Protein AF-0000000087527990 (afdb_homodimer)

Organism: NCBI:txid1859131

Solvent-accessible surface area (backbone atoms only — not comparable to full-atom values): 21730 Å² total; per-residue (Å²): 116,52,51,74,67,37,41,50,36,47,54,52,35,50,58,65,51,62,79,35,55,52,37,50,52,71,60,53,67,70,57,51,48,55,23,54,48,36,32,66,51,31,67,66,62,60,63,35,64,50,54,65,85,80,27,42,40,36,38,39,25,44,59,93,39,68,53,33,51,52,48,50,52,52,52,51,50,50,37,42,53,48,26,51,53,44,45,51,48,33,72,74,31,65,72,44,28,76,61,32,39,61,30,38,53,51,40,39,49,34,46,72,75,44,62,69,32,65,87,45,20,32,32,44,38,38,42,36,23,45,58,44,30,71,76,48,28,59,32,28,45,24,23,20,48,43,40,24,46,45,45,26,39,28,70,50,32,25,33,26,80,34,70,71,37,40,65,40,26,67,33,54,64,54,21,44,73,66,64,68,39,73,57,70,50,37,37,35,39,31,31,37,33,13,20,42,63,61,77,83,82,74,77,76,81,67,72,51,69,78,33,51,43,77,42,116,114,52,51,72,66,38,40,50,35,47,54,52,36,49,57,64,55,63,80,36,56,52,38,48,54,72,60,52,67,71,58,51,49,54,24,53,48,37,30,65,52,30,67,64,60,60,62,36,63,51,52,64,86,79,26,43,40,35,36,39,23,43,60,92,38,69,53,33,52,50,47,50,53,52,51,50,50,50,35,42,51,49,24,50,54,43,43,50,47,32,72,75,32,66,72,43,29,75,62,33,38,60,30,37,53,50,41,37,50,33,45,72,74,43,63,70,31,65,87,43,21,32,32,43,40,38,41,36,23,46,58,43,30,71,78,47,29,58,31,26,46,24,24,19,49,42,38,24,46,46,46,27,39,29,69,49,32,25,32,25,80,34,70,70,37,40,64,39,26,65,32,55,64,55,23,44,72,68,64,68,38,73,55,70,50,36,36,34,38,30,32,37,31,13,20,43,63,62,78,82,81,75,79,76,81,66,72,53,69,78,31,51,42,78,43,117

pLDDT: mean 93.59, std 6.6, range [61.56, 98.88]

Radius of gyration: 21.21 Å; Cα contacts (8 Å, |Δi|>4): 858; chains: 2; bounding box: 54×55×47 Å

InterPro domains:
  IPR000415 Nitroreductase-like [G3DSA:3.40.109.10] (1-212)
  IPR000415 Nitroreductase-like [SSF55469] (9-214)
  IPR029479 Nitroreductase [PF00881] (14-192)
  IPR050627 Nitroreductase/BluB [PTHR23026] (7-207)

Structure (mmCIF, N/CA/C/O backbone):
data_AF-0000000087527990-model_v1
#
loop_
_entity.id
_entity.type
_entity.pdbx_description
1 polymer Nitroreductase
#
loop_
_atom_site.group_PDB
_atom_site.id
_atom_site.type_symbol
_atom_site.label_atom_id
_atom_site.label_alt_id
_atom_site.label_comp_id
_atom_site.label_asym_id
_atom_site.label_entity_id
_atom_site.label_seq_id
_atom_site.pdbx_PDB_ins_code
_atom_site.Cartn_x
_atom_site.Cartn_y
_atom_site.Cartn_z
_atom_site.occupancy
_atom_site.B_iso_or_equiv
_atom_site.auth_seq_id
_atom_site.auth_comp_id
_atom_site.auth_asym_id
_atom_site.auth_atom_id
_atom_site.pdbx_PDB_model_num
ATOM 1 N N . MET A 1 1 ? -22.078 -10.18 -5.871 1 70.31 1 MET A N 1
ATOM 2 C CA . MET A 1 1 ? -21.422 -9.484 -6.98 1 70.31 1 MET A CA 1
ATOM 3 C C . MET A 1 1 ? -22.016 -8.086 -7.16 1 70.31 1 MET A C 1
ATOM 5 O O . MET A 1 1 ? -23.219 -7.883 -6.941 1 70.31 1 MET A O 1
ATOM 9 N N . ALA A 1 2 ? -21.016 -7.113 -7.32 1 80.12 2 ALA A N 1
ATOM 10 C CA . ALA A 1 2 ? -21.5 -5.758 -7.578 1 80.12 2 ALA A CA 1
ATOM 11 C C . ALA A 1 2 ? -22.203 -5.68 -8.93 1 80.12 2 ALA A C 1
ATOM 13 O O . ALA A 1 2 ? -21.859 -6.414 -9.859 1 80.12 2 ALA A O 1
ATOM 14 N N . ASP A 1 3 ? -23.156 -4.867 -9.031 1 86.62 3 ASP A N 1
ATOM 15 C CA . ASP A 1 3 ? -23.797 -4.664 -10.32 1 86.62 3 ASP A CA 1
ATOM 16 C C . ASP A 1 3 ? -23.016 -3.682 -11.18 1 86.62 3 ASP A C 1
ATOM 18 O O . ASP A 1 3 ? -21.984 -3.158 -10.75 1 86.62 3 ASP A O 1
ATOM 22 N N . SER A 1 4 ? -23.422 -3.504 -12.391 1 89.12 4 SER A N 1
ATOM 23 C CA . SER A 1 4 ? -22.688 -2.719 -13.375 1 89.12 4 SER A CA 1
ATOM 24 C C . SER A 1 4 ? -22.5 -1.277 -12.914 1 89.12 4 SER A C 1
ATOM 26 O O . SER A 1 4 ? -21.469 -0.666 -13.156 1 89.12 4 SER A O 1
ATOM 28 N N . GLN A 1 5 ? -23.469 -0.791 -12.203 1 87.69 5 GLN A N 1
ATOM 29 C CA . GLN A 1 5 ? -23.391 0.583 -11.719 1 87.69 5 GLN A CA 1
ATOM 30 C C . GLN A 1 5 ? -22.359 0.708 -10.602 1 87.69 5 GLN A C 1
ATOM 32 O O . GLN A 1 5 ? -21.625 1.693 -10.531 1 87.69 5 GLN A O 1
ATOM 37 N N . GLN A 1 6 ? -22.344 -0.29 -9.75 1 89.38 6 GLN A N 1
ATOM 38 C CA . GLN A 1 6 ? -21.391 -0.312 -8.641 1 89.38 6 GLN A CA 1
ATOM 39 C C . GLN A 1 6 ? -19.953 -0.425 -9.156 1 89.38 6 GLN A C 1
ATOM 41 O O . GLN A 1 6 ? -19.062 0.237 -8.641 1 89.38 6 GLN A O 1
ATOM 46 N N . ILE A 1 7 ? -19.859 -1.206 -10.188 1 93.88 7 ILE A N 1
ATOM 47 C CA . ILE A 1 7 ? -18.547 -1.408 -10.781 1 93.88 7 ILE A CA 1
ATOM 48 C C . ILE A 1 7 ? -18.062 -0.115 -11.438 1 93.88 7 ILE A C 1
ATOM 50 O O . ILE A 1 7 ? -16.922 0.298 -11.25 1 93.88 7 ILE A O 1
ATOM 54 N N . THR A 1 8 ? -18.906 0.495 -12.148 1 93.12 8 THR A N 1
ATOM 55 C CA . THR A 1 8 ? -18.594 1.757 -12.805 1 93.12 8 THR A CA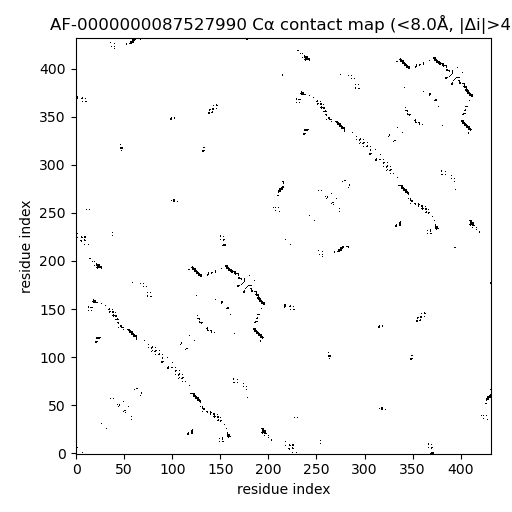 1
ATOM 56 C C . THR A 1 8 ? -18.234 2.826 -11.773 1 93.12 8 THR A C 1
ATOM 58 O O . THR A 1 8 ? -17.312 3.621 -11.992 1 93.12 8 THR A O 1
ATOM 61 N N . ALA A 1 9 ? -18.938 2.824 -10.664 1 94.44 9 ALA A N 1
ATOM 62 C CA . ALA A 1 9 ? -18.672 3.783 -9.594 1 94.44 9 ALA A CA 1
ATOM 63 C C . ALA A 1 9 ? -17.25 3.613 -9.047 1 94.44 9 ALA A C 1
ATOM 65 O O . ALA A 1 9 ? -16.531 4.594 -8.867 1 94.44 9 ALA A O 1
ATOM 66 N N . LEU A 1 10 ? -16.844 2.408 -8.789 1 97.31 10 LEU A N 1
ATOM 67 C CA . LEU A 1 10 ? -15.492 2.141 -8.297 1 97.31 10 LEU A CA 1
ATOM 68 C C . LEU A 1 10 ? -14.445 2.605 -9.297 1 97.31 10 LEU A C 1
ATOM 70 O O . LEU A 1 10 ? -13.461 3.258 -8.93 1 97.31 10 LEU A O 1
ATOM 74 N N . GLU A 1 11 ? -14.664 2.268 -10.562 1 95.44 11 GLU A N 1
ATOM 75 C CA . GLU A 1 11 ? -13.727 2.648 -11.617 1 95.44 11 GLU A CA 1
ATOM 76 C C . GLU A 1 11 ? -13.547 4.164 -11.68 1 95.44 11 GLU A C 1
ATOM 78 O O . GLU A 1 11 ? -12.43 4.656 -11.805 1 95.44 11 GLU A O 1
ATOM 83 N N . GLU A 1 12 ? -14.625 4.855 -11.578 1 94 12 GLU A N 1
ATOM 84 C CA . GLU A 1 12 ? -14.586 6.312 -11.633 1 94 12 GLU A CA 1
ATOM 85 C C . GLU A 1 12 ? -13.867 6.895 -10.422 1 94 12 GLU A C 1
ATOM 87 O O . GLU A 1 12 ? -13.102 7.855 -10.547 1 94 12 GLU A O 1
ATOM 92 N N . ILE A 1 13 ? -14.117 6.34 -9.273 1 96 13 ILE A N 1
ATOM 93 C CA . ILE A 1 13 ? -13.477 6.805 -8.055 1 96 13 ILE A CA 1
ATOM 94 C C . ILE A 1 13 ? -11.969 6.594 -8.148 1 96 13 ILE A C 1
ATOM 96 O O . ILE A 1 13 ? -11.188 7.496 -7.84 1 96 13 ILE A O 1
ATOM 100 N N . ILE A 1 14 ? -11.5 5.434 -8.594 1 96.75 14 ILE A N 1
ATOM 101 C CA . ILE A 1 14 ? -10.086 5.129 -8.742 1 96.75 14 ILE A CA 1
ATOM 102 C C . ILE A 1 14 ? -9.453 6.105 -9.734 1 96.75 14 ILE A C 1
ATOM 104 O O . ILE A 1 14 ? -8.383 6.656 -9.477 1 96.75 14 ILE A O 1
ATOM 108 N N . ARG A 1 15 ? -10.094 6.387 -10.789 1 93.81 15 ARG A N 1
ATOM 109 C CA . ARG A 1 15 ? -9.555 7.238 -11.844 1 93.81 15 ARG A CA 1
ATOM 110 C C . ARG A 1 15 ? -9.5 8.695 -11.398 1 93.81 15 ARG A C 1
ATOM 112 O O . ARG A 1 15 ? -8.625 9.445 -11.828 1 93.81 15 ARG A O 1
ATOM 119 N N . SER A 1 16 ? -10.367 9.07 -10.547 1 92.56 16 SER A N 1
ATOM 120 C CA . SER A 1 16 ? -10.469 10.477 -10.172 1 92.56 16 SER A CA 1
ATOM 121 C C . SER A 1 16 ? -9.625 10.781 -8.938 1 92.56 16 SER A C 1
ATOM 123 O O . SER A 1 16 ? -9.445 11.945 -8.57 1 92.56 16 SER A O 1
ATOM 125 N N . ARG A 1 17 ? -9.109 9.734 -8.297 1 94.38 17 ARG A N 1
ATOM 126 C CA . ARG A 1 17 ? -8.32 9.93 -7.078 1 94.38 17 ARG A CA 1
ATOM 127 C C . ARG A 1 17 ? -7.07 10.75 -7.355 1 94.38 17 ARG A C 1
ATOM 129 O O . ARG A 1 17 ? -6.266 10.391 -8.219 1 94.38 17 ARG A O 1
ATOM 136 N N . ARG A 1 18 ? -6.934 11.828 -6.609 1 92.75 18 ARG A N 1
ATOM 137 C CA . ARG A 1 18 ? -5.77 12.703 -6.691 1 92.75 18 ARG A CA 1
ATOM 138 C C . ARG A 1 18 ? -5.383 13.234 -5.316 1 92.75 18 ARG A C 1
ATOM 140 O O . ARG A 1 18 ? -6.219 13.289 -4.41 1 92.75 18 ARG A O 1
ATOM 147 N N . SER A 1 19 ? -4.125 13.617 -5.242 1 93.62 19 SER A N 1
ATOM 148 C CA . SER A 1 19 ? -3.723 14.344 -4.043 1 93.62 19 SER A CA 1
ATOM 149 C C . SER A 1 19 ? -4.289 15.758 -4.035 1 93.62 19 SER A C 1
ATOM 151 O O . SER A 1 19 ? -4.297 16.438 -5.062 1 93.62 19 SER A O 1
ATOM 153 N N . CYS A 1 20 ? -4.816 16.109 -2.926 1 93.69 20 CYS A N 1
ATOM 154 C CA . CYS A 1 20 ? -5.289 17.469 -2.691 1 93.69 20 CYS A CA 1
ATOM 155 C C . CYS A 1 20 ? -4.418 18.172 -1.659 1 93.69 20 CYS A C 1
ATOM 157 O O . CYS A 1 20 ? -4.23 17.672 -0.55 1 93.69 20 CYS A O 1
ATOM 159 N N . ARG A 1 21 ? -3.971 19.391 -1.954 1 92.06 21 ARG A N 1
ATOM 160 C CA . ARG A 1 21 ? -3.02 20.062 -1.067 1 92.06 21 ARG A CA 1
ATOM 161 C C . ARG A 1 21 ? -3.541 21.422 -0.622 1 92.06 21 ARG A C 1
ATOM 163 O O . ARG A 1 21 ? -2.787 22.234 -0.086 1 92.06 21 ARG A O 1
ATOM 170 N N . ASN A 1 22 ? -4.777 21.656 -0.956 1 92 22 ASN A N 1
ATOM 171 C CA . ASN A 1 22 ? -5.469 22.875 -0.51 1 92 22 ASN A CA 1
ATOM 172 C C . ASN A 1 22 ? -6.875 22.562 -0.012 1 92 22 ASN A C 1
ATOM 174 O O . ASN A 1 22 ? -7.633 21.859 -0.679 1 92 22 ASN A O 1
ATOM 178 N N . PHE A 1 23 ? -7.172 23.047 1.104 1 95.06 23 PHE A N 1
ATOM 179 C CA . PHE A 1 23 ? -8.445 22.703 1.734 1 95.06 23 PHE A CA 1
ATOM 180 C C . PHE A 1 23 ? -9.219 23.969 2.105 1 95.06 23 PHE A C 1
ATOM 182 O O . PHE A 1 23 ? -8.625 25.031 2.312 1 95.06 23 PHE A O 1
ATOM 189 N N . CYS A 1 24 ? -10.562 23.859 1.957 1 90 24 CYS A N 1
ATOM 190 C CA . CYS A 1 24 ? -11.445 24.953 2.369 1 90 24 CYS A CA 1
ATOM 191 C C . CYS A 1 24 ? -12.648 24.406 3.141 1 90 24 CYS A C 1
ATOM 193 O O . CYS A 1 24 ? -13.531 23.781 2.559 1 90 24 CYS A O 1
ATOM 195 N N . GLY A 1 25 ? -12.68 24.328 4.484 1 85.69 25 GLY A N 1
ATOM 196 C CA . GLY A 1 25 ? -13.812 23.875 5.277 1 85.69 25 GLY A CA 1
ATOM 197 C C . GLY A 1 25 ? -13.531 22.609 6.062 1 85.69 25 GLY A C 1
ATOM 198 O O . GLY A 1 25 ? -12.477 22 5.906 1 85.69 25 GLY A O 1
ATOM 199 N N . GLN A 1 26 ? -14.617 22.297 6.785 1 93.94 26 GLN A N 1
ATOM 200 C CA . GLN A 1 26 ? -14.461 21.172 7.711 1 93.94 26 GLN A CA 1
ATOM 201 C C . GLN A 1 26 ? -15.148 19.922 7.176 1 93.94 26 GLN A C 1
ATOM 203 O O . GLN A 1 26 ? -16.266 19.984 6.66 1 93.94 26 GLN A O 1
ATOM 208 N N . VAL A 1 27 ? -14.438 18.828 7.195 1 97.81 27 VAL A N 1
ATOM 209 C CA . VAL A 1 27 ? -15.031 17.531 6.871 1 97.81 27 VAL A CA 1
ATOM 210 C C . VAL A 1 27 ? -16.031 17.125 7.953 1 97.81 27 VAL A C 1
ATOM 212 O O . VAL A 1 27 ? -15.695 17.078 9.141 1 97.81 27 VAL A O 1
ATOM 215 N N . PRO A 1 28 ? -17.266 16.875 7.609 1 97.06 28 PRO A N 1
ATOM 216 C CA . PRO A 1 28 ? -18.219 16.422 8.617 1 97.06 28 PRO A CA 1
ATOM 217 C C . PRO A 1 28 ? -17.766 15.156 9.336 1 97.06 28 PRO A C 1
ATOM 219 O O . PRO A 1 28 ? -17.172 14.273 8.719 1 97.06 28 PRO A O 1
ATOM 222 N N . ASP A 1 29 ? -18.141 15.016 10.594 1 96.38 29 ASP A N 1
ATOM 223 C CA . ASP A 1 29 ? -17.734 13.883 11.414 1 96.38 29 ASP A CA 1
ATOM 224 C C . ASP A 1 29 ? -18.219 12.562 10.82 1 96.38 29 ASP A C 1
ATOM 226 O O . ASP A 1 29 ? -17.531 11.547 10.891 1 96.38 29 ASP A O 1
ATOM 230 N N . GLU A 1 30 ? -19.406 12.586 10.289 1 96.62 30 GLU A N 1
ATOM 231 C CA . GLU A 1 30 ? -19.969 11.367 9.719 1 96.62 30 GLU A CA 1
ATOM 232 C C . GLU A 1 30 ? -19.141 10.875 8.531 1 96.62 30 GLU A C 1
ATOM 234 O O . GLU A 1 30 ? -18.969 9.672 8.344 1 96.62 30 GLU A O 1
ATOM 239 N N . VAL A 1 31 ? -18.656 11.82 7.715 1 97.25 31 VAL A N 1
ATOM 240 C CA . VAL A 1 31 ? -17.828 11.484 6.566 1 97.25 31 VAL A CA 1
ATOM 241 C C . VAL A 1 31 ? -16.469 10.984 7.051 1 97.25 31 VAL A C 1
ATOM 243 O O . VAL A 1 31 ? -15.953 9.977 6.551 1 97.25 31 VAL A O 1
ATOM 246 N N . LEU A 1 32 ? -15.906 11.656 8.055 1 98.19 32 LEU A N 1
ATOM 247 C CA . LEU A 1 32 ? -14.656 11.203 8.656 1 98.19 32 LEU A CA 1
ATOM 248 C C . LEU A 1 32 ? -14.773 9.773 9.156 1 98.19 32 LEU A C 1
ATOM 250 O O . LEU A 1 32 ? -13.867 8.961 8.961 1 98.19 32 LEU A O 1
ATOM 254 N N . GLN A 1 33 ? -15.875 9.492 9.789 1 96.94 33 GLN A N 1
ATOM 255 C CA . GLN A 1 33 ? -16.094 8.156 10.328 1 96.94 33 GLN A CA 1
ATOM 256 C C . GLN A 1 33 ? -16.047 7.105 9.219 1 96.94 33 GLN A C 1
ATOM 258 O O . GLN A 1 33 ? -15.438 6.043 9.391 1 96.94 33 GLN A O 1
ATOM 263 N N . LYS A 1 34 ? -16.688 7.387 8.102 1 97.31 34 LYS A N 1
ATOM 264 C CA . LYS A 1 34 ? -16.672 6.461 6.969 1 97.31 34 LYS A CA 1
ATOM 265 C C . LYS A 1 34 ? -15.258 6.273 6.426 1 97.31 34 LYS A C 1
ATOM 267 O O . LYS A 1 34 ? -14.867 5.16 6.078 1 97.31 34 LYS A O 1
ATOM 272 N N . ILE A 1 35 ? -14.516 7.332 6.371 1 98.38 35 ILE A N 1
ATOM 273 C CA . ILE A 1 35 ? -13.148 7.281 5.875 1 98.38 35 ILE A CA 1
ATOM 274 C C . ILE A 1 35 ? -12.297 6.41 6.797 1 98.38 35 ILE A C 1
ATOM 276 O O . ILE A 1 35 ? -11.602 5.504 6.332 1 98.38 35 ILE A O 1
ATOM 280 N N . VAL A 1 36 ? -12.414 6.562 8.07 1 98.19 36 VAL A N 1
ATOM 281 C CA . VAL A 1 36 ? -11.586 5.844 9.031 1 98.19 36 VAL A CA 1
ATOM 282 C C . VAL A 1 36 ? -12.047 4.391 9.125 1 98.19 36 VAL A C 1
ATOM 284 O O . VAL A 1 36 ? -11.234 3.486 9.328 1 98.19 36 VAL A O 1
ATOM 287 N N . GLU A 1 37 ? -13.328 4.191 9.023 1 96.56 37 GLU A N 1
ATOM 288 C CA . GLU A 1 37 ? -13.828 2.82 8.992 1 96.56 37 GLU A CA 1
ATOM 289 C C . GLU A 1 37 ? -13.203 2.033 7.844 1 96.56 37 GLU A C 1
ATOM 291 O O . GLU A 1 37 ? -12.875 0.856 8 1 96.56 37 GLU A O 1
ATOM 296 N N . SER A 1 38 ? -13.078 2.668 6.676 1 98 38 SER A N 1
ATOM 297 C CA . SER A 1 38 ? -12.469 1.991 5.531 1 98 38 SER A CA 1
ATOM 298 C C . SER A 1 38 ? -11.039 1.566 5.836 1 98 38 SER A C 1
ATOM 300 O O . SER A 1 38 ? -10.555 0.564 5.301 1 98 38 SER A O 1
ATOM 302 N N . ALA A 1 39 ? -10.312 2.314 6.66 1 97.69 39 ALA A N 1
ATOM 303 C CA . ALA A 1 39 ? -8.953 1.998 7.094 1 97.69 39 ALA A CA 1
ATOM 304 C C . ALA A 1 39 ? -8.906 0.66 7.828 1 97.69 39 ALA A C 1
ATOM 306 O O . ALA A 1 39 ? -8.008 -0.149 7.602 1 97.69 39 ALA A O 1
ATOM 307 N N . VAL A 1 40 ? -9.867 0.418 8.617 1 95.81 40 VAL A N 1
ATOM 308 C CA . VAL A 1 40 ? -9.906 -0.764 9.477 1 95.81 40 VAL A CA 1
ATOM 309 C C . VAL A 1 40 ? -10.086 -2.016 8.617 1 95.81 40 VAL A C 1
ATOM 311 O O . VAL A 1 40 ? -9.562 -3.08 8.945 1 95.81 40 VAL A O 1
ATOM 314 N N . TYR A 1 41 ? -10.719 -1.893 7.5 1 95.88 41 TYR A N 1
ATOM 315 C CA . TYR A 1 41 ? -11.039 -3.045 6.664 1 95.88 41 TYR A CA 1
ATOM 316 C C . TYR A 1 41 ? -9.93 -3.311 5.656 1 95.88 41 TYR A C 1
ATOM 318 O O . TYR A 1 41 ? -10.031 -4.23 4.84 1 95.88 41 TYR A O 1
ATOM 326 N N . ALA A 1 42 ? -8.891 -2.521 5.727 1 97.12 42 ALA A N 1
ATOM 327 C CA . ALA A 1 42 ? -7.758 -2.793 4.848 1 97.12 42 ALA A CA 1
ATOM 328 C C . ALA A 1 42 ? -7.121 -4.141 5.172 1 97.12 42 ALA A C 1
ATOM 330 O O . ALA A 1 42 ? -7.223 -4.625 6.305 1 97.12 42 ALA A O 1
ATOM 331 N N . PRO A 1 43 ? -6.508 -4.785 4.133 1 94.94 43 PRO A N 1
ATOM 332 C CA . PRO A 1 43 ? -5.734 -5.992 4.434 1 94.94 43 PRO A CA 1
ATOM 333 C C . PRO A 1 43 ? -4.602 -5.738 5.422 1 94.94 43 PRO A C 1
ATOM 335 O O . PRO A 1 43 ? -4.117 -4.609 5.535 1 94.94 43 PRO A O 1
ATOM 338 N N . PHE A 1 44 ? -4.266 -6.789 6.172 1 89.69 44 PHE A N 1
ATOM 339 C CA . PHE A 1 44 ? -3.156 -6.676 7.113 1 89.69 44 PHE A CA 1
ATOM 340 C C . PHE A 1 44 ? -2.24 -7.891 7.016 1 89.69 44 PHE A C 1
ATOM 342 O O . PHE A 1 44 ? -2.533 -8.836 6.289 1 89.69 44 PHE A O 1
ATOM 349 N N . ALA A 1 45 ? -1.104 -7.766 7.609 1 80.75 45 ALA A N 1
ATOM 350 C CA . ALA A 1 45 ? -0.074 -8.797 7.535 1 80.75 45 ALA A CA 1
ATOM 351 C C . ALA A 1 45 ? -0.416 -9.977 8.438 1 80.75 45 ALA A C 1
ATOM 353 O O . ALA A 1 45 ? 0.303 -10.266 9.398 1 80.75 45 ALA A O 1
ATOM 354 N N . ALA A 1 46 ? -1.371 -10.734 8.062 1 76.94 46 ALA A N 1
ATOM 355 C CA . ALA A 1 46 ? -1.799 -11.867 8.883 1 76.94 46 ALA A CA 1
ATOM 356 C C . ALA A 1 46 ? -0.678 -12.891 9.031 1 76.94 46 ALA A C 1
ATOM 358 O O . ALA A 1 46 ? -0.598 -13.594 10.039 1 76.94 46 ALA A O 1
ATOM 359 N N . GLY A 1 47 ? 0.155 -12.891 8.109 1 75.75 47 GLY A N 1
ATOM 360 C CA . GLY A 1 47 ? 1.255 -13.844 8.109 1 75.75 47 GLY A CA 1
ATOM 361 C C . GLY A 1 47 ? 2.254 -13.594 9.227 1 75.75 47 GLY A C 1
ATOM 362 O O . GLY A 1 47 ? 3.016 -14.492 9.594 1 75.75 47 GLY A O 1
ATOM 363 N N . ALA A 1 48 ? 2.18 -12.445 9.672 1 79.62 48 ALA A N 1
ATOM 364 C CA . ALA A 1 48 ? 3.096 -12.117 10.758 1 79.62 48 ALA A CA 1
ATOM 365 C C . ALA A 1 48 ? 2.588 -12.664 12.094 1 79.62 48 ALA A C 1
ATOM 367 O O . ALA A 1 48 ? 3.316 -12.672 13.086 1 79.62 48 ALA A O 1
ATOM 368 N N . GLY A 1 49 ? 1.358 -13.078 12.117 1 85.31 49 GLY A N 1
ATOM 369 C CA . GLY A 1 49 ? 0.808 -13.711 13.305 1 85.31 49 GLY A CA 1
ATOM 370 C C . GLY A 1 49 ? 0.328 -12.711 14.344 1 85.31 49 GLY A C 1
ATOM 371 O O . GLY A 1 49 ? -0.024 -13.094 15.461 1 85.31 49 GLY A O 1
ATOM 372 N N . ILE A 1 50 ? 0.377 -11.523 14.094 1 88.5 50 ILE A N 1
ATOM 373 C CA . ILE A 1 50 ? -0.135 -10.492 14.992 1 88.5 50 ILE A CA 1
ATOM 374 C C . ILE A 1 50 ? -1.615 -10.25 14.703 1 88.5 50 ILE A C 1
ATOM 376 O O . ILE A 1 50 ? -1.981 -9.836 13.602 1 88.5 50 ILE A O 1
ATOM 380 N N . PRO A 1 51 ? -2.42 -10.484 15.695 1 89.38 51 PRO A N 1
ATOM 381 C CA . PRO A 1 51 ? -3.842 -10.219 15.461 1 89.38 51 PRO A CA 1
ATOM 382 C C . PRO A 1 51 ? -4.121 -8.758 15.109 1 89.38 51 PRO A C 1
ATOM 384 O O . PRO A 1 51 ? -3.488 -7.855 15.656 1 89.38 51 PRO A O 1
ATOM 387 N N . LEU A 1 52 ? -5.043 -8.625 14.242 1 88.81 52 LEU A N 1
ATOM 388 C CA . LEU A 1 52 ? -5.375 -7.289 13.758 1 88.81 52 LEU A CA 1
ATOM 389 C C . LEU A 1 52 ? -5.672 -6.348 14.922 1 88.81 52 LEU A C 1
ATOM 391 O O . LEU A 1 52 ? -5.172 -5.223 14.953 1 88.81 52 LEU A O 1
ATOM 395 N N . LYS A 1 53 ? -6.348 -6.809 15.961 1 89.38 53 LYS A N 1
ATOM 396 C CA . LYS A 1 53 ? -6.777 -5.984 17.094 1 89.38 53 LYS A CA 1
ATOM 397 C C . LYS A 1 53 ? -5.582 -5.488 17.891 1 89.38 53 LYS A C 1
ATOM 399 O O . LYS A 1 53 ? -5.688 -4.5 18.625 1 89.38 53 LYS A O 1
ATOM 404 N N . GLU A 1 54 ? -4.516 -6.199 17.719 1 91.5 54 GLU A N 1
ATOM 405 C CA . GLU A 1 54 ? -3.309 -5.84 18.453 1 91.5 54 GLU A CA 1
ATOM 406 C C . GLU A 1 54 ? -2.297 -5.141 17.547 1 91.5 54 GLU A C 1
ATOM 408 O O . GLU A 1 54 ? -1.349 -4.52 18.031 1 91.5 54 GLU A O 1
ATOM 413 N N . GLY A 1 55 ? -2.58 -5.227 16.266 1 93.12 55 GLY A N 1
ATOM 414 C CA . GLY A 1 55 ? -1.517 -4.875 15.336 1 93.12 55 GLY A CA 1
ATOM 415 C C . GLY A 1 55 ? -1.775 -3.578 14.594 1 93.12 55 GLY A C 1
ATOM 416 O O . GLY A 1 55 ? -0.877 -3.035 13.945 1 93.12 55 GLY A O 1
ATOM 417 N N . ARG A 1 56 ? -2.988 -3.021 14.703 1 96.81 56 ARG A N 1
ATOM 418 C CA . ARG A 1 56 ? -3.299 -1.81 13.953 1 96.81 56 ARG A CA 1
ATOM 419 C C . ARG A 1 56 ? -4.008 -0.786 14.828 1 96.81 56 ARG A C 1
ATOM 421 O O . ARG A 1 56 ? -4.879 -1.144 15.625 1 96.81 56 ARG A O 1
ATOM 428 N N . ARG A 1 57 ? -3.627 0.49 14.648 1 97.62 57 ARG A N 1
ATOM 429 C CA . ARG A 1 57 ? -4.266 1.625 15.312 1 97.62 57 ARG A CA 1
ATOM 430 C C . ARG A 1 57 ? -4.422 2.801 14.352 1 97.62 57 ARG A C 1
ATOM 432 O O . ARG A 1 57 ? -3.545 3.053 13.523 1 97.62 57 ARG A O 1
ATOM 439 N N . ILE A 1 58 ? -5.523 3.469 14.523 1 98.56 58 ILE A N 1
ATOM 440 C CA . ILE A 1 58 ? -5.777 4.691 13.766 1 98.56 58 ILE A CA 1
ATOM 441 C C . ILE A 1 58 ? -5.949 5.863 14.727 1 98.56 58 ILE A C 1
ATOM 443 O O . ILE A 1 58 ? -6.848 5.859 15.578 1 98.56 58 ILE A O 1
ATOM 447 N N . PHE A 1 59 ? -5.145 6.871 14.578 1 98.88 59 PHE A N 1
ATOM 448 C CA . PHE A 1 59 ? -5.176 8.055 15.43 1 98.88 59 PHE A CA 1
ATOM 449 C C . PHE A 1 59 ? -5.695 9.266 14.664 1 98.88 59 PHE A C 1
ATOM 451 O O . PHE A 1 59 ? -5.254 9.531 13.547 1 98.88 59 PHE A O 1
ATOM 458 N N . ILE A 1 60 ? -6.574 9.992 15.266 1 98.75 60 ILE A N 1
ATOM 459 C CA . ILE A 1 60 ? -7.188 11.141 14.609 1 98.75 60 ILE A CA 1
ATOM 460 C C . ILE A 1 60 ? -6.859 12.414 15.391 1 98.75 60 ILE A C 1
ATOM 462 O O . ILE A 1 60 ? -7.168 12.516 16.578 1 98.75 60 ILE A O 1
ATOM 466 N N . PHE A 1 61 ? -6.211 13.32 14.75 1 98.69 61 PHE A N 1
ATOM 467 C CA . PHE A 1 61 ? -5.98 14.664 15.273 1 98.69 61 PHE A CA 1
ATOM 468 C C . PHE A 1 61 ? -6.93 15.672 14.625 1 98.69 61 PHE A C 1
ATOM 470 O O . PHE A 1 61 ? -7.047 15.719 13.398 1 98.69 61 PHE A O 1
ATOM 477 N N . ARG A 1 62 ? -7.555 16.484 15.422 1 97.94 62 ARG A N 1
ATOM 478 C CA . ARG A 1 62 ? -8.469 17.5 14.914 1 97.94 62 ARG A CA 1
ATOM 479 C C . ARG A 1 62 ? -7.793 18.859 14.867 1 97.94 62 ARG A C 1
ATOM 481 O O . ARG A 1 62 ? -7.137 19.266 15.828 1 97.94 62 ARG A O 1
ATOM 488 N N . GLN A 1 63 ? -7.961 19.516 13.781 1 97.19 63 GLN A N 1
ATOM 489 C CA . GLN A 1 63 ? -7.43 20.859 13.672 1 97.19 63 GLN A CA 1
ATOM 490 C C . GLN A 1 63 ? -7.984 21.766 14.773 1 97.19 63 GLN A C 1
ATOM 492 O O . GLN A 1 63 ? -9.164 21.688 15.109 1 97.19 63 GLN A O 1
ATOM 497 N N . GLY A 1 64 ? -7.102 22.641 15.305 1 96.19 64 GLY A N 1
ATOM 498 C CA . GLY A 1 64 ? -7.516 23.594 16.328 1 96.19 64 GLY A CA 1
ATOM 499 C C . GLY A 1 64 ? -7.328 23.062 17.734 1 96.19 64 GLY A C 1
ATOM 500 O O . GLY A 1 64 ? -7.586 23.781 18.703 1 96.19 64 GLY A O 1
ATOM 501 N N . THR A 1 65 ? -6.922 21.844 17.906 1 97.69 65 THR A N 1
ATOM 502 C CA . THR A 1 65 ? -6.691 21.266 19.234 1 97.69 65 THR A CA 1
ATOM 503 C C . THR A 1 65 ? -5.211 21.344 19.609 1 97.69 65 THR A C 1
ATOM 505 O O . THR A 1 65 ? -4.352 21.5 18.734 1 97.69 65 THR A O 1
ATOM 508 N N . LYS A 1 66 ? -4.91 21.219 20.859 1 97.94 66 LYS A N 1
ATOM 509 C CA . LYS A 1 66 ? -3.541 21.281 21.375 1 97.94 66 LYS A CA 1
ATOM 510 C C . LYS A 1 66 ? -2.707 20.125 20.828 1 97.94 66 LYS A C 1
ATOM 512 O O . LYS A 1 66 ? -1.589 20.328 20.344 1 97.94 66 LYS A O 1
ATOM 517 N N . PRO A 1 67 ? -3.207 18.844 20.812 1 98.12 67 PRO A N 1
ATOM 518 C CA . PRO A 1 67 ? -2.404 17.75 20.266 1 98.12 67 PRO A CA 1
ATOM 519 C C . PRO A 1 67 ? -2.051 17.969 18.797 1 98.12 67 PRO A C 1
ATOM 521 O O . PRO A 1 67 ? -0.946 17.625 18.359 1 98.12 67 PRO A O 1
ATOM 524 N N . MET A 1 68 ? -3.006 18.5 18.047 1 98.19 68 MET A N 1
ATOM 525 C CA . MET A 1 68 ? -2.697 18.781 16.641 1 98.19 68 MET A CA 1
ATOM 526 C C . MET A 1 68 ? -1.586 19.828 16.531 1 98.19 68 MET A C 1
ATOM 528 O O . MET A 1 68 ? -0.699 19.703 15.68 1 98.19 68 MET A O 1
ATOM 532 N N . ASP A 1 69 ? -1.628 20.828 17.375 1 97.88 69 ASP A N 1
ATOM 533 C CA . ASP A 1 69 ? -0.57 21.828 17.375 1 97.88 69 ASP A CA 1
ATOM 534 C C . ASP A 1 69 ? 0.783 21.203 17.703 1 97.88 69 ASP A C 1
ATOM 536 O O . ASP A 1 69 ? 1.787 21.516 17.062 1 97.88 69 ASP A O 1
ATOM 540 N N . GLN A 1 70 ? 0.797 20.344 18.672 1 98.12 70 GLN A N 1
ATOM 541 C CA . GLN A 1 70 ? 2.021 19.641 19.031 1 98.12 70 GLN A CA 1
ATOM 542 C C . GLN A 1 70 ? 2.52 18.766 17.891 1 98.12 70 GLN A C 1
ATOM 544 O O . GLN A 1 70 ? 3.715 18.75 17.578 1 98.12 70 GLN A O 1
ATOM 549 N N . ALA A 1 71 ? 1.616 18.031 17.281 1 98.5 71 ALA A N 1
ATOM 550 C CA . ALA A 1 71 ? 1.989 17.203 16.141 1 98.5 71 ALA A CA 1
ATOM 551 C C . ALA A 1 71 ? 2.615 18.047 15.023 1 98.5 71 ALA A C 1
ATOM 553 O O . ALA A 1 71 ? 3.648 17.672 14.469 1 98.5 71 ALA A O 1
ATOM 554 N N . ARG A 1 72 ? 1.966 19.156 14.75 1 97.56 72 ARG A N 1
ATOM 555 C CA . ARG A 1 72 ? 2.465 20.047 13.703 1 97.56 72 ARG A CA 1
ATOM 556 C C . ARG A 1 72 ? 3.887 20.5 14.008 1 97.56 72 ARG A C 1
ATOM 558 O O . ARG A 1 72 ? 4.746 20.5 13.125 1 97.56 72 ARG A O 1
ATOM 565 N N . GLN A 1 73 ? 4.121 20.844 15.211 1 97.44 73 GLN A N 1
ATOM 566 C CA . GLN 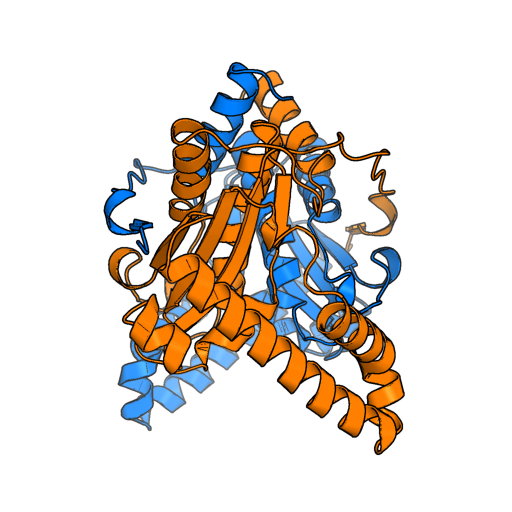A 1 73 ? 5.453 21.281 15.609 1 97.44 73 GLN A CA 1
ATOM 567 C C . GLN A 1 73 ? 6.484 20.172 15.414 1 97.44 73 GLN A C 1
ATOM 569 O O . GLN A 1 73 ? 7.578 20.422 14.906 1 97.44 73 GLN A O 1
ATOM 574 N N . ILE A 1 74 ? 6.133 19 15.812 1 98 74 ILE A N 1
ATOM 575 C CA . ILE A 1 74 ? 7.039 17.859 15.695 1 98 74 ILE A CA 1
ATOM 576 C C . ILE A 1 74 ? 7.293 17.547 14.219 1 98 74 ILE A C 1
ATOM 578 O O . ILE A 1 74 ? 8.438 17.297 13.82 1 98 74 ILE A O 1
ATOM 582 N N . ILE A 1 75 ? 6.254 17.562 13.414 1 97.62 75 ILE A N 1
ATOM 583 C CA . ILE A 1 75 ? 6.344 17.312 11.977 1 97.62 75 ILE A CA 1
ATOM 584 C C . ILE A 1 75 ? 7.285 18.328 11.336 1 97.62 75 ILE A C 1
ATOM 586 O O . ILE A 1 75 ? 8.188 17.969 10.586 1 97.62 75 ILE A O 1
ATOM 590 N N . GLU A 1 76 ? 7.059 19.562 11.664 1 96.44 76 GLU A N 1
ATOM 591 C CA . GLU A 1 76 ? 7.863 20.641 11.086 1 96.44 76 GLU A CA 1
ATOM 592 C C . GLU A 1 76 ? 9.328 20.516 11.508 1 96.44 76 GLU A C 1
ATOM 594 O O . GLU A 1 76 ? 10.227 20.734 10.695 1 96.44 76 GLU A O 1
ATOM 599 N N . ALA A 1 77 ? 9.531 20.203 12.734 1 96.62 77 ALA A N 1
ATOM 600 C CA . ALA A 1 77 ? 10.891 20 13.211 1 96.62 77 ALA A CA 1
ATOM 601 C C . ALA A 1 77 ? 11.562 18.828 12.484 1 96.62 77 ALA A C 1
ATOM 603 O O . ALA A 1 77 ? 12.742 18.922 12.117 1 96.62 77 ALA A O 1
ATOM 604 N N . GLN A 1 78 ? 10.836 17.781 12.328 1 95.5 78 GLN A N 1
ATOM 605 C CA . GLN A 1 78 ? 11.344 16.609 11.617 1 95.5 78 GLN A CA 1
ATOM 606 C C . GLN A 1 78 ? 11.695 16.953 10.172 1 95.5 78 GLN A C 1
ATOM 608 O O . GLN A 1 78 ? 12.727 16.5 9.656 1 95.5 78 GLN A O 1
ATOM 613 N N . LEU A 1 79 ? 10.852 17.688 9.57 1 95.75 79 LEU A N 1
ATOM 614 C CA . LEU A 1 79 ? 11.086 18.094 8.188 1 95.75 79 LEU A CA 1
ATOM 615 C C . LEU A 1 79 ? 12.344 18.953 8.078 1 95.75 79 LEU A C 1
ATOM 617 O O . LEU A 1 79 ? 13.164 18.75 7.188 1 95.75 79 LEU A O 1
ATOM 621 N N . ARG A 1 80 ? 12.469 19.891 8.961 1 96.69 80 ARG A N 1
ATOM 622 C CA . ARG A 1 80 ? 13.625 20.797 8.945 1 96.69 80 ARG A CA 1
ATOM 623 C C . ARG A 1 80 ? 14.922 20.031 9.172 1 96.69 80 ARG A C 1
ATOM 625 O O . ARG A 1 80 ? 15.906 20.234 8.461 1 96.69 80 ARG A O 1
ATOM 632 N N . SER A 1 81 ? 14.875 19.156 10.117 1 95.62 81 SER A N 1
ATOM 633 C CA . SER A 1 81 ? 16.047 18.344 10.398 1 95.62 81 SER A CA 1
ATOM 634 C C . SER A 1 81 ? 16.406 17.438 9.219 1 95.62 81 SER A C 1
ATOM 636 O O . SER A 1 81 ? 17.562 17.328 8.852 1 95.62 81 SER A O 1
ATOM 638 N N . GLY A 1 82 ? 15.391 16.812 8.695 1 94.5 82 GLY A N 1
ATOM 639 C CA . GLY A 1 82 ? 15.609 15.961 7.531 1 94.5 82 GLY A CA 1
ATOM 640 C C . GLY A 1 82 ? 16.156 16.719 6.336 1 94.5 82 GLY A C 1
ATOM 641 O O . GLY A 1 82 ? 17.109 16.266 5.688 1 94.5 82 GLY A O 1
ATOM 642 N N . ALA A 1 83 ? 15.562 17.828 6.082 1 96 83 ALA A N 1
ATOM 643 C CA . ALA A 1 83 ? 16 18.656 4.965 1 96 83 ALA A CA 1
ATOM 644 C C . ALA A 1 83 ? 17.469 19.062 5.125 1 96 83 ALA A C 1
ATOM 646 O O . ALA A 1 83 ? 18.234 19.031 4.164 1 96 83 ALA A O 1
ATOM 647 N N . SER A 1 84 ? 17.797 19.438 6.309 1 96.44 84 SER A N 1
ATOM 648 C CA . SER A 1 84 ? 19.172 19.844 6.582 1 96.44 84 SER A CA 1
ATOM 649 C C . SER A 1 84 ? 20.156 18.688 6.352 1 96.44 84 SER A C 1
ATOM 651 O O . SER A 1 84 ? 21.172 18.859 5.688 1 96.44 84 SER A O 1
ATOM 653 N N . LYS A 1 85 ? 19.859 17.547 6.91 1 95.06 85 LYS A N 1
ATOM 654 C CA . LYS A 1 85 ? 20.719 16.375 6.785 1 95.06 85 LYS A CA 1
ATOM 655 C C . LYS A 1 85 ? 20.875 15.953 5.328 1 95.06 85 LYS A C 1
ATOM 657 O O . LYS A 1 85 ? 21.984 15.695 4.863 1 95.06 85 LYS A O 1
ATOM 662 N N . ILE A 1 86 ? 19.781 15.938 4.617 1 94.75 86 ILE A N 1
ATOM 663 C CA . ILE A 1 86 ? 19.797 15.523 3.219 1 94.75 86 ILE A CA 1
ATOM 664 C C . ILE A 1 86 ? 20.531 16.562 2.377 1 94.75 86 ILE A C 1
ATOM 666 O O . ILE A 1 86 ? 21.297 16.234 1.481 1 94.75 86 ILE A O 1
ATOM 670 N N . GLY A 1 87 ? 20.188 17.781 2.684 1 94.88 87 GLY A N 1
ATOM 671 C CA . GLY A 1 87 ? 20.875 18.844 1.983 1 94.88 87 GLY A CA 1
ATOM 672 C C . GLY A 1 87 ? 22.391 18.781 2.115 1 94.88 87 GLY A C 1
ATOM 673 O O . GLY A 1 87 ? 23.109 18.938 1.129 1 94.88 87 GLY A O 1
ATOM 674 N N . MET A 1 88 ? 22.828 18.562 3.268 1 95.75 88 MET A N 1
ATOM 675 C CA . MET A 1 88 ? 24.266 18.438 3.523 1 95.75 88 MET A CA 1
ATOM 676 C C . MET A 1 88 ? 24.844 17.219 2.799 1 95.75 88 MET A C 1
ATOM 678 O O . MET A 1 88 ? 25.906 17.312 2.191 1 95.75 88 MET A O 1
ATOM 682 N N . ALA A 1 89 ? 24.141 16.125 2.883 1 95.06 89 ALA A N 1
ATOM 683 C CA . ALA A 1 89 ? 24.609 14.891 2.25 1 95.06 89 ALA A CA 1
ATOM 684 C C . ALA A 1 89 ? 24.781 15.078 0.745 1 95.06 89 ALA A C 1
ATOM 686 O O . ALA A 1 89 ? 25.812 14.703 0.177 1 95.06 89 ALA A O 1
ATOM 687 N N . VAL A 1 90 ? 23.797 15.695 0.165 1 95.12 90 VAL A N 1
ATOM 688 C CA . VAL A 1 90 ? 23.828 15.852 -1.285 1 95.12 90 VAL A CA 1
ATOM 689 C C . VAL A 1 90 ? 24.891 16.875 -1.676 1 95.12 90 VAL A C 1
ATOM 691 O O . VAL A 1 90 ? 25.5 16.766 -2.738 1 95.12 90 VAL A O 1
ATOM 694 N N . ARG A 1 91 ? 25.109 17.812 -0.886 1 93.69 91 ARG A N 1
ATOM 695 C CA . ARG A 1 91 ? 26.125 18.828 -1.153 1 93.69 91 ARG A CA 1
ATOM 696 C C . ARG A 1 91 ? 27.531 18.234 -1.11 1 93.69 91 ARG A C 1
ATOM 698 O O . ARG A 1 91 ? 28.375 18.578 -1.934 1 93.69 91 ARG A O 1
ATOM 705 N N . PHE A 1 92 ? 27.781 17.281 -0.274 1 95.06 92 PHE A N 1
ATOM 706 C CA . PHE A 1 92 ? 29.125 16.797 -0.022 1 95.06 92 PHE A CA 1
ATOM 707 C C . PHE A 1 92 ? 29.391 15.5 -0.78 1 95.06 92 PHE A C 1
ATOM 709 O O . PHE A 1 92 ? 30.547 15.109 -0.971 1 95.06 92 PHE A O 1
ATOM 716 N N . LEU A 1 93 ? 28.359 14.812 -1.193 1 94.44 93 LEU A N 1
ATOM 717 C CA . LEU A 1 93 ? 28.516 13.531 -1.865 1 94.44 93 LEU A CA 1
ATOM 718 C C . LEU A 1 93 ? 27.828 13.547 -3.227 1 94.44 93 LEU A C 1
ATOM 720 O O . LEU A 1 93 ? 26.609 13.328 -3.318 1 94.44 93 LEU A O 1
ATOM 724 N N . PRO A 1 94 ? 28.578 13.648 -4.254 1 90.88 94 PRO A N 1
ATOM 725 C CA . PRO A 1 94 ? 28.016 13.781 -5.598 1 90.88 94 PRO A CA 1
ATOM 726 C C . PRO A 1 94 ? 27.141 12.594 -5.992 1 90.88 94 PRO A C 1
ATOM 728 O O . PRO A 1 94 ? 26.141 12.766 -6.684 1 90.88 94 PRO A O 1
ATOM 731 N N . PHE A 1 95 ? 27.578 11.453 -5.578 1 91.69 95 PHE A N 1
ATOM 732 C CA . PHE A 1 95 ? 26.797 10.273 -5.922 1 91.69 95 PHE A CA 1
ATOM 733 C C . PHE A 1 95 ? 25.406 10.352 -5.301 1 91.69 95 PHE A C 1
ATOM 735 O O . PHE A 1 95 ? 24.438 9.883 -5.895 1 91.69 95 PHE A O 1
ATOM 742 N N . LEU A 1 96 ? 25.25 11.016 -4.191 1 91.69 96 LEU A N 1
ATOM 743 C CA . LEU A 1 96 ? 23.953 11.172 -3.541 1 91.69 96 LEU A CA 1
ATOM 744 C C . LEU A 1 96 ? 23.094 12.211 -4.27 1 91.69 96 LEU A C 1
ATOM 746 O O . LEU A 1 96 ? 21.875 12.102 -4.293 1 91.69 96 LEU A O 1
ATOM 750 N N . ARG A 1 97 ? 23.75 13.18 -4.766 1 89.94 97 ARG A N 1
ATOM 751 C CA . ARG A 1 97 ? 23.016 14.18 -5.539 1 89.94 97 ARG A CA 1
ATOM 752 C C . ARG A 1 97 ? 22.328 13.547 -6.746 1 89.94 97 ARG A C 1
ATOM 754 O O . ARG A 1 97 ? 21.188 13.867 -7.059 1 89.94 97 ARG A O 1
ATOM 761 N N . LYS A 1 98 ? 23.062 12.688 -7.414 1 87.19 98 LYS A N 1
ATOM 762 C CA . LYS A 1 98 ? 22.5 11.992 -8.57 1 87.19 98 LYS A CA 1
ATOM 763 C C . LYS A 1 98 ? 21.312 11.125 -8.156 1 87.19 98 LYS A C 1
ATOM 765 O O . LYS A 1 98 ? 20.312 11.055 -8.883 1 87.19 98 LYS A O 1
ATOM 770 N N . LYS A 1 99 ? 21.328 10.586 -6.961 1 86.19 99 LYS A N 1
ATOM 771 C CA . LYS A 1 99 ? 20.344 9.602 -6.512 1 86.19 99 LYS A CA 1
ATOM 772 C C . LYS A 1 99 ? 19.156 10.281 -5.844 1 86.19 99 LYS A C 1
ATOM 774 O O . LYS A 1 99 ? 18.016 9.82 -5.98 1 86.19 99 LYS A O 1
ATOM 779 N N . MET A 1 100 ? 19.453 11.43 -5.176 1 91.25 100 MET A N 1
ATOM 780 C CA . MET A 1 100 ? 18.375 11.938 -4.332 1 91.25 100 MET A CA 1
ATOM 781 C C . MET A 1 100 ? 18.25 13.453 -4.477 1 91.25 100 MET A C 1
ATOM 783 O O . MET A 1 100 ? 17.625 14.109 -3.637 1 91.25 100 MET A O 1
ATOM 787 N N . GLY A 1 101 ? 18.781 14 -5.48 1 90.75 101 GLY A N 1
ATOM 788 C CA . GLY A 1 101 ? 18.766 15.445 -5.66 1 90.75 101 GLY A CA 1
ATOM 789 C C . GLY A 1 101 ? 17.375 16.016 -5.73 1 90.75 101 GLY A C 1
ATOM 790 O O . GLY A 1 101 ? 17.078 17.031 -5.09 1 90.75 101 GLY A O 1
ATOM 791 N N . PHE A 1 102 ? 16.547 15.336 -6.461 1 89.56 102 PHE A N 1
ATOM 792 C CA . PHE A 1 102 ? 15.18 15.805 -6.613 1 89.56 102 PHE A CA 1
ATOM 793 C C . PHE A 1 102 ? 14.469 15.828 -5.266 1 89.56 102 PHE A C 1
ATOM 795 O O . PHE A 1 102 ? 13.805 16.812 -4.926 1 89.56 102 PHE A O 1
ATOM 802 N N . PHE A 1 103 ? 14.641 14.828 -4.551 1 92.06 103 PHE A N 1
ATOM 803 C CA . PHE A 1 103 ? 14.031 14.742 -3.23 1 92.06 103 PHE A CA 1
ATOM 804 C C . PHE A 1 103 ? 14.594 15.805 -2.299 1 92.06 103 PHE A C 1
ATOM 806 O O . PHE A 1 103 ? 13.852 16.422 -1.524 1 92.06 103 PHE A O 1
ATOM 813 N N . ALA A 1 104 ? 15.844 15.969 -2.352 1 93.81 104 ALA A N 1
ATOM 814 C CA . ALA A 1 104 ? 16.5 16.969 -1.523 1 93.81 104 ALA A CA 1
ATOM 815 C C . ALA A 1 104 ? 15.914 18.359 -1.771 1 93.81 104 ALA A C 1
ATOM 817 O O . ALA A 1 104 ? 15.648 19.109 -0.826 1 93.81 104 ALA A O 1
ATOM 818 N N . ASP A 1 105 ? 15.703 18.656 -3 1 93.62 105 ASP A N 1
ATOM 819 C CA . ASP A 1 105 ? 15.133 19.953 -3.348 1 93.62 105 ASP A CA 1
ATOM 820 C C . ASP A 1 105 ? 13.703 20.078 -2.842 1 93.62 105 ASP A C 1
ATOM 822 O O . ASP A 1 105 ? 13.312 21.109 -2.305 1 93.62 105 ASP A O 1
ATOM 826 N N . ARG A 1 106 ? 12.992 19.047 -2.979 1 92 106 ARG A N 1
ATOM 827 C CA . ARG A 1 106 ? 11.586 19.062 -2.58 1 92 106 ARG A CA 1
ATOM 828 C C . ARG A 1 106 ? 11.445 19.203 -1.069 1 92 106 ARG A C 1
ATOM 830 O O . ARG A 1 106 ? 10.633 19.984 -0.588 1 92 106 ARG A O 1
ATOM 837 N N . ILE A 1 107 ? 12.203 18.406 -0.371 1 93.25 107 ILE A N 1
ATOM 838 C CA . ILE A 1 107 ? 12.078 18.438 1.082 1 93.25 107 ILE A CA 1
ATOM 839 C C . ILE A 1 107 ? 12.562 19.781 1.62 1 93.25 107 ILE A C 1
ATOM 841 O O . ILE A 1 107 ? 12.031 20.297 2.607 1 93.25 107 ILE A O 1
ATOM 845 N N . SER A 1 108 ? 13.57 20.375 1.02 1 95.19 108 SER A N 1
ATOM 846 C CA . SER A 1 108 ? 14.047 21.688 1.416 1 95.19 108 SER A CA 1
ATOM 847 C C . SER A 1 108 ? 12.969 22.75 1.228 1 95.19 108 SER A C 1
ATOM 849 O O . SER A 1 108 ? 12.734 23.562 2.119 1 95.19 108 SER A O 1
ATOM 851 N N . THR A 1 109 ? 12.352 22.688 0.111 1 95.25 109 THR A N 1
ATOM 852 C CA . THR A 1 109 ? 11.281 23.641 -0.176 1 95.25 109 THR A CA 1
ATOM 853 C C . THR A 1 109 ? 10.141 23.484 0.821 1 95.25 109 THR A C 1
ATOM 855 O O . THR A 1 109 ? 9.609 24.469 1.334 1 95.25 109 THR A O 1
ATOM 858 N N . THR A 1 110 ? 9.773 22.25 1.101 1 95 110 THR A N 1
ATOM 859 C CA . THR A 1 110 ? 8.68 21.984 2.035 1 95 110 THR A CA 1
ATOM 860 C C . THR A 1 110 ? 9.055 22.438 3.443 1 95 110 THR A C 1
ATOM 862 O O . THR A 1 110 ? 8.211 22.969 4.176 1 95 110 THR A O 1
ATOM 865 N N . ALA A 1 111 ? 10.25 22.203 3.789 1 95.75 111 ALA A N 1
ATOM 866 C CA . ALA A 1 111 ? 10.719 22.641 5.102 1 95.75 111 ALA A CA 1
ATOM 867 C C . ALA A 1 111 ? 10.664 24.156 5.238 1 95.75 111 ALA A C 1
ATOM 869 O O . ALA A 1 111 ? 10.383 24.672 6.32 1 95.75 111 ALA A O 1
ATOM 870 N N . GLU A 1 112 ? 10.953 24.844 4.215 1 95.38 112 GLU A N 1
ATOM 871 C CA . GLU A 1 112 ? 10.984 26.312 4.219 1 95.38 112 GLU A CA 1
ATOM 872 C C . GLU A 1 112 ? 9.57 26.891 4.172 1 95.38 112 GLU A C 1
ATOM 874 O O . GLU A 1 112 ? 9.25 27.828 4.914 1 95.38 112 GLU A O 1
ATOM 879 N N . LYS A 1 113 ? 8.742 26.328 3.336 1 95.5 113 LYS A N 1
ATOM 880 C CA . LYS A 1 113 ? 7.438 26.938 3.066 1 95.5 113 LYS A CA 1
ATOM 881 C C . LYS A 1 113 ? 6.348 26.297 3.92 1 95.5 113 LYS A C 1
ATOM 883 O O . LYS A 1 113 ? 5.238 26.828 4.023 1 95.5 113 LYS A O 1
ATOM 888 N N . GLY A 1 114 ? 6.703 25.141 4.516 1 95 114 GLY A N 1
ATOM 889 C CA . GLY A 1 114 ? 5.703 24.359 5.23 1 95 114 GLY A CA 1
ATOM 890 C C . GLY A 1 114 ? 5.016 23.328 4.363 1 95 114 GLY A C 1
ATOM 891 O O . GLY A 1 114 ? 5.16 23.344 3.137 1 95 114 GLY A O 1
ATOM 892 N N . ILE A 1 115 ? 4.332 22.453 4.926 1 95.25 115 ILE A N 1
ATOM 893 C CA . ILE A 1 115 ? 3.568 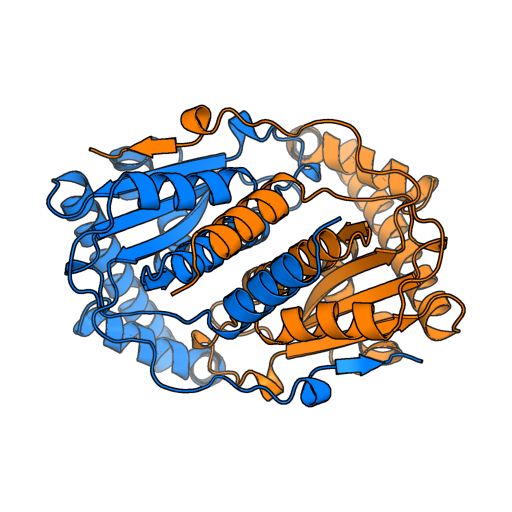21.438 4.211 1 95.25 115 ILE A CA 1
ATOM 894 C C . ILE A 1 115 ? 2.25 22.031 3.721 1 95.25 115 ILE A C 1
ATOM 896 O O . ILE A 1 115 ? 1.417 22.453 4.523 1 95.25 115 ILE A O 1
ATOM 900 N N . PRO A 1 116 ? 2.064 22 2.432 1 93.19 116 PRO A N 1
ATOM 901 C CA . PRO A 1 116 ? 0.798 22.531 1.929 1 93.19 116 PRO A CA 1
ATOM 902 C C . PRO A 1 116 ? -0.419 21.828 2.533 1 93.19 116 PRO A C 1
ATOM 904 O O . PRO A 1 116 ? -0.45 20.609 2.617 1 93.19 116 PRO A O 1
ATOM 907 N N . GLY A 1 117 ? -1.362 22.594 3.014 1 94 117 GLY A N 1
ATOM 908 C CA . GLY A 1 117 ? -2.643 22.078 3.465 1 94 117 GLY A CA 1
ATOM 909 C C . GLY A 1 117 ? -2.633 21.641 4.918 1 94 117 GLY A C 1
ATOM 910 O O . GLY A 1 117 ? -3.689 21.406 5.512 1 94 117 GLY A O 1
ATOM 911 N N . LEU A 1 118 ? -1.447 21.578 5.535 1 96 118 LEU A N 1
ATOM 912 C CA . LEU A 1 118 ? -1.347 21.031 6.883 1 96 118 LEU A CA 1
ATOM 913 C C . LEU A 1 118 ? -2.131 21.875 7.879 1 96 118 LEU A C 1
ATOM 915 O O . LEU A 1 118 ? -2.807 21.344 8.758 1 96 118 LEU A O 1
ATOM 919 N N . THR A 1 119 ? -2.104 23.188 7.723 1 94.88 119 THR A N 1
ATOM 920 C CA . THR A 1 119 ? -2.76 24.094 8.664 1 94.88 119 THR A CA 1
ATOM 921 C C . THR A 1 119 ? -4.242 24.234 8.328 1 94.88 119 THR A C 1
ATOM 923 O O . THR A 1 119 ? -5.039 24.656 9.172 1 94.88 119 THR A O 1
ATOM 926 N N . GLU A 1 120 ? -4.633 23.906 7.098 1 95.5 120 GLU A N 1
ATOM 927 C CA . GLU A 1 120 ? -6.004 24.094 6.637 1 95.5 120 GLU A CA 1
ATOM 928 C C . GLU A 1 120 ? -6.816 22.812 6.75 1 95.5 120 GLU A C 1
ATOM 930 O O . GLU A 1 120 ? -8.047 22.844 6.688 1 95.5 120 GLU A O 1
ATOM 935 N N . ALA A 1 121 ? -6.188 21.719 6.871 1 97.25 121 ALA A N 1
ATOM 936 C CA . ALA A 1 121 ? -6.863 20.422 6.895 1 97.25 121 ALA A CA 1
ATOM 937 C C . ALA A 1 121 ? -7.781 20.297 8.109 1 97.25 121 ALA A C 1
ATOM 939 O O . ALA A 1 121 ? -7.535 20.922 9.141 1 97.25 121 ALA A O 1
ATOM 940 N N . SER A 1 122 ? -8.867 19.578 7.984 1 98.25 122 SER A N 1
ATOM 941 C CA . SER A 1 122 ? -9.758 19.312 9.109 1 98.25 122 SER A CA 1
ATOM 942 C C . SER A 1 122 ? -9.117 18.344 10.102 1 98.25 122 SER A C 1
ATOM 944 O O . SER A 1 122 ? -9.273 18.5 11.312 1 98.25 122 SER A O 1
ATOM 946 N N . PHE A 1 123 ? -8.469 17.312 9.508 1 98.56 123 PHE A N 1
ATOM 947 C CA . PHE A 1 123 ? -7.918 16.25 10.344 1 98.56 123 PHE A CA 1
ATOM 948 C C . PHE A 1 123 ? -6.547 15.82 9.836 1 98.56 123 PHE A C 1
ATOM 950 O O . PHE A 1 123 ? -6.281 15.859 8.633 1 98.56 123 PHE A O 1
ATOM 957 N N . TYR A 1 124 ? -5.664 15.555 10.742 1 98.62 124 TYR A N 1
ATOM 958 C CA . TYR A 1 124 ? -4.48 14.727 10.531 1 98.62 124 TYR A CA 1
ATOM 959 C C . TYR A 1 124 ? -4.695 13.32 11.062 1 98.62 124 TYR A C 1
ATOM 961 O O . TYR A 1 124 ? -5.074 13.133 12.227 1 98.62 124 TYR A O 1
ATOM 969 N N . ILE A 1 125 ? -4.566 12.273 10.211 1 98.88 125 ILE A N 1
ATOM 970 C CA . ILE A 1 125 ? -4.82 10.883 10.586 1 98.88 125 ILE A CA 1
ATOM 971 C C . ILE A 1 125 ? -3.527 10.078 10.477 1 98.88 125 ILE A C 1
ATOM 973 O O . ILE A 1 125 ? -2.838 10.133 9.453 1 98.88 125 ILE A O 1
ATOM 977 N N . VA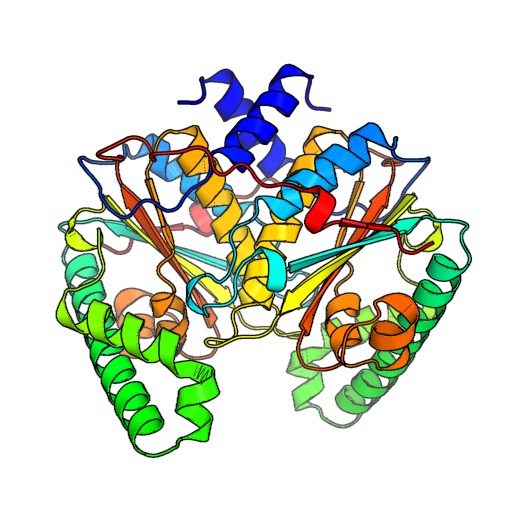L A 1 126 ? -3.201 9.391 11.508 1 98.88 126 VAL A N 1
ATOM 978 C CA . VAL A 1 126 ? -2.035 8.508 11.547 1 98.88 126 VAL A CA 1
ATOM 979 C C . VAL A 1 126 ? -2.484 7.059 11.68 1 98.88 126 VAL A C 1
ATOM 981 O O . VAL A 1 126 ? -3.225 6.711 12.602 1 98.88 126 VAL A O 1
ATOM 984 N N . ALA A 1 127 ? -2.082 6.27 10.773 1 98.69 127 ALA A N 1
ATOM 985 C CA . ALA A 1 127 ? -2.25 4.82 10.898 1 98.69 127 ALA A CA 1
ATOM 986 C C . ALA A 1 127 ? -0.959 4.156 11.367 1 98.69 127 ALA A C 1
ATOM 988 O O . ALA A 1 127 ? 0.123 4.457 10.852 1 98.69 127 ALA A O 1
ATOM 989 N N . ALA A 1 128 ? -1.078 3.312 12.32 1 98.25 128 ALA A N 1
ATOM 990 C CA . ALA A 1 128 ? 0.052 2.58 12.883 1 98.25 128 ALA A CA 1
ATOM 991 C C . ALA A 1 128 ? -0.154 1.072 12.758 1 98.25 128 ALA A C 1
ATOM 993 O O . ALA A 1 128 ? -1.269 0.575 12.93 1 98.25 128 ALA A O 1
ATOM 994 N N . GLU A 1 129 ? 0.85 0.386 12.391 1 97.31 129 GLU A N 1
ATOM 995 C CA . GLU A 1 129 ? 0.843 -1.073 12.328 1 97.31 129 GLU A CA 1
ATOM 996 C C . GLU A 1 129 ? 2.088 -1.658 12.992 1 97.31 129 GLU A C 1
ATOM 998 O O . GLU A 1 129 ? 3.203 -1.188 12.758 1 97.31 129 GLU A O 1
ATOM 1003 N N . LYS A 1 130 ? 1.901 -2.609 13.836 1 95.56 130 LYS A N 1
ATOM 1004 C CA . LYS A 1 130 ? 3.031 -3.266 14.484 1 95.56 130 LYS A CA 1
ATOM 1005 C C . LYS A 1 130 ? 3.908 -3.988 13.469 1 95.56 130 LYS A C 1
ATOM 1007 O O . LYS A 1 130 ? 3.4 -4.645 12.555 1 95.56 130 LYS A O 1
ATOM 1012 N N . LYS A 1 131 ? 5.207 -3.793 13.734 1 93.62 131 LYS A N 1
ATOM 1013 C CA . LYS A 1 131 ? 6.156 -4.484 12.875 1 93.62 131 LYS A CA 1
ATOM 1014 C C . LYS A 1 131 ? 6.223 -5.973 13.203 1 93.62 131 LYS A C 1
ATOM 1016 O O . LYS A 1 131 ? 6.215 -6.348 14.383 1 93.62 131 LYS A O 1
ATOM 1021 N N . GLY A 1 132 ? 6.168 -6.82 12.148 1 90.75 132 GLY A N 1
ATOM 1022 C CA . GLY A 1 132 ? 6.332 -8.258 12.289 1 90.75 132 GLY A CA 1
ATOM 1023 C C . GLY A 1 132 ? 7.332 -8.844 11.312 1 90.75 132 GLY A C 1
ATOM 1024 O O . GLY A 1 132 ? 8.172 -8.125 10.773 1 90.75 132 GLY A O 1
ATOM 1025 N N . PHE A 1 133 ? 7.27 -10.148 11.289 1 88.62 133 PHE A N 1
ATOM 1026 C CA . 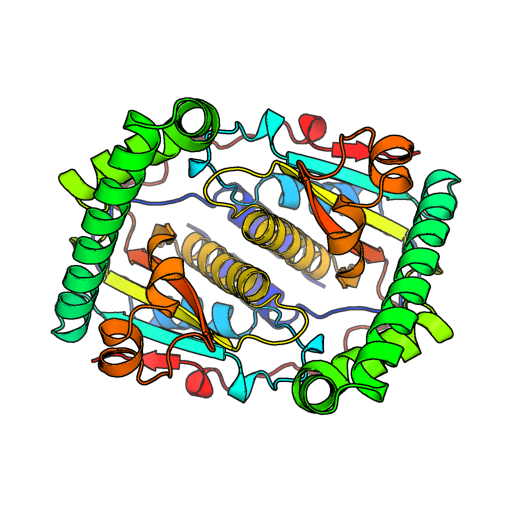PHE A 1 133 ? 8.047 -10.867 10.289 1 88.62 133 PHE A CA 1
ATOM 1027 C C . PHE A 1 133 ? 7.133 -11.672 9.367 1 88.62 133 PHE A C 1
ATOM 1029 O O . PHE A 1 133 ? 6.32 -12.477 9.836 1 88.62 133 PHE A O 1
ATOM 1036 N N . PRO A 1 134 ? 7.332 -11.445 8.07 1 88.44 134 PRO A N 1
ATOM 1037 C CA . PRO A 1 134 ? 8.188 -10.469 7.395 1 88.44 134 PRO A CA 1
ATOM 1038 C C . PRO A 1 134 ? 7.766 -9.023 7.664 1 88.44 134 PRO A C 1
ATOM 1040 O O . PRO A 1 134 ? 6.672 -8.789 8.188 1 88.44 134 PRO A O 1
ATOM 1043 N N . PRO A 1 135 ? 8.633 -8.125 7.426 1 89.25 135 PRO A N 1
ATOM 1044 C CA . PRO A 1 135 ? 8.359 -6.715 7.734 1 89.25 135 PRO A CA 1
ATOM 1045 C C . PRO A 1 135 ? 7.508 -6.035 6.664 1 89.25 135 PRO A C 1
ATOM 1047 O O . PRO A 1 135 ? 8.008 -5.18 5.926 1 89.25 135 PRO A O 1
ATOM 1050 N N . ILE A 1 136 ? 6.207 -6.273 6.617 1 92.62 136 ILE A N 1
ATOM 1051 C CA . ILE A 1 136 ? 5.348 -5.785 5.547 1 92.62 136 ILE A CA 1
ATOM 1052 C C . ILE A 1 136 ? 4.379 -4.742 6.098 1 92.62 136 ILE A C 1
ATOM 1054 O O . ILE A 1 136 ? 3.365 -4.43 5.469 1 92.62 136 ILE A O 1
ATOM 1058 N N . ALA A 1 137 ? 4.684 -4.199 7.312 1 95.56 137 ALA A N 1
ATOM 1059 C CA . ALA A 1 137 ? 3.797 -3.234 7.957 1 95.56 137 ALA A CA 1
ATOM 1060 C C . ALA A 1 137 ? 3.58 -2.014 7.066 1 95.56 137 ALA A C 1
ATOM 1062 O O . ALA A 1 137 ? 2.465 -1.495 6.973 1 95.56 137 ALA A O 1
ATOM 1063 N N . GLU A 1 138 ? 4.633 -1.614 6.395 1 95.69 138 GLU A N 1
ATOM 1064 C CA . GLU A 1 138 ? 4.52 -0.438 5.539 1 95.69 138 GLU A CA 1
ATOM 1065 C C . GLU A 1 138 ? 3.594 -0.706 4.355 1 95.69 138 GLU A C 1
ATOM 1067 O O . GLU A 1 138 ? 2.857 0.182 3.922 1 95.69 138 GLU A O 1
ATOM 1072 N N . GLN A 1 139 ? 3.641 -1.893 3.838 1 96.56 139 GLN A N 1
ATOM 1073 C CA . GLN A 1 139 ? 2.719 -2.256 2.768 1 96.56 139 GLN A CA 1
ATOM 1074 C C . GLN A 1 139 ? 1.279 -2.305 3.271 1 96.56 139 GLN A C 1
ATOM 1076 O O . GLN A 1 139 ? 0.365 -1.812 2.607 1 96.56 139 GLN A O 1
ATOM 1081 N N . ALA A 1 140 ? 1.118 -2.879 4.449 1 96.94 140 ALA A N 1
ATOM 1082 C CA . ALA A 1 140 ? -0.208 -2.926 5.062 1 96.94 140 ALA A CA 1
ATOM 1083 C C . ALA A 1 140 ? -0.783 -1.521 5.23 1 96.94 140 ALA A C 1
ATOM 1085 O O . ALA A 1 140 ? -1.957 -1.286 4.938 1 96.94 140 ALA A O 1
ATOM 1086 N N . LEU A 1 141 ? 0.04 -0.67 5.648 1 97.94 141 LEU A N 1
ATOM 1087 C CA . LEU A 1 141 ? -0.396 0.702 5.887 1 97.94 141 LEU A CA 1
ATOM 1088 C C . LEU A 1 141 ? -0.741 1.397 4.574 1 97.94 141 LEU A C 1
ATOM 1090 O O . LEU A 1 141 ? -1.613 2.268 4.539 1 97.94 141 LEU A O 1
ATOM 1094 N N . ALA A 1 142 ? -0.074 1.024 3.508 1 97.94 142 ALA A N 1
ATOM 1095 C CA . ALA A 1 142 ? -0.418 1.59 2.205 1 97.94 142 ALA A CA 1
ATOM 1096 C C . ALA A 1 142 ? -1.812 1.149 1.768 1 97.94 142 ALA A C 1
ATOM 1098 O O . ALA A 1 142 ? -2.549 1.923 1.15 1 97.94 142 ALA A O 1
ATOM 1099 N N . HIS A 1 143 ? -2.189 -0.065 2.062 1 98.5 143 HIS A N 1
ATOM 1100 C CA . HIS A 1 143 ? -3.562 -0.494 1.827 1 98.5 143 HIS A CA 1
ATOM 1101 C C . HIS A 1 143 ? -4.551 0.356 2.621 1 98.5 143 HIS A C 1
ATOM 1103 O O . HIS A 1 143 ? -5.602 0.739 2.104 1 98.5 143 HIS A O 1
ATOM 1109 N N . VAL A 1 144 ? -4.188 0.616 3.875 1 98.56 144 VAL A N 1
ATOM 1110 C CA . VAL A 1 144 ? -4.996 1.454 4.758 1 98.56 144 VAL A CA 1
ATOM 1111 C C . VAL A 1 144 ? -5.203 2.826 4.117 1 98.56 144 VAL A C 1
ATOM 1113 O O . VAL A 1 144 ? -6.336 3.299 4 1 98.56 144 VAL A O 1
ATOM 1116 N N . MET A 1 145 ? -4.145 3.381 3.674 1 98.75 145 MET A N 1
ATOM 1117 C CA . MET A 1 145 ? -4.188 4.711 3.072 1 98.75 145 MET A CA 1
ATOM 1118 C C . MET A 1 145 ? -5.027 4.703 1.799 1 98.75 145 MET A C 1
ATOM 1120 O O . MET A 1 145 ? -5.793 5.637 1.551 1 98.75 145 MET A O 1
ATOM 1124 N N . GLU A 1 146 ? -4.867 3.668 1.02 1 98.81 146 GLU A N 1
ATOM 1125 C CA . GLU A 1 146 ? -5.598 3.627 -0.244 1 98.81 146 GLU A CA 1
ATOM 1126 C C . GLU A 1 146 ? -7.102 3.514 -0.009 1 98.81 146 GLU A C 1
ATOM 1128 O O . GLU A 1 146 ? -7.891 4.18 -0.681 1 98.81 146 GLU A O 1
ATOM 1133 N N . ASN A 1 147 ? -7.52 2.684 0.921 1 98.81 147 ASN A N 1
ATOM 1134 C CA . ASN A 1 147 ? -8.93 2.611 1.277 1 98.81 147 ASN A CA 1
ATOM 1135 C C . ASN A 1 147 ? -9.477 3.975 1.702 1 98.81 147 ASN A C 1
ATOM 1137 O O . ASN A 1 147 ? -10.531 4.398 1.236 1 98.81 147 ASN A O 1
ATOM 1141 N N . MET A 1 148 ? -8.734 4.633 2.555 1 98.88 148 MET A N 1
ATOM 1142 C CA . MET A 1 148 ? -9.172 5.945 3.023 1 98.88 148 MET A CA 1
ATOM 1143 C C . MET A 1 148 ? -9.203 6.949 1.876 1 98.88 148 MET A C 1
ATOM 1145 O O . MET A 1 148 ? -10.117 7.773 1.792 1 98.88 148 MET A O 1
ATOM 1149 N N . TRP A 1 149 ? -8.188 6.879 1.046 1 98.69 149 TRP A N 1
ATOM 1150 C CA . TRP A 1 149 ? -8.07 7.805 -0.075 1 98.69 149 TRP A CA 1
ATOM 1151 C C . TRP A 1 149 ? -9.242 7.656 -1.034 1 98.69 149 TRP A C 1
ATOM 1153 O O . TRP A 1 149 ? -9.875 8.648 -1.411 1 98.69 149 TRP A O 1
ATOM 1163 N N . LEU A 1 150 ? -9.594 6.461 -1.369 1 98.56 150 LEU A N 1
ATOM 1164 C CA . LEU A 1 150 ? -10.719 6.203 -2.262 1 98.56 150 LEU A CA 1
ATOM 1165 C C . LEU A 1 150 ? -12.039 6.613 -1.611 1 98.56 150 LEU A C 1
ATOM 1167 O O . LEU A 1 150 ? -12.914 7.168 -2.273 1 98.56 150 LEU A O 1
ATOM 1171 N N . THR A 1 151 ? -12.18 6.32 -0.336 1 98.62 151 THR A N 1
ATOM 1172 C CA . THR A 1 151 ? -13.383 6.711 0.379 1 98.62 151 THR A CA 1
ATOM 1173 C C . THR A 1 151 ? -13.508 8.234 0.442 1 98.62 151 THR A C 1
ATOM 1175 O O . THR A 1 151 ? -14.586 8.781 0.224 1 98.62 151 THR A O 1
ATOM 1178 N N . ALA A 1 152 ? -12.414 8.922 0.732 1 97.81 152 ALA A N 1
ATOM 1179 C CA . ALA A 1 152 ? -12.414 10.375 0.713 1 97.81 152 ALA A CA 1
ATOM 1180 C C . ALA A 1 152 ? -12.812 10.914 -0.66 1 97.81 152 ALA A C 1
ATOM 1182 O O . ALA A 1 152 ? -13.648 11.805 -0.764 1 97.81 152 ALA A O 1
ATOM 1183 N N . THR A 1 153 ? -12.227 10.359 -1.692 1 96 153 THR A N 1
ATOM 1184 C CA . THR A 1 153 ? -12.523 10.758 -3.062 1 96 153 THR A CA 1
ATOM 1185 C C . THR A 1 153 ? -14.016 10.609 -3.359 1 96 153 THR A C 1
ATOM 1187 O O . THR A 1 153 ? -14.633 11.508 -3.932 1 96 153 THR A O 1
ATOM 1190 N N . ALA A 1 154 ? -14.578 9.5 -2.943 1 96.56 154 ALA A N 1
ATOM 1191 C CA . ALA A 1 154 ? -16 9.227 -3.17 1 96.56 154 ALA A CA 1
ATOM 1192 C C . ALA A 1 154 ? -16.875 10.289 -2.498 1 96.56 154 ALA A C 1
ATOM 1194 O O . ALA A 1 154 ? -17.938 10.633 -3.004 1 96.56 154 ALA A O 1
ATOM 1195 N N . HIS A 1 155 ? -16.422 10.828 -1.386 1 96.12 155 HIS A N 1
ATOM 1196 C CA . HIS A 1 155 ? -17.203 11.773 -0.606 1 96.12 155 HIS A CA 1
ATOM 1197 C C . HIS A 1 155 ? -16.859 13.211 -0.976 1 96.12 155 HIS A C 1
ATOM 1199 O O . HIS A 1 155 ? -17.328 14.156 -0.335 1 96.12 155 HIS A O 1
ATOM 1205 N N . GLY A 1 156 ? -15.945 13.398 -1.937 1 93.56 156 GLY A N 1
ATOM 1206 C CA . GLY A 1 156 ? -15.531 14.742 -2.336 1 93.56 156 GLY A CA 1
ATOM 1207 C C . GLY A 1 156 ? -14.609 15.406 -1.332 1 93.56 156 GLY A C 1
ATOM 1208 O O . GLY A 1 156 ? -14.555 16.641 -1.259 1 93.56 156 GLY A O 1
ATOM 1209 N N . VAL A 1 157 ? -14.031 14.656 -0.509 1 96.56 157 VAL A N 1
ATOM 1210 C CA . VAL A 1 157 ? -13.078 15.141 0.489 1 96.56 157 VAL A CA 1
ATOM 1211 C C . VAL A 1 157 ? -11.656 15.07 -0.07 1 96.56 157 VAL A C 1
ATOM 1213 O O . VAL A 1 157 ? -11.297 14.094 -0.734 1 96.56 157 VAL A O 1
ATOM 1216 N N . GLY A 1 158 ? -10.914 16.156 0.098 1 96.31 158 GLY A N 1
ATOM 1217 C CA . GLY A 1 158 ? -9.508 16.156 -0.282 1 96.31 158 GLY A CA 1
ATOM 1218 C C . GLY A 1 158 ? -8.656 15.273 0.61 1 96.31 158 GLY A C 1
ATOM 1219 O O . GLY A 1 158 ? -8.922 15.148 1.808 1 96.31 158 GLY A O 1
ATOM 1220 N N . PHE A 1 159 ? -7.625 14.742 0.04 1 97 159 PHE A N 1
ATOM 1221 C CA . PHE A 1 159 ? -6.719 13.812 0.708 1 97 159 PHE A CA 1
ATOM 1222 C C . PHE A 1 159 ? -5.277 14.055 0.273 1 97 159 PHE A C 1
ATOM 1224 O O . PHE A 1 159 ? -4.996 14.164 -0.922 1 97 159 PHE A O 1
ATOM 1231 N N . GLN A 1 160 ? -4.43 14.156 1.244 1 96.5 160 GLN A N 1
ATOM 1232 C CA . GLN A 1 160 ? -2.998 14.273 0.988 1 96.5 160 GLN A CA 1
ATOM 1233 C C . GLN A 1 160 ? -2.199 13.359 1.911 1 96.5 160 GLN A C 1
ATOM 1235 O O . GLN A 1 160 ? -2.295 13.461 3.135 1 96.5 160 GLN A O 1
ATOM 1240 N N . MET A 1 161 ? -1.407 12.492 1.262 1 96.56 161 MET A N 1
ATOM 1241 C CA . MET A 1 161 ? -0.483 11.68 2.045 1 96.56 161 MET A CA 1
ATOM 1242 C C . MET A 1 161 ? 0.603 12.547 2.676 1 96.56 161 MET A C 1
ATOM 1244 O O . MET A 1 161 ? 1.153 13.43 2.021 1 96.56 161 MET A O 1
ATOM 1248 N N . LEU A 1 162 ? 0.887 12.297 3.906 1 95.38 162 LEU A N 1
ATOM 1249 C CA . LEU A 1 162 ? 1.996 12.938 4.598 1 95.38 162 LEU A CA 1
ATOM 1250 C C . LEU A 1 162 ? 3.102 11.938 4.91 1 95.38 162 LEU A C 1
ATOM 1252 O O . LEU A 1 162 ? 3.188 11.43 6.031 1 95.38 162 LEU A O 1
ATOM 1256 N N . SER A 1 163 ? 3.996 11.773 4.02 1 91.31 163 SER A N 1
ATOM 1257 C CA . SER A 1 163 ? 5.023 10.742 4.098 1 91.31 163 SER A CA 1
ATOM 1258 C C . SER A 1 163 ? 5.992 11.008 5.238 1 91.31 163 SER A C 1
ATOM 1260 O O . SER A 1 163 ? 6.645 10.094 5.738 1 91.31 163 SER A O 1
ATOM 1262 N N . VAL A 1 164 ? 6.117 12.227 5.66 1 93.69 164 VAL A N 1
ATOM 1263 C CA . VAL A 1 164 ? 6.98 12.562 6.785 1 93.69 164 VAL A CA 1
ATOM 1264 C C . VAL A 1 164 ? 6.559 11.758 8.016 1 93.69 164 VAL A C 1
ATOM 1266 O O . VAL A 1 164 ? 7.379 11.469 8.891 1 93.69 164 VAL A O 1
ATOM 1269 N N . THR A 1 165 ? 5.285 11.328 8.023 1 97.25 165 THR A N 1
ATOM 1270 C CA . THR A 1 165 ? 4.754 10.555 9.141 1 97.25 165 THR A CA 1
ATOM 1271 C C . THR A 1 165 ? 5.48 9.219 9.273 1 97.25 165 THR A C 1
ATOM 1273 O O . THR A 1 165 ? 5.641 8.703 10.383 1 97.25 165 THR A O 1
ATOM 1276 N N . ASN A 1 166 ? 5.949 8.68 8.172 1 95.56 166 ASN A N 1
ATOM 1277 C CA . ASN A 1 166 ? 6.715 7.441 8.219 1 95.56 166 ASN A CA 1
ATOM 1278 C C . ASN A 1 166 ? 7.906 7.551 9.164 1 95.56 166 ASN A C 1
ATOM 1280 O O . ASN A 1 166 ? 8.172 6.637 9.945 1 95.56 166 ASN A O 1
ATOM 1284 N N . GLY A 1 167 ? 8.578 8.68 9.109 1 94.56 167 GLY A N 1
ATOM 1285 C CA . GLY A 1 167 ? 9.781 8.898 9.898 1 94.56 167 GLY A CA 1
ATOM 1286 C C . GLY A 1 167 ? 9.492 9.133 11.375 1 94.56 167 GLY A C 1
ATOM 1287 O O . GLY A 1 167 ? 10.391 9 12.211 1 94.56 167 GLY A O 1
ATOM 1288 N N . LEU A 1 168 ? 8.281 9.391 11.727 1 97.62 168 LEU A N 1
ATOM 1289 C CA . LEU A 1 168 ? 7.914 9.719 13.102 1 97.62 168 LEU A CA 1
ATOM 1290 C C . LEU A 1 168 ? 7.824 8.461 13.961 1 97.62 168 LEU A C 1
ATOM 1292 O O . LEU A 1 168 ? 7.781 8.547 15.188 1 97.62 168 LEU A O 1
ATOM 1296 N N . ALA A 1 169 ? 7.871 7.32 13.328 1 97.44 169 ALA A N 1
ATOM 1297 C CA . ALA A 1 169 ? 7.82 6.059 14.062 1 97.44 169 ALA A CA 1
ATOM 1298 C C . ALA A 1 169 ? 9.016 5.918 14.992 1 97.44 169 ALA A C 1
ATOM 1300 O O . ALA A 1 169 ? 8.969 5.16 15.961 1 97.44 169 ALA A O 1
ATOM 1301 N N . LYS A 1 170 ? 10.055 6.648 14.695 1 95.81 170 LYS A N 1
ATOM 1302 C CA . LYS A 1 170 ? 11.266 6.586 15.508 1 95.81 170 LYS A CA 1
ATOM 1303 C C . LYS A 1 170 ? 11.359 7.789 16.438 1 95.81 170 LYS A C 1
ATOM 1305 O O . LYS A 1 170 ? 12.297 7.891 17.234 1 95.81 170 LYS A O 1
ATOM 1310 N N . ASN A 1 171 ? 10.5 8.75 16.281 1 97.06 171 ASN A N 1
ATOM 1311 C CA . ASN A 1 171 ? 10.484 9.938 17.125 1 97.06 171 ASN A CA 1
ATOM 1312 C C . ASN A 1 171 ? 9.828 9.664 18.469 1 97.06 171 ASN A C 1
ATOM 1314 O O . ASN A 1 171 ? 8.609 9.516 18.562 1 97.06 171 ASN A O 1
ATOM 1318 N N . ALA A 1 172 ? 10.57 9.688 19.484 1 96 172 ALA A N 1
ATOM 1319 C CA . ALA A 1 172 ? 10.102 9.305 20.812 1 96 172 ALA A CA 1
ATOM 1320 C C . ALA A 1 172 ? 9.008 10.242 21.297 1 96 172 ALA A C 1
ATOM 1322 O O . ALA A 1 172 ? 8.031 9.805 21.906 1 96 172 ALA A O 1
ATOM 1323 N N . GLN A 1 173 ? 9.195 11.5 21.109 1 95.81 173 GLN A N 1
ATOM 1324 C CA . GLN A 1 173 ? 8.211 12.477 21.562 1 95.81 173 GLN A CA 1
ATOM 1325 C C . GLN A 1 173 ? 6.848 12.219 20.922 1 95.81 173 GLN A C 1
ATOM 1327 O O . GLN A 1 173 ? 5.832 12.148 21.609 1 95.81 173 GLN A O 1
ATOM 1332 N N . PHE A 1 174 ? 6.84 12.047 19.641 1 98.38 174 PHE A N 1
ATOM 1333 C CA . PHE A 1 174 ? 5.598 11.82 18.906 1 98.38 174 PHE A CA 1
ATOM 1334 C C . PHE A 1 174 ? 4.941 10.516 19.359 1 98.38 174 PHE A C 1
ATOM 1336 O O . PHE A 1 174 ? 3.756 10.492 19.688 1 98.38 174 PHE A O 1
ATOM 1343 N N . MET A 1 175 ? 5.727 9.453 19.391 1 98.38 175 MET A N 1
ATOM 1344 C CA . MET A 1 175 ? 5.219 8.109 19.656 1 98.38 175 MET A CA 1
ATOM 1345 C C . MET A 1 175 ? 4.734 7.988 21.094 1 98.38 175 MET A C 1
ATOM 1347 O O . MET A 1 175 ? 3.623 7.52 21.344 1 98.38 175 MET A O 1
ATOM 1351 N N . GLN A 1 176 ? 5.477 8.477 22.016 1 96.88 176 GLN A N 1
ATOM 1352 C CA . GLN A 1 176 ? 5.152 8.273 23.422 1 96.88 176 GLN A CA 1
ATOM 1353 C C . GLN A 1 176 ? 4.156 9.32 23.922 1 96.88 176 GLN A C 1
ATOM 1355 O O . GLN A 1 176 ? 3.182 8.984 24.594 1 96.88 176 GLN A O 1
ATOM 1360 N N . LEU A 1 177 ? 4.387 10.523 23.547 1 95.5 177 LEU A N 1
ATOM 1361 C CA . LEU A 1 177 ? 3.576 11.609 24.094 1 95.5 177 LEU A CA 1
ATOM 1362 C C . LEU A 1 177 ? 2.223 11.68 23.406 1 95.5 177 LEU A C 1
ATOM 1364 O O . LEU A 1 177 ? 1.199 11.922 24.047 1 95.5 177 LEU A O 1
ATOM 1368 N N . LEU A 1 178 ? 2.176 11.523 22.094 1 97.94 178 LEU A N 1
ATOM 1369 C CA . LEU A 1 178 ? 0.939 11.758 21.359 1 97.94 178 LEU A CA 1
ATOM 1370 C C . LEU A 1 178 ? 0.218 10.445 21.062 1 97.94 178 LEU A C 1
ATOM 1372 O O . LEU A 1 178 ? -1.01 10.375 21.156 1 97.94 178 LEU A O 1
ATOM 1376 N N . LEU A 1 179 ? 0.983 9.352 20.812 1 98.31 179 LEU A N 1
ATOM 1377 C CA . LEU A 1 179 ? 0.325 8.117 20.391 1 98.31 179 LEU A CA 1
ATOM 1378 C C . LEU A 1 179 ? 0.322 7.094 21.516 1 98.31 179 LEU A C 1
ATOM 1380 O O . LEU A 1 179 ? -0.407 6.102 21.453 1 98.31 179 LEU A O 1
ATOM 1384 N N . ASP A 1 180 ? 1.121 7.312 22.531 1 97.5 180 ASP A N 1
ATOM 1385 C CA . ASP A 1 180 ? 1.271 6.355 23.625 1 97.5 180 ASP A CA 1
ATOM 1386 C C . ASP A 1 180 ? 1.651 4.977 23.094 1 97.5 180 ASP A C 1
ATOM 1388 O O . ASP A 1 180 ? 1.018 3.977 23.438 1 97.5 180 ASP A O 1
ATOM 1392 N N . LEU A 1 181 ? 2.572 4.91 22.172 1 97.44 181 LEU A N 1
ATOM 1393 C CA . LEU A 1 181 ? 3.146 3.691 21.609 1 97.44 181 LEU A CA 1
ATOM 1394 C C . LEU A 1 181 ? 4.66 3.676 21.781 1 97.44 181 LEU A C 1
ATOM 1396 O O . LEU A 1 181 ? 5.309 4.727 21.734 1 97.44 181 LEU A O 1
ATOM 1400 N N . PRO A 1 182 ? 5.191 2.484 22.062 1 95.31 182 PRO A N 1
ATOM 1401 C CA . PRO A 1 182 ? 6.656 2.418 22.062 1 95.31 182 PRO A CA 1
ATOM 1402 C C . PRO A 1 182 ? 7.27 2.721 20.703 1 95.31 182 PRO A C 1
ATOM 1404 O O . PRO A 1 182 ? 6.738 2.295 19.672 1 95.31 182 PRO A O 1
ATOM 1407 N N . PRO A 1 183 ? 8.398 3.379 20.75 1 91.81 183 PRO A N 1
ATOM 1408 C CA . PRO A 1 183 ? 9.062 3.676 19.484 1 91.81 183 PRO A CA 1
ATOM 1409 C C . PRO A 1 183 ? 9.695 2.443 18.844 1 91.81 183 PRO A C 1
ATOM 1411 O O . PRO A 1 183 ? 9.977 1.461 19.531 1 91.81 183 PRO A O 1
ATOM 1414 N N . LYS A 1 184 ? 9.789 2.295 17.562 1 88.44 184 LYS A N 1
ATOM 1415 C CA . LYS A 1 184 ? 10.578 1.381 16.734 1 88.44 184 LYS A CA 1
ATOM 1416 C C . LYS A 1 184 ? 9.828 0.077 16.484 1 88.44 184 LYS A C 1
ATOM 1418 O O . LYS A 1 184 ? 10.219 -0.721 15.641 1 88.44 184 LYS A O 1
ATOM 1423 N N . GLU A 1 185 ? 8.742 -0.151 17.25 1 93.81 185 GLU A N 1
ATOM 1424 C CA . GLU A 1 185 ? 8.016 -1.407 17.094 1 93.81 185 GLU A CA 1
ATOM 1425 C C . GLU A 1 185 ? 6.844 -1.248 16.125 1 93.81 185 GLU A C 1
ATOM 1427 O O . GLU A 1 185 ? 6.145 -2.219 15.828 1 93.81 185 GLU A O 1
ATOM 1432 N N . TRP A 1 186 ? 6.68 -0.003 15.734 1 96.94 186 TRP A N 1
ATOM 1433 C CA . TRP A 1 186 ? 5.539 0.313 14.883 1 96.94 186 TRP A CA 1
ATOM 1434 C C . TRP A 1 186 ? 5.996 1.007 13.602 1 96.94 186 TRP A C 1
ATOM 1436 O O . TRP A 1 186 ? 7.023 1.692 13.594 1 96.94 186 TRP A O 1
ATOM 1446 N N . ALA A 1 187 ? 5.355 0.739 12.547 1 97 187 ALA A N 1
ATOM 1447 C CA . ALA A 1 187 ? 5.418 1.598 11.367 1 97 187 ALA A CA 1
ATOM 1448 C C . ALA A 1 187 ? 4.266 2.6 11.359 1 97 187 ALA A C 1
ATOM 1450 O O . ALA A 1 187 ? 3.201 2.334 11.914 1 97 187 ALA A O 1
ATOM 1451 N N . LEU A 1 188 ? 4.516 3.701 10.805 1 98.5 188 LEU A N 1
ATOM 1452 C CA . LEU A 1 188 ? 3.488 4.73 10.695 1 98.5 188 LEU A CA 1
ATOM 1453 C C . LEU A 1 188 ? 3.301 5.16 9.242 1 98.5 188 LEU A C 1
ATOM 1455 O O . LEU A 1 188 ? 4.234 5.078 8.445 1 98.5 188 LEU A O 1
ATOM 1459 N N . ASN A 1 189 ? 2.137 5.527 8.891 1 98.38 189 ASN A N 1
ATOM 1460 C CA . ASN A 1 189 ? 1.771 6.344 7.738 1 98.38 189 ASN A CA 1
ATOM 1461 C C . ASN A 1 189 ? 0.714 7.383 8.102 1 98.38 189 ASN A C 1
ATOM 1463 O O . ASN A 1 189 ? 0.057 7.27 9.133 1 98.38 189 ASN A O 1
ATOM 1467 N N . GLY A 1 190 ? 0.654 8.453 7.332 1 98.44 190 GLY A N 1
ATOM 1468 C CA . GLY A 1 190 ? -0.29 9.492 7.703 1 98.44 190 GLY A CA 1
ATOM 1469 C C . GLY A 1 190 ? -0.835 10.258 6.508 1 98.44 190 GLY A C 1
ATOM 1470 O O . GLY A 1 190 ? -0.292 10.164 5.406 1 98.44 190 GLY A O 1
ATOM 1471 N N . CYS A 1 191 ? -1.933 10.945 6.797 1 98.62 191 CYS A N 1
ATOM 1472 C CA . CYS A 1 191 ? -2.568 11.812 5.809 1 98.62 191 CYS A CA 1
ATOM 1473 C C . CYS A 1 191 ? -3.295 12.969 6.48 1 98.62 191 CYS A C 1
ATOM 1475 O O . CYS A 1 191 ? -3.539 12.938 7.688 1 98.62 191 CYS A O 1
ATOM 1477 N N . ILE A 1 192 ? -3.502 13.977 5.695 1 98.38 192 ILE A N 1
ATOM 1478 C CA . ILE A 1 192 ? -4.422 15.039 6.094 1 98.38 192 ILE A CA 1
ATOM 1479 C C . ILE A 1 192 ? -5.617 15.07 5.145 1 98.38 192 ILE A C 1
ATOM 1481 O O . ILE A 1 192 ? -5.477 14.789 3.951 1 98.38 192 ILE A O 1
ATOM 1485 N N . ILE A 1 193 ? -6.77 15.398 5.719 1 98.38 193 ILE A N 1
ATOM 1486 C CA . ILE A 1 193 ? -7.973 15.516 4.898 1 98.38 193 ILE A CA 1
ATOM 1487 C C . ILE A 1 193 ? -8.68 16.828 5.207 1 98.38 193 ILE A C 1
ATOM 1489 O O . ILE A 1 193 ? -8.578 17.344 6.32 1 98.38 193 ILE A O 1
ATOM 1493 N N . GLY A 1 194 ? -9.359 17.312 4.23 1 97.44 194 GLY A N 1
ATOM 1494 C CA . GLY A 1 194 ? -10.164 18.516 4.277 1 97.44 194 GLY A CA 1
ATOM 1495 C C . GLY A 1 194 ? -11.078 18.672 3.076 1 97.44 194 GLY A C 1
ATOM 1496 O O . GLY A 1 194 ? -10.938 17.953 2.086 1 97.44 194 GLY A O 1
ATOM 1497 N N . MET A 1 195 ? -12.016 19.578 3.271 1 95.69 195 MET A N 1
ATOM 1498 C CA . MET A 1 195 ? -12.844 19.844 2.1 1 95.69 195 MET A CA 1
ATOM 1499 C C . MET A 1 195 ? -12.023 20.516 0.996 1 95.69 195 MET A C 1
ATOM 1501 O O . MET A 1 195 ? -11.234 21.422 1.261 1 95.69 195 MET A O 1
ATOM 1505 N N . GLN A 1 196 ? -12.219 19.984 -0.203 1 90.5 196 GLN A N 1
ATOM 1506 C CA . GLN A 1 196 ? -11.445 20.484 -1.335 1 90.5 196 GLN A CA 1
ATOM 1507 C C . GLN A 1 196 ? -11.844 21.922 -1.671 1 90.5 196 GLN A C 1
ATOM 1509 O O . GLN A 1 196 ? -13.031 22.234 -1.749 1 90.5 196 GLN A O 1
ATOM 1514 N N . LYS A 1 197 ? -10.898 22.781 -1.796 1 85.94 197 LYS A N 1
ATOM 1515 C CA . LYS A 1 197 ? -11.164 24.156 -2.203 1 85.94 197 LYS A CA 1
ATOM 1516 C C . LYS A 1 197 ? -11.602 24.219 -3.662 1 85.94 197 LYS A C 1
ATOM 1518 O O . LYS A 1 197 ? -12.555 24.938 -3.996 1 85.94 197 LYS A O 1
ATOM 1523 N N . HIS A 1 198 ? -10.789 23.484 -4.527 1 79.38 198 HIS A N 1
ATOM 1524 C CA . HIS A 1 198 ? -11.078 23.375 -5.953 1 79.38 198 HIS A CA 1
ATOM 1525 C C . HIS A 1 198 ? -11.086 21.922 -6.406 1 79.38 198 HIS A C 1
ATOM 1527 O O . HIS A 1 198 ? -10.359 21.094 -5.855 1 79.38 198 HIS A O 1
ATOM 1533 N N . PRO A 1 199 ? -12.086 21.641 -7.242 1 72.19 199 PRO A N 1
ATOM 1534 C CA . PRO A 1 199 ? -11.977 20.281 -7.789 1 72.19 199 PRO A CA 1
ATOM 1535 C C . PRO A 1 199 ? -10.641 20.031 -8.492 1 72.19 199 PRO A C 1
ATOM 1537 O O . PRO A 1 199 ? -10.039 20.969 -9.023 1 72.19 199 PRO A O 1
ATOM 1540 N N . PRO A 1 200 ? -10.102 18.859 -8.164 1 68.69 200 PRO A N 1
ATOM 1541 C CA . PRO A 1 200 ? -8.844 18.578 -8.867 1 68.69 200 PRO A CA 1
ATOM 1542 C C . PRO A 1 200 ? -8.938 18.859 -10.367 1 68.69 200 PRO A C 1
ATOM 1544 O O . PRO A 1 200 ? -9.984 18.625 -10.977 1 68.69 200 PRO A O 1
ATOM 1547 N N . LYS A 1 201 ? -7.91 19.781 -10.789 1 61.56 201 LYS A N 1
ATOM 1548 C CA . LYS A 1 201 ? -7.871 20.109 -12.211 1 61.56 201 LYS A CA 1
ATOM 1549 C C . LYS A 1 201 ? -7.25 18.969 -13.023 1 61.56 201 LYS A C 1
ATOM 1551 O O . LYS A 1 201 ? -6.332 18.297 -12.562 1 61.56 201 LYS A O 1
ATOM 1556 N N . GLY A 1 202 ? -7.91 18.609 -14.125 1 62.09 202 GLY A N 1
ATOM 1557 C CA . GLY A 1 202 ? -7.34 17.812 -15.195 1 62.09 202 GLY A CA 1
ATOM 1558 C C . GLY A 1 202 ? -7.664 16.328 -15.07 1 62.09 202 GLY A C 1
ATOM 1559 O O . GLY A 1 202 ? -8.305 15.914 -14.109 1 62.09 202 GLY A O 1
ATOM 1560 N N . LYS A 1 203 ? -7.609 15.859 -16.25 1 62.97 203 LYS A N 1
ATOM 1561 C CA . LYS A 1 203 ? -7.812 14.422 -16.328 1 62.97 203 LYS A CA 1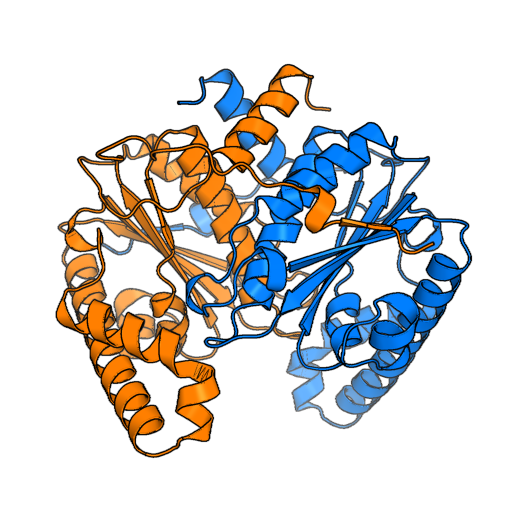
ATOM 1562 C C . LYS A 1 203 ? -6.484 13.672 -16.25 1 62.97 203 LYS A C 1
ATOM 1564 O O . LYS A 1 203 ? -5.453 14.172 -16.703 1 62.97 203 LYS A O 1
ATOM 1569 N N . ARG A 1 204 ? -6.316 12.773 -15.25 1 69 204 ARG A N 1
ATOM 1570 C CA . ARG A 1 204 ? -5.121 11.938 -15.234 1 69 204 ARG A CA 1
ATOM 1571 C C . ARG A 1 204 ? -5.254 10.773 -16.203 1 69 204 ARG A C 1
ATOM 1573 O O . ARG A 1 204 ? -5.238 9.609 -15.789 1 69 204 ARG A O 1
ATOM 1580 N N . GLU A 1 205 ? -5.512 11.109 -17.453 1 80.44 205 GLU A N 1
ATOM 1581 C CA . GLU A 1 205 ? -5.578 9.977 -18.359 1 80.44 205 GLU A CA 1
ATOM 1582 C C . GLU A 1 205 ? -4.211 9.328 -18.547 1 80.44 205 GLU A C 1
ATOM 1584 O O . GLU A 1 205 ? -3.199 10.023 -18.656 1 80.44 205 GLU A O 1
ATOM 1589 N N . ARG A 1 206 ? -4.254 8.094 -18.297 1 86.69 206 ARG A N 1
ATOM 1590 C CA . ARG A 1 206 ? -3.051 7.289 -18.469 1 86.69 206 ARG A CA 1
ATOM 1591 C C . ARG A 1 206 ? -3.227 6.285 -19.609 1 86.69 206 ARG A C 1
ATOM 1593 O O . ARG A 1 206 ? -4.297 5.688 -19.75 1 86.69 206 ARG A O 1
ATOM 1600 N N . GLU A 1 207 ? -2.191 6.316 -20.531 1 89.38 207 GLU A N 1
ATOM 1601 C CA . GLU A 1 207 ? -2.176 5.238 -21.516 1 89.38 207 GLU A CA 1
ATOM 1602 C C . GLU A 1 207 ? -1.792 3.906 -20.859 1 89.38 207 GLU A C 1
ATOM 1604 O O . GLU A 1 207 ? -0.625 3.514 -20.891 1 89.38 207 GLU A O 1
ATOM 1609 N N . THR A 1 208 ? -2.764 3.24 -20.422 1 90.06 208 THR A N 1
ATOM 1610 C CA . THR A 1 208 ? -2.562 2.074 -19.578 1 90.06 208 THR A CA 1
ATOM 1611 C C . THR A 1 208 ? -1.732 1.016 -20.297 1 90.06 208 THR A C 1
ATOM 1613 O O . THR A 1 208 ? -0.969 0.281 -19.672 1 90.06 208 THR A O 1
ATOM 1616 N N . GLU A 1 209 ? -1.825 1.024 -21.594 1 90.25 209 GLU A N 1
ATOM 1617 C CA . GLU A 1 209 ? -1.141 0.002 -22.391 1 90.25 209 GLU A CA 1
ATOM 1618 C C . GLU A 1 209 ? 0.375 0.143 -22.281 1 90.25 209 GLU A C 1
ATOM 1620 O O . GLU A 1 209 ? 1.109 -0.831 -22.453 1 90.25 209 GLU A O 1
ATOM 1625 N N . HIS A 1 210 ? 0.78 1.363 -21.953 1 92.19 210 HIS A N 1
ATOM 1626 C CA . HIS A 1 210 ? 2.211 1.615 -21.828 1 92.19 210 HIS A CA 1
ATOM 1627 C C . HIS A 1 210 ? 2.789 0.888 -20.609 1 92.19 210 HIS A C 1
ATOM 1629 O O . HIS A 1 210 ? 3.992 0.619 -20.562 1 92.19 210 HIS A O 1
ATOM 1635 N N . PHE A 1 211 ? 1.932 0.524 -19.719 1 95.62 211 PHE A N 1
ATOM 1636 C CA . PHE A 1 211 ? 2.408 -0.027 -18.453 1 95.62 211 PHE A CA 1
ATOM 1637 C C . PHE A 1 211 ? 2.264 -1.544 -18.438 1 95.62 211 PHE A C 1
ATOM 1639 O O . PHE A 1 211 ? 2.875 -2.223 -17.609 1 95.62 211 PHE A O 1
ATOM 1646 N N . ILE A 1 212 ? 1.441 -2.066 -19.297 1 96.88 212 ILE A N 1
ATOM 1647 C CA . ILE A 1 212 ? 1.009 -3.457 -19.219 1 96.88 212 ILE A CA 1
ATOM 1648 C C . ILE A 1 212 ? 1.786 -4.301 -20.219 1 96.88 212 ILE A C 1
ATOM 1650 O O . ILE A 1 212 ? 1.901 -3.93 -21.391 1 96.88 212 ILE A O 1
ATOM 1654 N N . ARG A 1 213 ? 2.312 -5.402 -19.781 1 97.19 213 ARG A N 1
ATOM 1655 C CA . ARG A 1 213 ? 3.02 -6.336 -20.641 1 97.19 213 ARG A CA 1
ATOM 1656 C C . ARG A 1 213 ? 2.555 -7.77 -20.406 1 97.19 213 ARG A C 1
ATOM 1658 O O . ARG A 1 213 ? 2.596 -8.258 -19.266 1 97.19 213 ARG A O 1
ATOM 1665 N N . TRP A 1 214 ? 2.127 -8.484 -21.359 1 97.12 214 TRP A N 1
ATOM 1666 C CA . TRP A 1 214 ? 1.881 -9.922 -21.312 1 97.12 214 TRP A CA 1
ATOM 1667 C C . TRP A 1 214 ? 3.188 -10.695 -21.422 1 97.12 214 TRP A C 1
ATOM 1669 O O . TRP A 1 214 ? 4.012 -10.422 -22.297 1 97.12 214 TRP A O 1
ATOM 1679 N N . VAL A 1 215 ? 3.307 -11.578 -20.406 1 96.94 215 VAL A N 1
ATOM 1680 C CA . VAL A 1 215 ? 4.5 -12.414 -20.453 1 96.94 215 VAL A CA 1
ATOM 1681 C C . VAL A 1 215 ? 4.168 -13.75 -21.109 1 96.94 215 VAL A C 1
ATOM 1683 O O . VAL A 1 215 ? 3.598 -14.641 -20.484 1 96.94 215 VAL A O 1
ATOM 1686 N N . GLY A 1 216 ? 4.098 -13.938 -22.203 1 77.75 216 GLY A N 1
ATOM 1687 C CA . GLY A 1 216 ? 3.719 -15.078 -23.031 1 77.75 216 GLY A CA 1
ATOM 1688 C C . GLY A 1 216 ? 4.742 -15.406 -24.094 1 77.75 216 GLY A C 1
ATOM 1689 O O . GLY A 1 216 ? 5.676 -14.633 -24.328 1 77.75 216 GLY A O 1
ATOM 1690 N N . MET B 1 1 ? -18.688 14.648 -7.559 1 69.69 1 MET B N 1
ATOM 1691 C CA . MET B 1 1 ? -18.953 13.914 -6.324 1 69.69 1 MET B CA 1
ATOM 1692 C C . MET B 1 1 ? -19.812 12.68 -6.598 1 69.69 1 MET B C 1
ATOM 1694 O O . MET B 1 1 ? -20.672 12.695 -7.48 1 69.69 1 MET B O 1
ATOM 1698 N N . ALA B 1 2 ? -19.297 11.539 -5.949 1 79.94 2 ALA B N 1
ATOM 1699 C CA . ALA B 1 2 ? -20.109 10.328 -6.105 1 79.94 2 ALA B CA 1
ATOM 1700 C C . ALA B 1 2 ? -21.469 10.492 -5.422 1 79.94 2 ALA B C 1
ATOM 1702 O O . ALA B 1 2 ? -21.578 11.195 -4.418 1 79.94 2 ALA B O 1
ATOM 1703 N N . ASP B 1 3 ? -22.438 9.898 -5.957 1 86.38 3 ASP B N 1
ATOM 1704 C CA . ASP B 1 3 ? -23.734 9.93 -5.301 1 86.38 3 ASP B CA 1
ATOM 1705 C C . ASP B 1 3 ? -23.828 8.867 -4.211 1 86.38 3 ASP B C 1
ATOM 1707 O O . ASP B 1 3 ? -22.875 8.109 -3.994 1 86.38 3 ASP B O 1
ATOM 1711 N N . SER B 1 4 ? -24.891 8.859 -3.471 1 88.88 4 SER B N 1
ATOM 1712 C CA . SER B 1 4 ? -25.047 8.008 -2.295 1 88.88 4 SER B CA 1
ATOM 1713 C C . SER B 1 4 ? -24.938 6.535 -2.66 1 88.88 4 SER B C 1
ATOM 1715 O O . SER B 1 4 ? -24.391 5.738 -1.893 1 88.88 4 SER B O 1
ATOM 1717 N N . GLN B 1 5 ? -25.391 6.215 -3.828 1 87.5 5 GLN B N 1
ATOM 1718 C CA . GLN B 1 5 ? -25.328 4.824 -4.266 1 87.5 5 GLN B CA 1
ATOM 1719 C C . GLN B 1 5 ? -23.891 4.41 -4.578 1 87.5 5 GLN B C 1
ATOM 1721 O O . GLN B 1 5 ? -23.484 3.291 -4.262 1 87.5 5 GLN B O 1
ATOM 1726 N N . GLN B 1 6 ? -23.188 5.309 -5.191 1 89.25 6 GLN B N 1
ATOM 1727 C CA . GLN B 1 6 ? -21.781 5.059 -5.527 1 89.25 6 GLN B CA 1
ATOM 1728 C C . GLN B 1 6 ? -20.938 4.906 -4.27 1 89.25 6 GLN B C 1
ATOM 1730 O O . GLN B 1 6 ? -20.062 4.039 -4.203 1 89.25 6 GLN B O 1
ATOM 1735 N N . ILE B 1 7 ? -21.297 5.727 -3.332 1 93.81 7 ILE B N 1
ATOM 1736 C CA . ILE B 1 7 ? -20.562 5.691 -2.072 1 93.81 7 ILE B CA 1
ATOM 1737 C C . ILE B 1 7 ? -20.844 4.375 -1.348 1 93.81 7 ILE B C 1
ATOM 1739 O O . ILE B 1 7 ? -19.922 3.723 -0.857 1 93.81 7 ILE B O 1
ATOM 1743 N N . THR B 1 8 ? -22.047 4 -1.299 1 93.12 8 THR B N 1
ATOM 1744 C CA . THR B 1 8 ? -22.438 2.748 -0.661 1 93.12 8 THR B CA 1
ATOM 1745 C C . THR B 1 8 ? -21.781 1.56 -1.357 1 93.12 8 THR B C 1
ATOM 1747 O O . THR B 1 8 ? -21.359 0.607 -0.701 1 93.12 8 THR B O 1
ATOM 1750 N N . ALA B 1 9 ? -21.688 1.625 -2.674 1 94.44 9 ALA B N 1
ATOM 1751 C CA . ALA B 1 9 ? -21.047 0.561 -3.445 1 94.44 9 ALA B CA 1
ATOM 1752 C C . ALA B 1 9 ? -19.578 0.396 -3.051 1 94.44 9 ALA B C 1
ATOM 1754 O O . ALA B 1 9 ? -19.109 -0.725 -2.842 1 94.44 9 ALA B O 1
ATOM 1755 N N . LEU B 1 10 ? -18.859 1.473 -2.938 1 97.31 10 LEU B N 1
ATOM 1756 C CA . LEU B 1 10 ? -17.453 1.42 -2.531 1 97.31 10 LEU B CA 1
ATOM 1757 C C . LEU B 1 10 ? -17.312 0.819 -1.136 1 97.31 10 LEU B C 1
ATOM 1759 O O . LEU B 1 10 ? -16.469 -0.046 -0.91 1 97.31 10 LEU B O 1
ATOM 1763 N N . GLU B 1 11 ? -18.156 1.284 -0.222 1 95.38 11 GLU B N 1
ATOM 1764 C CA . GLU B 1 11 ? -18.125 0.792 1.152 1 95.38 11 GLU B CA 1
ATOM 1765 C C . GLU B 1 11 ? -18.328 -0.718 1.205 1 95.38 11 GLU B C 1
ATOM 1767 O O . GLU B 1 11 ? -17.625 -1.424 1.931 1 95.38 11 GLU B O 1
ATOM 1772 N N . GLU B 1 12 ? -19.25 -1.183 0.444 1 94 12 GLU B N 1
ATOM 1773 C CA . GLU B 1 12 ? -19.562 -2.611 0.419 1 94 12 GLU B CA 1
ATOM 1774 C C . GLU B 1 12 ? -18.406 -3.41 -0.184 1 94 12 GLU B C 1
ATOM 1776 O O . GLU B 1 12 ? -18.078 -4.496 0.299 1 94 12 GLU B O 1
ATOM 1781 N N . ILE B 1 13 ? -17.828 -2.889 -1.225 1 96.06 13 ILE B N 1
ATOM 1782 C CA . ILE B 1 13 ? -16.703 -3.559 -1.872 1 96.06 13 ILE B CA 1
ATOM 1783 C C . ILE B 1 13 ? -15.531 -3.656 -0.9 1 96.06 13 ILE B C 1
ATOM 1785 O O . ILE B 1 13 ? -14.922 -4.723 -0.752 1 96.06 13 ILE B O 1
ATOM 1789 N N . ILE B 1 14 ? -15.188 -2.594 -0.186 1 96.75 14 ILE B N 1
ATOM 1790 C CA . ILE B 1 14 ? -14.102 -2.578 0.788 1 96.75 14 ILE B CA 1
ATOM 1791 C C . ILE B 1 14 ? -14.383 -3.596 1.892 1 96.75 14 ILE B C 1
ATOM 1793 O O . ILE B 1 14 ? -13.508 -4.375 2.268 1 96.75 14 ILE B O 1
ATOM 1797 N N . ARG B 1 15 ? -15.562 -3.672 2.35 1 93.88 15 ARG B N 1
ATOM 1798 C CA . ARG B 1 15 ? -15.93 -4.543 3.461 1 93.88 15 ARG B CA 1
ATOM 1799 C C . ARG B 1 15 ? -15.93 -6.008 3.031 1 93.88 15 ARG B C 1
ATOM 1801 O O . ARG B 1 15 ? -15.648 -6.895 3.838 1 93.88 15 ARG B O 1
ATOM 1808 N N . SER B 1 16 ? -16.188 -6.254 1.809 1 92.69 16 SER B N 1
ATOM 1809 C CA . SER B 1 16 ? -16.344 -7.629 1.351 1 92.69 16 SER B CA 1
ATOM 1810 C C . SER B 1 16 ? -15.023 -8.188 0.829 1 92.69 16 SER B C 1
ATOM 1812 O O . SER B 1 16 ? -14.914 -9.391 0.564 1 92.69 16 SER B O 1
ATOM 1814 N N . ARG B 1 17 ? -14.031 -7.32 0.671 1 94.38 17 ARG B N 1
ATOM 1815 C CA . ARG B 1 17 ? -12.742 -7.754 0.133 1 94.38 17 ARG B CA 1
ATOM 1816 C C . ARG B 1 17 ? -12.094 -8.797 1.035 1 94.38 17 ARG B C 1
ATOM 1818 O O . ARG B 1 17 ? -11.906 -8.562 2.23 1 94.38 17 ARG B O 1
ATOM 1825 N N . ARG B 1 18 ? -11.766 -9.93 0.426 1 92.88 18 ARG B N 1
ATOM 1826 C CA . ARG B 1 18 ? -11.094 -11.023 1.11 1 92.88 18 ARG B CA 1
ATOM 1827 C C . ARG B 1 18 ? -10.086 -11.711 0.189 1 92.88 18 ARG B C 1
ATOM 1829 O O . ARG B 1 18 ? -10.219 -11.648 -1.036 1 92.88 18 ARG B O 1
ATOM 1836 N N . SER B 1 19 ? -9.141 -12.352 0.844 1 93.69 19 SER B N 1
ATOM 1837 C CA . SER B 1 19 ? -8.273 -13.227 0.06 1 93.69 19 SER B CA 1
ATOM 1838 C C . SER B 1 19 ? -9.008 -14.484 -0.377 1 93.69 19 SER B C 1
ATOM 1840 O O . SER B 1 19 ? -9.758 -15.07 0.402 1 93.69 19 SER B O 1
ATOM 1842 N N . CYS B 1 20 ? -8.836 -14.805 -1.605 1 93.88 20 CYS B N 1
ATOM 1843 C CA . CYS B 1 20 ? -9.344 -16.047 -2.164 1 93.88 20 CYS B CA 1
ATOM 1844 C C . CYS B 1 20 ? -8.203 -16.984 -2.541 1 93.88 20 CYS B C 1
ATOM 1846 O O . CYS B 1 20 ? -7.305 -16.609 -3.289 1 93.88 20 CYS B O 1
ATOM 1848 N N . ARG B 1 21 ? -8.289 -18.25 -2.123 1 92.25 21 ARG B N 1
ATOM 1849 C CA . ARG B 1 21 ? -7.16 -19.156 -2.332 1 92.25 21 ARG B CA 1
ATOM 1850 C C . ARG B 1 21 ? -7.59 -20.406 -3.092 1 92.25 21 ARG B C 1
ATOM 1852 O O . ARG B 1 21 ? -6.852 -21.391 -3.152 1 92.25 21 ARG B O 1
ATOM 1859 N N . ASN B 1 22 ? -8.812 -20.359 -3.562 1 92.06 22 ASN B N 1
ATOM 1860 C CA . ASN B 1 22 ? -9.344 -21.422 -4.402 1 92.06 22 ASN B CA 1
ATOM 1861 C C . ASN B 1 22 ? -10.086 -20.859 -5.617 1 92.06 22 ASN B C 1
ATOM 1863 O O . ASN B 1 22 ? -10.938 -19.984 -5.477 1 92.06 22 ASN B O 1
ATOM 1867 N N . PHE B 1 23 ? -9.766 -21.344 -6.715 1 95.12 23 PHE B N 1
ATOM 1868 C CA . PHE B 1 23 ? -10.312 -20.797 -7.945 1 95.12 23 PHE B CA 1
ATOM 1869 C C . PHE B 1 23 ? -10.961 -21.891 -8.789 1 95.12 23 PHE B C 1
ATOM 1871 O O . PHE B 1 23 ? -10.594 -23.062 -8.68 1 95.12 23 PHE B O 1
ATOM 1878 N N . CYS B 1 24 ? -12.078 -21.5 -9.445 1 90.06 24 CYS B N 1
ATOM 1879 C CA . CYS B 1 24 ? -12.75 -22.391 -10.375 1 90.06 24 CYS B CA 1
ATOM 1880 C C . CYS B 1 24 ? -13.109 -21.672 -11.664 1 90.06 24 CYS B C 1
ATOM 1882 O O . CYS B 1 24 ? -13.992 -20.812 -11.672 1 90.06 24 CYS B O 1
ATOM 1884 N N . GLY B 1 25 ? -12.344 -21.734 -12.781 1 85.94 25 GLY B N 1
ATOM 1885 C CA . GLY B 1 25 ? -12.672 -21.109 -14.055 1 85.94 25 GLY B CA 1
ATOM 1886 C C . GLY B 1 25 ? -11.734 -19.984 -14.438 1 85.94 25 GLY B C 1
ATOM 1887 O O . GLY B 1 25 ? -10.867 -19.609 -13.648 1 85.94 25 GLY B O 1
ATOM 1888 N N . GLN B 1 26 ? -12.094 -19.469 -15.625 1 94 26 GLN B N 1
ATOM 1889 C CA . GLN B 1 26 ? -11.203 -18.469 -16.203 1 94 26 GLN B CA 1
ATOM 1890 C C . GLN B 1 26 ? -11.797 -17.062 -16.078 1 94 26 GLN B C 1
ATOM 1892 O O . GLN B 1 26 ? -12.992 -16.875 -16.312 1 94 26 GLN B O 1
ATOM 1897 N N . VAL B 1 27 ? -11.016 -16.125 -15.602 1 97.88 27 VAL B N 1
ATOM 1898 C CA . VAL B 1 27 ? -11.398 -14.727 -15.586 1 97.88 27 VAL B CA 1
ATOM 1899 C C . VAL B 1 27 ? -11.477 -14.195 -17.016 1 97.88 27 VAL B C 1
ATOM 1901 O O . VAL B 1 27 ? -10.508 -14.305 -17.781 1 97.88 27 VAL B O 1
ATOM 1904 N N . PRO B 1 28 ? -12.586 -13.672 -17.438 1 97.12 28 PRO B N 1
ATOM 1905 C CA . PRO B 1 28 ? -12.656 -13.094 -18.781 1 97.12 28 PRO B CA 1
ATOM 1906 C C . PRO B 1 28 ? -11.617 -12 -19.016 1 97.12 28 PRO B C 1
ATOM 1908 O O . PRO B 1 28 ? -11.32 -11.219 -18.109 1 97.12 28 PRO B O 1
ATOM 1911 N N . ASP B 1 29 ? -11.148 -11.875 -20.234 1 96.44 29 ASP B N 1
ATOM 1912 C CA . ASP B 1 29 ? -10.102 -10.906 -20.578 1 96.44 29 ASP B CA 1
ATOM 1913 C C . ASP B 1 29 ? -10.57 -9.484 -20.297 1 96.44 29 ASP B C 1
ATOM 1915 O O . ASP B 1 29 ? -9.773 -8.633 -19.891 1 96.44 29 ASP B O 1
ATOM 1919 N N . GLU B 1 30 ? -11.812 -9.211 -20.562 1 96.62 30 GLU B N 1
ATOM 1920 C CA . GLU B 1 30 ? -12.344 -7.871 -20.344 1 96.62 30 GLU B CA 1
ATOM 1921 C C . GLU B 1 30 ? -12.281 -7.488 -18.875 1 96.62 30 GLU B C 1
ATOM 1923 O O . GLU B 1 30 ? -12.008 -6.332 -18.531 1 96.62 30 GLU B O 1
ATOM 1928 N N . VAL B 1 31 ? -12.586 -8.453 -18 1 97.31 31 VAL B N 1
ATOM 1929 C CA . VAL B 1 31 ? -12.531 -8.227 -16.562 1 97.31 31 VAL B CA 1
ATOM 1930 C C . VAL B 1 31 ? -11.078 -8.047 -16.125 1 97.31 31 VAL B C 1
ATOM 1932 O O . VAL B 1 31 ? -10.758 -7.141 -15.352 1 97.31 31 VAL B O 1
ATOM 1935 N N . LEU B 1 32 ? -10.18 -8.883 -16.641 1 98.19 32 LEU B N 1
ATOM 1936 C CA . LEU B 1 32 ? -8.75 -8.742 -16.375 1 98.19 32 LEU B CA 1
ATOM 1937 C C . LEU B 1 32 ? -8.258 -7.352 -16.75 1 98.19 32 LEU B C 1
ATOM 1939 O O . LEU B 1 32 ? -7.492 -6.738 -16 1 98.19 32 LEU B O 1
ATOM 1943 N N . GLN B 1 33 ? -8.695 -6.887 -17.875 1 97 33 GLN B N 1
ATOM 1944 C CA . GLN B 1 33 ? -8.273 -5.57 -18.344 1 97 33 GLN B CA 1
ATOM 1945 C C . GLN B 1 33 ? -8.672 -4.484 -17.359 1 97 33 GLN B C 1
ATOM 1947 O O . GLN B 1 33 ? -7.883 -3.582 -17.062 1 97 33 GLN B O 1
ATOM 1952 N N . LYS B 1 34 ? -9.891 -4.555 -16.844 1 97.38 34 LYS B N 1
ATOM 1953 C CA . LYS B 1 34 ? -10.352 -3.58 -15.859 1 97.38 34 LYS B CA 1
ATOM 1954 C C . LYS B 1 34 ? -9.523 -3.652 -14.586 1 97.38 34 LYS B C 1
ATOM 1956 O O . LYS B 1 34 ? -9.195 -2.621 -13.992 1 97.38 34 LYS B O 1
ATOM 1961 N N . ILE B 1 35 ? -9.195 -4.836 -14.172 1 98.38 35 ILE B N 1
ATOM 1962 C CA . ILE B 1 35 ? -8.406 -5.039 -12.969 1 98.38 35 ILE B CA 1
ATOM 1963 C C . ILE B 1 35 ? -7.016 -4.426 -13.156 1 98.38 35 ILE B C 1
ATOM 1965 O O . ILE B 1 35 ? -6.555 -3.652 -12.312 1 98.38 35 ILE B O 1
ATOM 1969 N N . VAL B 1 36 ? -6.391 -4.633 -14.266 1 98.19 36 VAL B N 1
ATOM 1970 C CA . VAL B 1 36 ? -5.031 -4.168 -14.516 1 98.19 36 VAL B CA 1
ATOM 1971 C C . VAL B 1 36 ? -5.039 -2.658 -14.758 1 98.19 36 VAL B C 1
ATOM 1973 O O . VAL B 1 36 ? -4.094 -1.959 -14.383 1 98.19 36 VAL B O 1
ATOM 1976 N N . GLU B 1 37 ? -6.059 -2.184 -15.414 1 96.56 37 GLU B N 1
ATOM 1977 C CA . GLU B 1 37 ? -6.188 -0.74 -15.586 1 96.56 37 GLU B CA 1
ATOM 1978 C C . GLU B 1 37 ? -6.207 -0.023 -14.234 1 96.56 37 GLU B C 1
ATOM 1980 O O . GLU B 1 37 ? -5.613 1.046 -14.086 1 96.56 37 GLU B O 1
ATOM 1985 N N . SER B 1 38 ? -6.926 -0.596 -13.258 1 98 38 SER B N 1
ATOM 1986 C CA . SER B 1 38 ? -6.98 0.012 -11.938 1 98 38 SER B CA 1
ATOM 1987 C C . SER B 1 38 ? -5.59 0.11 -11.312 1 98 38 SER B C 1
ATOM 1989 O O . SER B 1 38 ? -5.316 1.024 -10.531 1 98 38 SER B O 1
ATOM 1991 N N . ALA B 1 39 ? -4.691 -0.827 -11.609 1 97.62 39 ALA B N 1
ATOM 1992 C CA . ALA B 1 39 ? -3.307 -0.831 -11.148 1 97.62 39 ALA B CA 1
ATOM 1993 C C . ALA B 1 39 ? -2.566 0.417 -11.617 1 97.62 39 ALA B C 1
ATOM 1995 O O . ALA B 1 39 ? -1.823 1.034 -10.852 1 97.62 39 ALA B O 1
ATOM 1996 N N . VAL B 1 40 ? -2.801 0.805 -12.805 1 95.81 40 VAL B N 1
ATOM 1997 C CA . VAL B 1 40 ? -2.088 1.908 -13.438 1 95.81 40 VAL B CA 1
ATOM 1998 C C . VAL B 1 40 ? -2.471 3.227 -12.766 1 95.81 40 VAL B C 1
ATOM 2000 O O . VAL B 1 40 ? -1.645 4.133 -12.648 1 95.81 40 VAL B O 1
ATOM 2003 N N . TYR B 1 41 ? -3.648 3.312 -12.25 1 95.81 41 TYR B N 1
ATOM 2004 C CA . TYR B 1 41 ? -4.148 4.559 -11.688 1 95.81 41 TYR B CA 1
ATOM 2005 C C . TYR B 1 41 ? -3.811 4.66 -10.203 1 95.81 41 TYR B C 1
ATOM 2007 O O . TYR B 1 41 ? -4.172 5.637 -9.539 1 95.81 41 TYR B O 1
ATOM 2015 N N . ALA B 1 42 ? -3.115 3.668 -9.711 1 97.06 42 ALA B N 1
ATOM 2016 C CA . ALA B 1 42 ? -2.684 3.758 -8.32 1 97.06 42 ALA B CA 1
ATOM 2017 C C . ALA B 1 42 ? -1.712 4.918 -8.117 1 97.06 42 ALA B C 1
ATOM 2019 O O . ALA B 1 42 ? -1.027 5.332 -9.055 1 97.06 42 ALA B O 1
ATOM 2020 N N . PRO B 1 43 ? -1.711 5.484 -6.867 1 94.88 43 PRO B N 1
ATOM 2021 C CA . PRO B 1 43 ? -0.675 6.48 -6.574 1 94.88 43 PRO B CA 1
ATOM 2022 C C . PRO B 1 43 ? 0.738 5.926 -6.738 1 94.88 43 PRO B C 1
ATOM 2024 O O . PRO B 1 43 ? 0.949 4.715 -6.613 1 94.88 43 PRO B O 1
ATOM 2027 N N . PHE B 1 44 ? 1.652 6.824 -7.078 1 89.56 44 PHE B N 1
ATOM 2028 C CA . PHE B 1 44 ? 3.043 6.41 -7.211 1 89.56 44 PHE B CA 1
ATOM 2029 C C . PHE B 1 44 ? 3.973 7.395 -6.512 1 89.56 44 PHE B C 1
ATOM 2031 O O . PHE B 1 44 ? 3.525 8.43 -6.02 1 89.56 44 PHE B O 1
ATOM 2038 N N . ALA B 1 45 ? 5.18 6.988 -6.344 1 80.25 45 ALA B N 1
ATOM 2039 C CA . ALA B 1 45 ? 6.176 7.77 -5.613 1 80.25 45 ALA B CA 1
ATOM 2040 C C . ALA B 1 45 ? 6.688 8.93 -6.461 1 80.25 45 ALA B C 1
ATOM 2042 O O . ALA B 1 45 ? 7.875 8.992 -6.793 1 80.25 45 ALA B O 1
ATOM 2043 N N . ALA B 1 46 ? 5.879 9.906 -6.676 1 76.56 46 ALA B N 1
ATOM 2044 C CA . ALA B 1 46 ? 6.262 11.039 -7.512 1 76.56 46 ALA B CA 1
ATOM 2045 C C . ALA B 1 46 ? 7.441 11.797 -6.91 1 76.56 46 ALA B C 1
ATOM 2047 O O . ALA B 1 46 ? 8.242 12.391 -7.637 1 76.56 46 ALA B O 1
ATOM 2048 N N . GLY B 1 47 ? 7.562 11.688 -5.68 1 74.88 47 GLY B N 1
ATOM 2049 C CA . GLY B 1 47 ? 8.625 12.383 -4.973 1 74.88 47 GLY B CA 1
ATOM 2050 C C . GLY B 1 47 ? 10.008 11.852 -5.305 1 74.88 47 GLY B C 1
ATOM 2051 O O . GLY B 1 47 ? 11.008 12.547 -5.098 1 74.88 47 GLY B O 1
ATOM 2052 N N . ALA B 1 48 ? 9.961 10.734 -5.789 1 78.56 48 ALA B N 1
ATOM 2053 C CA . ALA B 1 48 ? 11.242 10.141 -6.156 1 78.56 48 ALA B CA 1
ATOM 2054 C C . ALA B 1 48 ? 11.742 10.703 -7.488 1 78.56 48 ALA B C 1
ATOM 2056 O O . ALA B 1 48 ? 12.898 10.492 -7.863 1 78.56 48 ALA B O 1
ATOM 2057 N N . GLY B 1 49 ? 10.875 11.375 -8.188 1 84.75 49 GLY B N 1
ATOM 2058 C CA . GLY B 1 49 ? 11.273 12.031 -9.422 1 84.75 49 GLY B CA 1
ATOM 2059 C C . GLY B 1 49 ? 11.289 11.094 -10.609 1 84.75 49 GLY B C 1
ATOM 2060 O O . GLY B 1 49 ? 11.727 11.477 -11.703 1 84.75 49 GLY B O 1
ATOM 2061 N N . ILE B 1 50 ? 10.938 9.938 -10.461 1 88.19 50 ILE B N 1
ATOM 2062 C CA . ILE B 1 50 ? 10.844 8.984 -11.562 1 88.19 50 ILE B CA 1
ATOM 2063 C C . ILE B 1 50 ? 9.461 9.07 -12.203 1 88.19 50 ILE B C 1
ATOM 2065 O O . ILE B 1 50 ? 8.445 8.82 -11.547 1 88.19 50 ILE B O 1
ATOM 2069 N N . PRO B 1 51 ? 9.453 9.391 -13.453 1 89.31 51 PRO B N 1
ATOM 2070 C CA . PRO B 1 51 ? 8.148 9.445 -14.109 1 89.31 51 PRO B CA 1
ATOM 2071 C C . PRO B 1 51 ? 7.414 8.102 -14.078 1 89.31 51 PRO B C 1
ATOM 2073 O O . PRO B 1 51 ? 8.039 7.051 -14.219 1 89.31 51 PRO B O 1
ATOM 2076 N N . LEU B 1 52 ? 6.148 8.219 -13.922 1 88.62 52 LEU B N 1
ATOM 2077 C CA . LEU B 1 52 ? 5.328 7.02 -13.82 1 88.62 52 LEU B CA 1
ATOM 2078 C C . LEU B 1 52 ? 5.582 6.086 -15 1 88.62 52 LEU B C 1
ATOM 2080 O O . LEU B 1 52 ? 5.77 4.879 -14.812 1 88.62 52 LEU B O 1
ATOM 2084 N N . LYS B 1 53 ? 5.754 6.609 -16.203 1 89.31 53 LYS B N 1
ATOM 2085 C CA . LYS B 1 53 ? 5.895 5.816 -17.422 1 89.31 53 LYS B CA 1
ATOM 2086 C C . LYS B 1 53 ? 7.207 5.039 -17.422 1 89.31 53 LYS B C 1
ATOM 2088 O O . LYS B 1 53 ? 7.352 4.051 -18.141 1 89.31 53 LYS B O 1
ATOM 2093 N N . GLU B 1 54 ? 8.086 5.512 -16.609 1 91.44 54 GLU B N 1
ATOM 2094 C CA . GLU B 1 54 ? 9.391 4.871 -16.531 1 91.44 54 GLU B CA 1
ATOM 2095 C C . GLU B 1 54 ? 9.523 4.043 -15.25 1 91.44 54 GLU B C 1
ATOM 2097 O O . GLU B 1 54 ? 10.43 3.209 -15.141 1 91.44 54 GLU B O 1
ATOM 2102 N N . GLY B 1 55 ? 8.578 4.273 -14.375 1 93.06 55 GLY B N 1
ATOM 2103 C CA . GLY B 1 55 ? 8.812 3.77 -13.031 1 93.06 55 GLY B CA 1
ATOM 2104 C C . GLY B 1 55 ? 7.895 2.617 -12.656 1 93.06 55 GLY B C 1
ATOM 2105 O O . GLY B 1 55 ? 8.102 1.956 -11.641 1 93.06 55 GLY B O 1
ATOM 2106 N N . ARG B 1 56 ? 6.891 2.316 -13.484 1 96.75 56 ARG B N 1
ATOM 2107 C CA . ARG B 1 56 ? 5.957 1.25 -13.141 1 96.75 56 ARG B CA 1
ATOM 2108 C C . ARG B 1 56 ? 5.695 0.342 -14.336 1 96.75 56 ARG B C 1
ATOM 2110 O O . ARG B 1 56 ? 5.547 0.818 -15.461 1 96.75 56 ARG B O 1
ATOM 2117 N N . ARG B 1 57 ? 5.621 -0.973 -14.055 1 97.62 57 ARG B N 1
ATOM 2118 C CA . ARG B 1 57 ? 5.273 -1.991 -15.039 1 97.62 57 ARG B CA 1
ATOM 2119 C C . ARG B 1 57 ? 4.348 -3.041 -14.438 1 97.62 57 ARG B C 1
ATOM 2121 O O . ARG B 1 57 ? 4.5 -3.418 -13.273 1 97.62 57 ARG B O 1
ATOM 2128 N N . ILE B 1 58 ? 3.432 -3.479 -15.25 1 98.56 58 ILE B N 1
ATOM 2129 C CA . ILE B 1 58 ? 2.537 -4.566 -14.875 1 98.56 58 ILE B CA 1
ATOM 2130 C C . ILE B 1 58 ? 2.721 -5.742 -15.828 1 98.56 58 ILE B C 1
ATOM 2132 O O . ILE B 1 58 ? 2.516 -5.605 -17.031 1 98.56 58 ILE B O 1
ATOM 2136 N N . PHE B 1 59 ? 3.051 -6.883 -15.305 1 98.88 59 PHE B N 1
ATOM 2137 C CA . PHE B 1 59 ? 3.281 -8.086 -16.094 1 98.88 59 PHE B CA 1
ATOM 2138 C C . PHE B 1 59 ? 2.176 -9.109 -15.859 1 98.88 59 PHE B C 1
ATOM 2140 O O . PHE B 1 59 ? 1.81 -9.383 -14.719 1 98.88 59 PHE B O 1
ATOM 2147 N N . ILE B 1 60 ? 1.69 -9.68 -16.906 1 98.75 60 ILE B N 1
ATOM 2148 C CA . ILE B 1 60 ? 0.59 -10.633 -16.828 1 98.75 60 ILE B CA 1
ATOM 2149 C C . ILE B 1 60 ? 1.043 -11.992 -17.344 1 98.75 60 ILE B C 1
ATOM 2151 O O . ILE B 1 60 ? 1.481 -12.109 -18.5 1 98.75 60 ILE B O 1
ATOM 2155 N N . PHE B 1 61 ? 0.982 -12.977 -16.516 1 98.69 61 PHE B N 1
ATOM 2156 C CA . PHE B 1 61 ? 1.192 -14.367 -16.891 1 98.69 61 PHE B CA 1
ATOM 2157 C C . PHE B 1 61 ? -0.136 -15.109 -16.984 1 98.69 61 PHE B C 1
ATOM 2159 O O . PHE B 1 61 ? -0.954 -15.055 -16.062 1 98.69 61 PHE B O 1
ATOM 2166 N N . ARG B 1 62 ? -0.336 -15.82 -18.047 1 97.94 62 ARG B N 1
ATOM 2167 C CA . ARG B 1 62 ? -1.561 -16.594 -18.234 1 97.94 62 ARG B CA 1
ATOM 2168 C C . ARG B 1 62 ? -1.336 -18.062 -17.906 1 97.94 62 ARG B C 1
ATOM 2170 O O . ARG B 1 62 ? -0.342 -18.656 -18.328 1 97.94 62 ARG B O 1
ATOM 2177 N N . GLN B 1 63 ? -2.227 -18.594 -17.172 1 97.19 63 GLN B N 1
ATOM 2178 C CA . GLN B 1 63 ? -2.15 -20.016 -16.859 1 97.19 63 GLN B CA 1
ATOM 2179 C C . GLN B 1 63 ? -2.129 -20.859 -18.141 1 97.19 63 GLN B C 1
ATOM 2181 O O . GLN B 1 63 ? -2.848 -20.562 -19.094 1 97.19 63 GLN B O 1
ATOM 2186 N N . GLY B 1 64 ? -1.304 -21.922 -18.109 1 96.19 64 GLY B N 1
ATOM 2187 C CA . GLY B 1 64 ? -1.224 -22.828 -19.25 1 96.19 64 GLY B CA 1
ATOM 2188 C C . GLY B 1 64 ? -0.139 -22.438 -20.234 1 96.19 64 GLY B C 1
ATOM 2189 O O . GLY B 1 64 ? 0.09 -23.156 -21.219 1 96.19 64 GLY B O 1
ATOM 2190 N N . THR B 1 65 ? 0.521 -21.344 -20.062 1 97.69 65 THR B N 1
ATOM 2191 C CA . THR B 1 65 ? 1.597 -20.922 -20.953 1 97.69 65 THR B CA 1
ATOM 2192 C C . THR B 1 65 ? 2.955 -21.328 -20.391 1 97.69 65 THR B C 1
ATOM 2194 O O . THR B 1 65 ? 3.086 -21.594 -19.203 1 97.69 65 THR B O 1
ATOM 2197 N N . LYS B 1 66 ? 3.951 -21.359 -21.219 1 98 66 LYS B N 1
ATOM 2198 C CA . LYS B 1 66 ? 5.305 -21.734 -20.828 1 98 66 LYS B CA 1
ATOM 2199 C C . LYS B 1 66 ? 5.883 -20.734 -19.828 1 98 66 LYS B C 1
ATOM 2201 O O . LYS B 1 66 ? 6.434 -21.141 -18.797 1 98 66 LYS B O 1
ATOM 2206 N N . PRO B 1 67 ? 5.746 -19.391 -20.016 1 98.12 67 PRO B N 1
ATOM 2207 C CA . PRO B 1 67 ? 6.281 -18.453 -19.031 1 98.12 67 PRO B CA 1
ATOM 2208 C C . PRO B 1 67 ? 5.652 -18.641 -17.641 1 98.12 67 PRO B C 1
ATOM 2210 O O . PRO B 1 67 ? 6.336 -18.5 -16.625 1 98.12 67 PRO B O 1
ATOM 2213 N N . MET B 1 68 ? 4.355 -18.906 -17.641 1 98.19 68 MET B N 1
ATOM 2214 C CA . MET B 1 68 ? 3.719 -19.156 -16.344 1 98.19 68 MET B CA 1
ATOM 2215 C C . MET B 1 68 ? 4.309 -20.391 -15.672 1 98.19 68 MET B C 1
ATOM 2217 O O . MET B 1 68 ? 4.535 -20.391 -14.461 1 98.19 68 MET B O 1
ATOM 2221 N N . ASP B 1 69 ? 4.559 -21.406 -16.438 1 97.88 69 ASP B N 1
ATOM 2222 C CA . ASP B 1 69 ? 5.184 -22.609 -15.898 1 97.88 69 ASP B CA 1
ATOM 2223 C C . ASP B 1 69 ? 6.562 -22.297 -15.328 1 97.88 69 ASP B C 1
ATOM 2225 O O . ASP B 1 69 ? 6.91 -22.766 -14.242 1 97.88 69 ASP B O 1
ATOM 2229 N N . GLN B 1 70 ? 7.312 -21.531 -16.047 1 98.12 70 GLN B N 1
ATOM 2230 C CA . GLN B 1 70 ? 8.633 -21.125 -15.578 1 98.12 70 GLN B CA 1
ATOM 2231 C C . GLN B 1 70 ? 8.539 -20.297 -14.297 1 98.12 70 GLN B C 1
ATOM 2233 O O . GLN B 1 70 ? 9.297 -20.516 -13.352 1 98.12 70 GLN B O 1
ATOM 2238 N N . ALA B 1 71 ? 7.621 -19.359 -14.281 1 98.5 71 ALA B N 1
ATOM 2239 C CA . ALA B 1 71 ? 7.418 -18.547 -13.086 1 98.5 71 ALA B CA 1
ATOM 2240 C C . ALA B 1 71 ? 7.086 -19.422 -11.883 1 98.5 71 ALA B C 1
ATOM 2242 O O . ALA B 1 71 ? 7.645 -19.234 -10.797 1 98.5 71 ALA B O 1
ATOM 2243 N N . ARG B 1 72 ? 6.191 -20.359 -12.117 1 97.56 72 ARG B N 1
ATOM 2244 C CA . ARG B 1 72 ? 5.785 -21.25 -11.039 1 97.56 72 ARG B CA 1
ATOM 2245 C C . ARG B 1 72 ? 6.984 -22.016 -10.484 1 97.56 72 ARG B C 1
ATOM 2247 O O . ARG B 1 72 ? 7.141 -22.141 -9.266 1 97.56 72 ARG B O 1
ATOM 2254 N N . GLN B 1 73 ? 7.805 -22.469 -11.352 1 97.44 73 GLN B N 1
ATOM 2255 C CA . GLN B 1 73 ? 8.992 -23.219 -10.922 1 97.44 73 GLN B CA 1
ATOM 2256 C C . GLN B 1 73 ? 9.914 -22.328 -10.086 1 97.44 73 GLN B C 1
ATOM 2258 O O . GLN B 1 73 ? 10.422 -22.766 -9.047 1 97.44 73 GLN B O 1
ATOM 2263 N N . ILE B 1 74 ? 10.109 -21.141 -10.523 1 98 74 ILE B N 1
ATOM 2264 C CA . ILE B 1 74 ? 10.984 -20.203 -9.828 1 98 74 ILE B CA 1
ATOM 2265 C C . ILE B 1 74 ? 10.391 -19.859 -8.461 1 98 74 ILE B C 1
ATOM 2267 O O . ILE B 1 74 ? 11.102 -19.828 -7.457 1 98 74 ILE B O 1
ATOM 2271 N N . ILE B 1 75 ? 9.102 -19.609 -8.414 1 97.62 75 ILE B N 1
ATOM 2272 C CA . ILE B 1 75 ? 8.383 -19.281 -7.188 1 97.62 75 ILE B CA 1
ATOM 2273 C C . ILE B 1 75 ? 8.531 -20.422 -6.188 1 97.62 75 ILE B C 1
ATOM 2275 O O . ILE B 1 75 ? 8.875 -20.203 -5.023 1 97.62 75 ILE B O 1
ATOM 2279 N N . GLU B 1 76 ? 8.281 -21.594 -6.668 1 96.44 76 GLU B N 1
ATOM 2280 C CA . GLU B 1 76 ? 8.352 -22.766 -5.805 1 96.44 76 GLU B CA 1
ATOM 2281 C C . GLU B 1 76 ? 9.766 -23 -5.285 1 96.44 76 GLU B C 1
ATOM 2283 O O . GLU B 1 76 ? 9.961 -23.328 -4.113 1 96.44 76 GLU B O 1
ATOM 2288 N N . ALA B 1 77 ? 10.719 -22.812 -6.145 1 96.62 77 ALA B N 1
ATOM 2289 C CA . ALA B 1 77 ? 12.109 -22.938 -5.723 1 96.62 77 ALA B CA 1
ATOM 2290 C C . ALA B 1 77 ? 12.453 -21.891 -4.66 1 96.62 77 ALA B C 1
ATOM 2292 O O . ALA B 1 77 ? 13.141 -22.203 -3.684 1 96.62 77 ALA B O 1
ATOM 2293 N N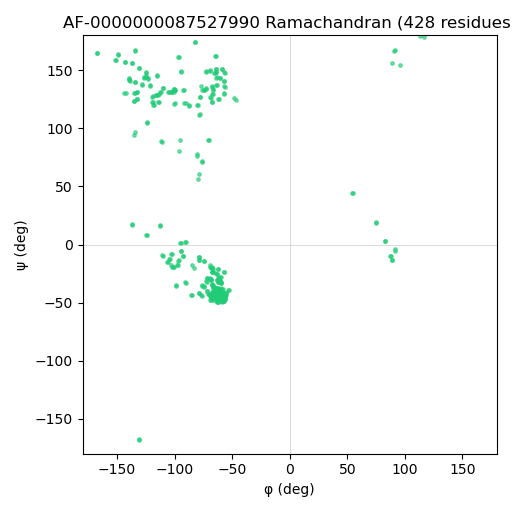 . GLN B 1 78 ? 12 -20.703 -4.883 1 95.44 78 GLN B N 1
ATOM 2294 C CA . GLN B 1 78 ? 12.234 -19.609 -3.93 1 95.44 78 GLN B CA 1
ATOM 2295 C C . GLN B 1 78 ? 11.594 -19.922 -2.58 1 95.44 78 GLN B C 1
ATOM 2297 O O . GLN B 1 78 ? 12.195 -19.672 -1.531 1 95.44 78 GLN B O 1
ATOM 2302 N N . LEU B 1 79 ? 10.43 -20.422 -2.629 1 95.75 79 LEU B N 1
ATOM 2303 C CA . LEU B 1 79 ? 9.719 -20.781 -1.404 1 95.75 79 LEU B CA 1
ATOM 2304 C C . LEU B 1 79 ? 10.461 -21.875 -0.645 1 95.75 79 LEU B C 1
ATOM 2306 O O . LEU B 1 79 ? 10.633 -21.781 0.574 1 95.75 79 LEU B O 1
ATOM 2310 N N . ARG B 1 80 ? 10.883 -22.875 -1.349 1 96.75 80 ARG B N 1
ATOM 2311 C CA . ARG B 1 80 ? 11.586 -24 -0.726 1 96.75 80 ARG B CA 1
ATOM 2312 C C . ARG B 1 80 ? 12.898 -23.531 -0.096 1 96.75 80 ARG B C 1
ATOM 2314 O O . ARG B 1 80 ? 13.211 -23.891 1.037 1 96.75 80 ARG B O 1
ATOM 2321 N N . SER B 1 81 ? 13.594 -22.734 -0.823 1 95.62 81 SER B N 1
ATOM 2322 C CA . SER B 1 81 ? 14.852 -22.203 -0.313 1 95.62 81 SER B CA 1
ATOM 2323 C C . SER B 1 81 ? 14.617 -21.312 0.908 1 95.62 81 SER B C 1
ATOM 2325 O O . SER B 1 81 ? 15.336 -21.422 1.902 1 95.62 81 SER B O 1
ATOM 2327 N N . GLY B 1 82 ? 13.656 -20.453 0.782 1 94.5 82 GLY B N 1
ATOM 2328 C CA . GLY B 1 82 ? 13.32 -19.578 1.906 1 94.5 82 GLY B CA 1
ATOM 2329 C C . GLY B 1 82 ? 12.898 -20.359 3.143 1 94.5 82 GLY B C 1
ATOM 2330 O O . GLY B 1 82 ? 13.352 -20.062 4.25 1 94.5 82 GLY B O 1
ATOM 2331 N N . ALA B 1 83 ? 12.055 -21.297 2.932 1 96 83 ALA B N 1
ATOM 2332 C CA . ALA B 1 83 ? 11.57 -22.125 4.035 1 96 83 ALA B CA 1
ATOM 2333 C C . ALA B 1 83 ? 12.727 -22.844 4.734 1 96 83 ALA B C 1
ATOM 2335 O O . ALA B 1 83 ? 12.781 -22.891 5.965 1 96 83 ALA B O 1
ATOM 2336 N N . SER B 1 84 ? 13.602 -23.359 3.945 1 96.44 84 SER B N 1
ATOM 2337 C CA . SER B 1 84 ? 14.758 -24.047 4.5 1 96.44 84 SER B CA 1
ATOM 2338 C C . SER B 1 84 ? 15.625 -23.109 5.332 1 96.44 84 SER B C 1
ATOM 2340 O O . SER B 1 84 ? 16.016 -23.453 6.457 1 96.44 84 SER B O 1
ATOM 2342 N N . LYS B 1 85 ? 15.961 -21.969 4.785 1 95.12 85 LYS B N 1
ATOM 2343 C CA . LYS B 1 85 ? 16.812 -21 5.469 1 95.12 85 LYS B CA 1
ATOM 2344 C C . LYS B 1 85 ? 16.172 -20.516 6.766 1 95.12 85 LYS B C 1
ATOM 2346 O O . LYS B 1 85 ? 16.828 -20.469 7.809 1 95.12 85 LYS B O 1
ATOM 2351 N N . ILE B 1 86 ? 14.914 -20.219 6.715 1 94.88 86 ILE B N 1
ATOM 2352 C CA . ILE B 1 86 ? 14.195 -19.719 7.879 1 94.88 86 ILE B CA 1
ATOM 2353 C C . ILE B 1 86 ? 14.047 -20.828 8.914 1 94.88 86 ILE B C 1
ATOM 2355 O O . ILE B 1 86 ? 14.203 -20.594 10.117 1 94.88 86 ILE B O 1
ATOM 2359 N N . GLY B 1 87 ? 13.711 -21.969 8.383 1 94.88 87 GLY B N 1
ATOM 2360 C CA . GLY B 1 87 ? 13.617 -23.109 9.281 1 94.88 87 GLY B CA 1
ATOM 2361 C C . GLY B 1 87 ? 14.891 -23.359 10.062 1 94.88 87 GLY B C 1
ATOM 2362 O O . GLY B 1 87 ? 14.852 -23.594 11.273 1 94.88 87 GLY B O 1
ATOM 2363 N N . MET B 1 88 ? 15.953 -23.312 9.414 1 95.81 88 MET B N 1
ATOM 2364 C CA . MET B 1 88 ? 17.25 -23.5 10.055 1 95.81 88 MET B CA 1
ATOM 2365 C C . MET B 1 88 ? 17.531 -22.391 11.062 1 95.81 88 MET B C 1
ATOM 2367 O O . MET B 1 88 ? 18 -22.656 12.172 1 95.81 88 MET B O 1
ATOM 2371 N N . ALA B 1 89 ? 17.25 -21.188 10.656 1 95.12 89 ALA B N 1
ATOM 2372 C CA . ALA B 1 89 ? 17.516 -20.031 11.523 1 95.12 89 ALA B CA 1
ATOM 2373 C C . ALA B 1 89 ? 16.719 -20.141 12.828 1 95.12 89 ALA B C 1
ATOM 2375 O O . ALA B 1 89 ? 17.281 -19.953 13.914 1 95.12 89 ALA B O 1
ATOM 2376 N N . VAL B 1 90 ? 15.492 -20.516 12.68 1 95.12 90 VAL B N 1
ATOM 2377 C CA . VAL B 1 90 ? 14.633 -20.562 13.852 1 95.12 90 VAL B CA 1
ATOM 2378 C C . VAL B 1 90 ? 15.023 -21.75 14.727 1 95.12 90 VAL B C 1
ATOM 2380 O O . VAL B 1 90 ? 14.898 -21.703 15.953 1 95.12 90 VAL B O 1
ATOM 2383 N N . ARG B 1 91 ? 15.469 -22.766 14.156 1 93.75 91 ARG B N 1
ATOM 2384 C CA . ARG B 1 91 ? 15.891 -23.953 14.898 1 93.75 91 ARG B CA 1
ATOM 2385 C C . ARG B 1 91 ? 17.141 -23.656 15.727 1 93.75 91 ARG B C 1
ATOM 2387 O O . ARG B 1 91 ? 17.25 -24.125 16.859 1 93.75 91 ARG B O 1
ATOM 2394 N N . PHE B 1 92 ? 18.016 -22.828 15.266 1 95.06 92 PHE B N 1
ATOM 2395 C CA . PHE B 1 92 ? 19.312 -22.656 15.898 1 95.06 92 PHE B CA 1
ATOM 2396 C C . PHE B 1 92 ? 19.344 -21.391 16.75 1 95.06 92 PHE B C 1
ATOM 2398 O O . PHE B 1 92 ? 20.219 -21.234 17.609 1 95.06 92 PHE B O 1
ATOM 2405 N N . LEU B 1 93 ? 18.453 -20.484 16.516 1 94.56 93 LEU B N 1
ATOM 2406 C CA . LEU B 1 93 ? 18.453 -19.219 17.234 1 94.56 93 LEU B CA 1
ATOM 2407 C C . LEU B 1 93 ? 17.109 -18.984 17.922 1 94.56 93 LEU B C 1
ATOM 2409 O O . LEU B 1 93 ? 16.156 -18.516 17.297 1 94.56 93 LEU B O 1
ATOM 2413 N N . PRO B 1 94 ? 17.094 -19.141 19.203 1 91.06 94 PRO B N 1
ATOM 2414 C CA . PRO B 1 94 ? 15.828 -19.047 19.953 1 91.06 94 PRO B CA 1
ATOM 2415 C C . PRO B 1 94 ? 15.164 -17.688 19.812 1 91.06 94 PRO B C 1
ATOM 2417 O O . PRO B 1 94 ? 13.93 -17.594 19.781 1 91.06 94 PRO B O 1
ATOM 2420 N N . PHE B 1 95 ? 15.984 -16.688 19.812 1 91.94 95 PHE B N 1
ATOM 2421 C CA . PHE B 1 95 ? 15.414 -15.352 19.688 1 91.94 95 PHE B CA 1
ATOM 2422 C C . PHE B 1 95 ? 14.672 -15.195 18.375 1 91.94 95 PHE B C 1
ATOM 2424 O O . PHE B 1 95 ? 13.648 -14.516 18.297 1 91.94 95 PHE B O 1
ATOM 2431 N N . LEU B 1 96 ? 15.062 -15.898 17.344 1 92 96 LEU B N 1
ATOM 2432 C CA . LEU B 1 96 ? 14.398 -15.844 16.047 1 92 96 LEU B CA 1
ATOM 2433 C C . LEU B 1 96 ? 13.094 -16.641 16.078 1 92 96 LEU B C 1
ATOM 2435 O O . LEU B 1 96 ? 12.133 -16.281 15.375 1 92 96 LEU B O 1
ATOM 2439 N N . ARG B 1 97 ? 13.109 -17.672 16.781 1 90.25 97 ARG B N 1
ATOM 2440 C CA . ARG B 1 97 ? 11.883 -18.453 16.922 1 90.25 97 ARG B CA 1
ATOM 2441 C C . ARG B 1 97 ? 10.766 -17.609 17.531 1 90.25 97 ARG B C 1
ATOM 2443 O O . ARG B 1 97 ? 9.617 -17.672 17.094 1 90.25 97 ARG B O 1
ATOM 2450 N N . LYS B 1 98 ? 11.133 -16.875 18.562 1 87.56 98 LYS B N 1
ATOM 2451 C CA . LYS B 1 98 ? 10.156 -16.016 19.203 1 87.56 98 LYS B CA 1
ATOM 2452 C C . LYS B 1 98 ? 9.641 -14.953 18.234 1 87.56 98 LYS B C 1
ATOM 2454 O O . LYS B 1 98 ? 8.453 -14.625 18.234 1 87.56 98 LYS B O 1
ATOM 2459 N N . LYS B 1 99 ? 10.469 -14.508 17.312 1 86.5 99 LYS B N 1
ATOM 2460 C CA . LYS B 1 99 ? 10.156 -13.383 16.438 1 86.5 99 LYS B CA 1
ATOM 2461 C C . LYS B 1 99 ? 9.469 -13.844 15.164 1 86.5 99 LYS B C 1
ATOM 2463 O O . LYS B 1 99 ? 8.594 -13.156 14.641 1 86.5 99 LYS B O 1
ATOM 2468 N N . MET B 1 100 ? 9.859 -15.062 14.719 1 91.44 100 MET B N 1
ATOM 2469 C CA . MET B 1 100 ? 9.406 -15.406 13.375 1 91.44 100 MET B CA 1
ATOM 2470 C C . MET B 1 100 ? 8.906 -16.844 13.32 1 91.44 100 MET B C 1
ATOM 2472 O O . MET B 1 100 ? 8.766 -17.406 12.234 1 91.44 100 MET B O 1
ATOM 2476 N N . GLY B 1 101 ? 8.633 -17.422 14.406 1 90.94 101 GLY B N 1
ATOM 2477 C CA . GLY B 1 101 ? 8.219 -18.812 14.445 1 90.94 101 GLY B CA 1
ATOM 2478 C C . GLY B 1 101 ? 6.957 -19.078 13.648 1 90.94 101 GLY B C 1
ATOM 2479 O O . GLY B 1 101 ? 6.898 -20.062 12.891 1 90.94 101 GLY B O 1
ATOM 2480 N N . PHE B 1 102 ? 6.027 -18.219 13.805 1 89.75 102 PHE B N 1
ATOM 2481 C CA . PHE B 1 102 ? 4.766 -18.375 13.094 1 89.75 102 PHE B CA 1
ATOM 2482 C C . PHE B 1 102 ? 4.984 -18.344 11.586 1 89.75 102 PHE B C 1
ATOM 2484 O O . PHE B 1 102 ? 4.465 -19.188 10.859 1 89.75 102 PHE B O 1
ATOM 2491 N N . PHE B 1 103 ? 5.742 -17.453 11.18 1 92.25 103 PHE B N 1
ATOM 2492 C CA . PHE B 1 103 ? 6.043 -17.328 9.758 1 92.25 103 PHE B CA 1
ATOM 2493 C C . PHE B 1 103 ? 6.809 -18.547 9.266 1 92.25 103 PHE B C 1
ATOM 2495 O O . PHE B 1 103 ? 6.555 -19.047 8.164 1 92.25 103 PHE B O 1
ATOM 2502 N N . ALA B 1 104 ? 7.73 -18.969 10.023 1 93.88 104 ALA B N 1
ATOM 2503 C CA . ALA B 1 104 ? 8.523 -20.141 9.672 1 93.88 104 ALA B CA 1
ATOM 2504 C C . ALA B 1 104 ? 7.629 -21.359 9.43 1 93.88 104 ALA B C 1
ATOM 2506 O O . ALA B 1 104 ? 7.82 -22.094 8.461 1 93.88 104 ALA B O 1
ATOM 2507 N N . ASP B 1 105 ? 6.691 -21.516 10.297 1 93.69 105 ASP B N 1
ATOM 2508 C CA . ASP B 1 105 ? 5.773 -22.641 10.156 1 93.69 105 ASP B CA 1
ATOM 2509 C C . ASP B 1 105 ? 4.914 -22.484 8.898 1 93.69 105 ASP B C 1
ATOM 2511 O O . ASP B 1 105 ? 4.707 -23.469 8.172 1 93.69 105 ASP B O 1
ATOM 2515 N N . ARG B 1 106 ? 4.488 -21.328 8.664 1 92.12 106 ARG B N 1
ATOM 2516 C CA . ARG B 1 106 ? 3.617 -21.078 7.523 1 92.12 106 ARG B CA 1
ATOM 2517 C C . ARG B 1 106 ? 4.359 -21.281 6.211 1 92.12 106 ARG B C 1
ATOM 2519 O O . ARG B 1 106 ? 3.834 -21.922 5.293 1 92.12 106 ARG B O 1
ATOM 2526 N N . ILE B 1 107 ? 5.531 -20.719 6.133 1 93.38 107 ILE B N 1
ATOM 2527 C CA . ILE B 1 107 ? 6.273 -20.828 4.883 1 93.38 107 ILE B CA 1
ATOM 2528 C C . ILE B 1 107 ? 6.691 -22.266 4.645 1 93.38 107 ILE B C 1
ATOM 2530 O O . ILE B 1 107 ? 6.742 -22.734 3.5 1 93.38 107 ILE B O 1
ATOM 2534 N N . SER B 1 108 ? 7.004 -23.016 5.68 1 95.19 108 SER B N 1
ATOM 2535 C CA . SER B 1 108 ? 7.336 -24.438 5.551 1 95.19 108 SER B CA 1
ATOM 2536 C C . SER B 1 108 ? 6.16 -25.234 5 1 95.19 108 SER B C 1
ATOM 2538 O O . SER B 1 108 ? 6.324 -26.031 4.082 1 95.19 108 SER B O 1
ATOM 2540 N N . THR B 1 109 ? 5.031 -24.969 5.543 1 95.31 109 THR B N 1
ATOM 2541 C CA . THR B 1 109 ? 3.826 -25.656 5.086 1 95.31 109 THR B CA 1
ATOM 2542 C C . THR B 1 109 ? 3.545 -25.328 3.621 1 95.31 109 THR B C 1
ATOM 2544 O O . THR B 1 109 ? 3.23 -26.219 2.832 1 95.31 109 THR B O 1
ATOM 2547 N N . THR B 1 110 ? 3.664 -24.078 3.262 1 95.06 110 THR B N 1
ATOM 2548 C CA . THR B 1 110 ? 3.416 -23.656 1.888 1 95.06 110 THR B CA 1
ATOM 2549 C C . THR B 1 110 ? 4.441 -24.266 0.939 1 95.06 110 THR B C 1
ATOM 2551 O O . THR B 1 110 ? 4.102 -24.656 -0.182 1 95.06 110 THR B O 1
ATOM 2554 N N . ALA B 1 111 ? 5.633 -24.312 1.377 1 95.81 111 ALA B N 1
ATOM 2555 C CA . ALA B 1 111 ? 6.684 -24.906 0.562 1 95.81 111 ALA B CA 1
ATOM 2556 C C . ALA B 1 111 ? 6.402 -26.391 0.317 1 95.81 111 ALA B C 1
ATOM 2558 O O . ALA B 1 111 ? 6.707 -26.922 -0.756 1 95.81 111 ALA B O 1
ATOM 2559 N N . GLU B 1 112 ? 5.891 -27.062 1.265 1 95.38 112 GLU B N 1
ATOM 2560 C CA . GLU B 1 112 ? 5.613 -28.484 1.182 1 95.38 112 GLU B CA 1
ATOM 2561 C C . GLU B 1 112 ? 4.363 -28.766 0.354 1 95.38 112 GLU B C 1
ATOM 2563 O O . GLU B 1 112 ? 4.355 -29.656 -0.498 1 95.38 112 GLU B O 1
ATOM 2568 N N . LYS B 1 113 ? 3.338 -28 0.579 1 95.56 113 LYS B N 1
ATOM 2569 C CA . LYS B 1 113 ? 2.035 -28.297 -0.007 1 95.56 113 LYS B CA 1
ATOM 2570 C C . LYS B 1 113 ? 1.812 -27.5 -1.292 1 95.56 113 LYS B C 1
ATOM 2572 O O . LYS B 1 113 ? 0.897 -27.797 -2.061 1 95.56 113 LYS B O 1
ATOM 2577 N N . GLY B 1 114 ? 2.68 -26.5 -1.483 1 95.06 114 GLY B N 1
ATOM 2578 C CA . GLY B 1 114 ? 2.475 -25.578 -2.596 1 95.06 114 GLY B CA 1
ATOM 2579 C C . GLY B 1 114 ? 1.641 -24.375 -2.225 1 95.06 114 GLY B C 1
ATOM 2580 O O . GLY B 1 114 ? 1.029 -24.328 -1.155 1 95.06 114 GLY B O 1
ATOM 2581 N N . ILE B 1 115 ? 1.615 -23.406 -3.025 1 95.25 115 ILE B N 1
ATOM 2582 C CA . ILE B 1 115 ? 0.809 -22.203 -2.824 1 95.25 115 ILE B CA 1
ATOM 2583 C C . ILE B 1 115 ? -0.636 -22.484 -3.238 1 95.25 115 ILE B C 1
ATOM 2585 O O . ILE B 1 115 ? -0.907 -22.781 -4.402 1 95.25 115 ILE B O 1
ATOM 2589 N N . PRO B 1 116 ? -1.526 -22.328 -2.299 1 93.31 116 PRO B N 1
ATOM 2590 C CA . PRO B 1 116 ? -2.924 -22.547 -2.67 1 93.31 116 PRO B CA 1
ATOM 2591 C C . PRO B 1 116 ? -3.383 -21.656 -3.824 1 93.31 116 PRO B C 1
ATOM 2593 O O . PRO B 1 116 ? -3.107 -20.453 -3.826 1 93.31 116 PRO B O 1
ATOM 2596 N N . GLY B 1 117 ? -3.99 -22.25 -4.824 1 94.19 117 GLY B N 1
ATOM 2597 C CA . GLY B 1 117 ? -4.625 -21.516 -5.902 1 94.19 117 GLY B CA 1
ATOM 2598 C C . GLY B 1 117 ? -3.678 -21.188 -7.047 1 94.19 117 GLY B C 1
ATOM 2599 O O . GLY B 1 117 ? -4.109 -20.781 -8.125 1 94.19 117 GLY B O 1
ATOM 2600 N N . LEU B 1 118 ? -2.375 -21.422 -6.844 1 96.06 118 LEU B N 1
ATOM 2601 C CA . LEU B 1 118 ? -1.394 -20.984 -7.836 1 96.06 118 LEU B CA 1
ATOM 2602 C C . LEU B 1 118 ? -1.6 -21.719 -9.156 1 96.06 118 LEU B C 1
ATOM 2604 O O . LEU B 1 118 ? -1.5 -21.109 -10.227 1 96.06 118 LEU B O 1
ATOM 2608 N N . THR B 1 119 ? -1.947 -23 -9.109 1 94.94 119 THR B N 1
ATOM 2609 C CA . THR B 1 119 ? -2.096 -23.797 -10.32 1 94.94 119 THR B CA 1
ATOM 2610 C C . THR B 1 119 ? -3.486 -23.625 -10.922 1 94.94 119 THR B C 1
ATOM 2612 O O . THR B 1 119 ? -3.703 -23.922 -12.094 1 94.94 119 THR B O 1
ATOM 2615 N N . GLU B 1 120 ? -4.445 -23.125 -10.133 1 95.62 120 GLU B N 1
ATOM 2616 C CA . GLU B 1 120 ? -5.832 -23 -10.57 1 95.62 120 GLU B CA 1
ATOM 2617 C C . GLU B 1 120 ? -6.137 -21.578 -11.047 1 95.62 120 GLU B C 1
ATOM 2619 O O . GLU B 1 120 ? -7.145 -21.344 -11.711 1 95.62 120 GLU B O 1
ATOM 2624 N N . ALA B 1 121 ? -5.332 -20.641 -10.703 1 97.25 121 ALA B N 1
ATOM 2625 C CA . ALA B 1 121 ? -5.582 -19.234 -11.023 1 97.25 121 ALA B CA 1
ATOM 2626 C C . ALA B 1 121 ? -5.566 -19.016 -12.531 1 97.25 121 ALA B C 1
ATOM 2628 O O . ALA B 1 121 ? -4.895 -19.75 -13.273 1 97.25 121 ALA B O 1
ATOM 2629 N N . SER B 1 122 ? -6.344 -18.078 -13.031 1 98.31 122 SER B N 1
ATOM 2630 C CA . SER B 1 122 ? -6.328 -17.703 -14.438 1 98.31 122 SER B CA 1
ATOM 2631 C C . SER B 1 122 ? -5.047 -16.969 -14.805 1 98.31 122 SER B C 1
ATOM 2633 O O . SER B 1 122 ? -4.488 -17.172 -15.883 1 98.31 122 SER B O 1
ATOM 2635 N N . PHE B 1 123 ? -4.656 -16.047 -13.867 1 98.62 123 PHE B N 1
ATOM 2636 C CA . PHE B 1 123 ? -3.521 -15.18 -14.148 1 98.62 123 PHE B CA 1
ATOM 2637 C C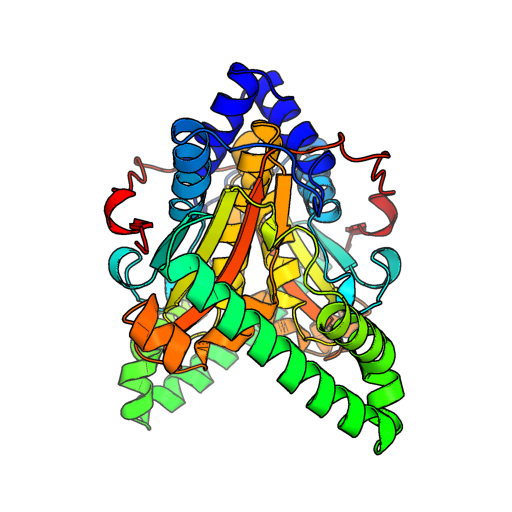 . PHE B 1 123 ? -2.65 -15.008 -12.906 1 98.62 123 PHE B C 1
ATOM 2639 O O . PHE B 1 123 ? -3.152 -15.016 -11.781 1 98.62 123 PHE B O 1
ATOM 2646 N N . TYR B 1 124 ? -1.38 -14.977 -13.102 1 98.69 124 TYR B N 1
ATOM 2647 C CA . TYR B 1 124 ? -0.403 -14.406 -12.188 1 98.69 124 TYR B CA 1
ATOM 2648 C C . TYR B 1 124 ? 0.028 -13.016 -12.648 1 98.69 124 TYR B C 1
ATOM 2650 O O . TYR B 1 124 ? 0.444 -12.836 -13.789 1 98.69 124 TYR B O 1
ATOM 2658 N N . ILE B 1 125 ? -0.168 -11.984 -11.805 1 98.88 125 ILE B N 1
ATOM 2659 C CA . ILE B 1 125 ? 0.141 -10.602 -12.164 1 98.88 125 ILE B CA 1
ATOM 2660 C C . ILE B 1 125 ? 1.257 -10.07 -11.266 1 98.88 125 ILE B C 1
ATOM 2662 O O . ILE B 1 125 ? 1.189 -10.203 -10.039 1 98.88 125 ILE B O 1
ATOM 2666 N N . VAL B 1 126 ? 2.256 -9.523 -11.859 1 98.88 126 VAL B N 1
ATOM 2667 C CA . VAL B 1 126 ? 3.377 -8.914 -11.156 1 98.88 126 VAL B CA 1
ATOM 2668 C C . VAL B 1 126 ? 3.4 -7.406 -11.422 1 98.88 126 VAL B C 1
ATOM 2670 O O . VAL B 1 126 ? 3.432 -6.977 -12.578 1 98.88 126 VAL B O 1
ATOM 2673 N N . ALA B 1 127 ? 3.355 -6.656 -10.406 1 98.69 127 ALA B N 1
ATOM 2674 C CA . ALA B 1 127 ? 3.596 -5.219 -10.5 1 98.69 127 ALA B CA 1
ATOM 2675 C C . ALA B 1 127 ? 5.02 -4.871 -10.086 1 98.69 127 ALA B C 1
ATOM 2677 O O . ALA B 1 127 ? 5.508 -5.355 -9.062 1 98.69 127 ALA B O 1
ATOM 2678 N N . ALA B 1 128 ? 5.664 -4.086 -10.867 1 98.19 128 ALA B N 1
ATOM 2679 C CA . ALA B 1 128 ? 7.031 -3.645 -10.609 1 98.19 128 ALA B CA 1
ATOM 2680 C C . ALA B 1 128 ? 7.109 -2.123 -10.531 1 98.19 128 ALA B C 1
ATOM 2682 O O . ALA B 1 128 ? 6.441 -1.419 -11.289 1 98.19 128 ALA B O 1
ATOM 2683 N N . GLU B 1 129 ? 7.82 -1.632 -9.594 1 97.19 129 GLU B N 1
ATOM 2684 C CA . GLU B 1 129 ? 8.086 -0.203 -9.461 1 97.19 129 GLU B CA 1
ATOM 2685 C C . GLU B 1 129 ? 9.562 0.066 -9.219 1 97.19 129 GLU B C 1
ATOM 2687 O O . GLU B 1 129 ? 10.195 -0.603 -8.391 1 97.19 129 GLU B O 1
ATOM 2692 N N . LYS B 1 130 ? 10.109 0.97 -9.945 1 95.44 130 LYS B N 1
ATOM 2693 C CA . LYS B 1 130 ? 11.516 1.33 -9.766 1 95.44 130 LYS B CA 1
ATOM 2694 C C . LYS B 1 130 ? 11.758 1.928 -8.383 1 95.44 130 LYS B C 1
ATOM 2696 O O . LYS B 1 130 ? 10.961 2.744 -7.906 1 95.44 130 LYS B O 1
ATOM 2701 N N . LYS B 1 131 ? 12.883 1.445 -7.84 1 93.56 131 LYS B N 1
ATOM 2702 C CA . LYS B 1 131 ? 13.266 1.986 -6.535 1 93.56 131 LYS B CA 1
ATOM 2703 C C . LYS B 1 131 ? 13.828 3.396 -6.668 1 93.56 131 LYS B C 1
ATOM 2705 O O . LYS B 1 131 ? 14.594 3.68 -7.59 1 93.56 131 LYS B O 1
ATOM 2710 N N . GLY B 1 132 ? 13.344 4.316 -5.793 1 90.69 132 GLY B N 1
ATOM 2711 C CA . GLY B 1 132 ? 13.859 5.672 -5.719 1 90.69 132 GLY B CA 1
ATOM 2712 C C . GLY B 1 132 ? 14.188 6.109 -4.305 1 90.69 132 GLY B C 1
ATOM 2713 O O . GLY B 1 132 ? 14.383 5.27 -3.422 1 90.69 132 GLY B O 1
ATOM 2714 N N . PHE B 1 133 ? 14.383 7.391 -4.234 1 88.5 133 PHE B N 1
ATOM 2715 C CA . PHE B 1 133 ? 14.562 8 -2.922 1 88.5 133 PHE B CA 1
ATOM 2716 C C . PHE B 1 133 ? 13.477 9.031 -2.652 1 88.5 133 PHE B C 1
ATOM 2718 O O . PHE B 1 133 ? 13.273 9.945 -3.449 1 88.5 133 PHE B O 1
ATOM 2725 N N . PRO B 1 134 ? 12.836 8.844 -1.495 1 88.25 134 PRO B N 1
ATOM 2726 C CA . PRO B 1 134 ? 12.922 7.754 -0.522 1 88.25 134 PRO B CA 1
ATOM 2727 C C . PRO B 1 134 ? 12.438 6.418 -1.09 1 88.25 134 PRO B C 1
ATOM 2729 O O . PRO B 1 134 ? 11.836 6.383 -2.166 1 88.25 134 PRO B O 1
ATOM 2732 N N . PRO B 1 135 ? 12.789 5.371 -0.459 1 89.06 135 PRO B N 1
ATOM 2733 C CA . PRO B 1 135 ? 12.453 4.043 -0.969 1 89.06 135 PRO B CA 1
ATOM 2734 C C . PRO B 1 135 ? 11.016 3.633 -0.641 1 89.06 135 PRO B C 1
ATOM 2736 O O . PRO B 1 135 ? 10.797 2.744 0.185 1 89.06 135 PRO B O 1
ATOM 2739 N N . ILE B 1 136 ? 10.023 4.137 -1.356 1 92.56 136 ILE B N 1
ATOM 2740 C CA . ILE B 1 136 ? 8.617 3.92 -1.028 1 92.56 136 ILE B CA 1
ATOM 2741 C C . ILE B 1 136 ? 7.965 3.059 -2.107 1 92.56 136 ILE B C 1
ATOM 2743 O O . ILE B 1 136 ? 6.738 3.004 -2.207 1 92.56 136 ILE B O 1
ATOM 2747 N N . ALA B 1 137 ? 8.797 2.385 -2.934 1 95.44 137 ALA B N 1
ATOM 2748 C CA . ALA B 1 137 ? 8.273 1.579 -4.035 1 95.44 137 ALA B CA 1
ATOM 2749 C C . ALA B 1 137 ? 7.336 0.493 -3.521 1 95.44 137 ALA B C 1
ATOM 2751 O O . ALA B 1 137 ? 6.297 0.225 -4.129 1 95.44 137 ALA B O 1
ATOM 2752 N N . GLU B 1 138 ? 7.699 -0.075 -2.406 1 95.62 138 GLU B N 1
ATOM 2753 C CA . GLU B 1 138 ? 6.867 -1.141 -1.858 1 95.62 138 GLU B CA 1
ATOM 2754 C C . GLU B 1 138 ? 5.504 -0.606 -1.42 1 95.62 138 GLU B C 1
ATOM 2756 O O . GLU B 1 138 ? 4.488 -1.289 -1.563 1 95.62 138 GLU B O 1
ATOM 2761 N N . GLN B 1 139 ? 5.488 0.583 -0.881 1 96.5 139 GLN B N 1
ATOM 2762 C CA . GLN B 1 139 ? 4.215 1.203 -0.525 1 96.5 139 GLN B CA 1
ATOM 2763 C C . GLN B 1 139 ? 3.389 1.517 -1.77 1 96.5 139 GLN B C 1
ATOM 2765 O O . GLN B 1 139 ? 2.18 1.276 -1.795 1 96.5 139 GLN B O 1
ATOM 2770 N N . ALA B 1 140 ? 4.062 2.021 -2.783 1 96.88 140 ALA B N 1
ATOM 2771 C CA . ALA B 1 140 ? 3.387 2.303 -4.047 1 96.88 140 ALA B CA 1
ATOM 2772 C C . ALA B 1 140 ? 2.744 1.043 -4.617 1 96.88 140 ALA B C 1
ATOM 2774 O O . ALA B 1 140 ? 1.602 1.077 -5.082 1 96.88 140 ALA B O 1
ATOM 2775 N N . LEU B 1 141 ? 3.459 0.016 -4.535 1 97.88 141 LEU B N 1
ATOM 2776 C CA . LEU B 1 141 ? 2.969 -1.247 -5.078 1 97.88 141 LEU B CA 1
ATOM 2777 C C . LEU B 1 141 ? 1.789 -1.767 -4.262 1 97.88 141 LEU B C 1
ATOM 2779 O O . LEU B 1 141 ? 0.902 -2.432 -4.801 1 97.88 141 LEU B O 1
ATOM 2783 N N . ALA B 1 142 ? 1.765 -1.471 -2.988 1 97.88 142 ALA B N 1
ATOM 2784 C CA . ALA B 1 142 ? 0.617 -1.862 -2.174 1 97.88 142 ALA B CA 1
ATOM 2785 C C . ALA B 1 142 ? -0.641 -1.112 -2.604 1 97.88 142 ALA B C 1
ATOM 2787 O O . ALA B 1 142 ? -1.74 -1.672 -2.588 1 97.88 142 ALA B O 1
ATOM 2788 N N . HIS B 1 143 ? -0.511 0.132 -2.975 1 98.5 143 HIS B N 1
ATOM 2789 C CA . HIS B 1 143 ? -1.638 0.852 -3.559 1 98.5 143 HIS B CA 1
ATOM 2790 C C . HIS B 1 143 ? -2.125 0.172 -4.832 1 98.5 143 HIS B C 1
ATOM 2792 O O . HIS B 1 143 ? -3.332 0.052 -5.055 1 98.5 143 HIS B O 1
ATOM 2798 N N . VAL B 1 144 ? -1.167 -0.248 -5.656 1 98.56 144 VAL B N 1
ATOM 2799 C CA . VAL B 1 144 ? -1.462 -0.956 -6.898 1 98.56 144 VAL B CA 1
ATOM 2800 C C . VAL B 1 144 ? -2.281 -2.207 -6.598 1 98.56 144 VAL B C 1
ATOM 2802 O O . VAL B 1 144 ? -3.338 -2.424 -7.195 1 98.56 144 VAL B O 1
ATOM 2805 N N . MET B 1 145 ? -1.822 -2.943 -5.656 1 98.75 145 MET B N 1
ATOM 2806 C CA . MET B 1 145 ? -2.484 -4.191 -5.285 1 98.75 145 MET B CA 1
ATOM 2807 C C . MET B 1 145 ? -3.887 -3.924 -4.75 1 98.75 145 MET B C 1
ATOM 2809 O O . MET B 1 145 ? -4.824 -4.656 -5.059 1 98.75 145 MET B O 1
ATOM 2813 N N . GLU B 1 146 ? -4 -2.891 -3.955 1 98.81 146 GLU B N 1
ATOM 2814 C CA . GLU B 1 146 ? -5.301 -2.613 -3.359 1 98.81 146 GLU B CA 1
ATOM 2815 C C . GLU B 1 146 ? -6.32 -2.209 -4.422 1 98.81 146 GLU B C 1
ATOM 2817 O O . GLU B 1 146 ? -7.469 -2.654 -4.387 1 98.81 146 GLU B O 1
ATOM 2822 N N . ASN B 1 147 ? -5.934 -1.374 -5.363 1 98.81 147 ASN B N 1
ATOM 2823 C CA . ASN B 1 147 ? -6.82 -1.038 -6.473 1 98.81 147 ASN B CA 1
ATOM 2824 C C . ASN B 1 147 ? -7.273 -2.285 -7.223 1 98.81 147 ASN B C 1
ATOM 2826 O O . ASN B 1 147 ? -8.469 -2.453 -7.492 1 98.81 147 ASN B O 1
ATOM 2830 N N . MET B 1 148 ? -6.328 -3.139 -7.523 1 98.88 148 MET B N 1
ATOM 2831 C CA . MET B 1 148 ? -6.676 -4.355 -8.25 1 98.88 148 MET B CA 1
ATOM 2832 C C . MET B 1 148 ? -7.574 -5.258 -7.414 1 98.88 148 MET B C 1
ATOM 2834 O O . MET B 1 148 ? -8.508 -5.867 -7.934 1 98.88 148 MET B O 1
ATOM 2838 N N . TRP B 1 149 ? -7.25 -5.352 -6.141 1 98.69 149 TRP B N 1
ATOM 2839 C CA . TRP B 1 149 ? -8 -6.207 -5.227 1 98.69 149 TRP B CA 1
ATOM 2840 C C . TRP B 1 149 ? -9.453 -5.75 -5.129 1 98.69 149 TRP B C 1
ATOM 2842 O O . TRP B 1 149 ? -10.375 -6.562 -5.266 1 98.69 149 TRP B O 1
ATOM 2852 N N . LEU B 1 150 ? -9.68 -4.484 -4.977 1 98.56 150 LEU B N 1
ATOM 2853 C CA . LEU B 1 150 ? -11.031 -3.939 -4.895 1 98.56 150 LEU B CA 1
ATOM 2854 C C . LEU B 1 150 ? -11.766 -4.109 -6.219 1 98.56 150 LEU B C 1
ATOM 2856 O O . LEU B 1 150 ? -12.953 -4.43 -6.234 1 98.56 150 LEU B O 1
ATOM 2860 N N . THR B 1 151 ? -11.062 -3.875 -7.316 1 98.62 151 THR B N 1
ATOM 2861 C CA . THR B 1 151 ? -11.672 -4.055 -8.625 1 98.62 151 THR B CA 1
ATOM 2862 C C . THR B 1 151 ? -12.047 -5.516 -8.859 1 98.62 151 THR B C 1
ATOM 2864 O O . THR B 1 151 ? -13.133 -5.816 -9.352 1 98.62 151 THR B O 1
ATOM 2867 N N . ALA B 1 152 ? -11.164 -6.441 -8.492 1 97.88 152 ALA B N 1
ATOM 2868 C CA . ALA B 1 152 ? -11.477 -7.867 -8.578 1 97.88 152 ALA B CA 1
ATOM 2869 C C . ALA B 1 152 ? -12.703 -8.211 -7.742 1 97.88 152 ALA B C 1
ATOM 2871 O O . ALA B 1 152 ? -13.609 -8.906 -8.211 1 97.88 152 ALA B O 1
ATOM 2872 N N . THR B 1 153 ? -12.734 -7.715 -6.527 1 96.06 153 THR B N 1
ATOM 2873 C CA . THR B 1 153 ? -13.859 -7.957 -5.625 1 96.06 153 THR B CA 1
ATOM 2874 C C . THR B 1 153 ? -15.164 -7.477 -6.242 1 96.06 153 THR B C 1
ATOM 2876 O O . THR B 1 153 ? -16.172 -8.188 -6.207 1 96.06 153 THR B O 1
ATOM 2879 N N . ALA B 1 154 ? -15.141 -6.301 -6.832 1 96.56 154 ALA B N 1
ATOM 2880 C CA . ALA B 1 154 ? -16.328 -5.727 -7.457 1 96.56 154 ALA B CA 1
ATOM 2881 C C . ALA B 1 154 ? -16.844 -6.621 -8.586 1 96.56 154 ALA B C 1
ATOM 2883 O O . ALA B 1 154 ? -18.047 -6.699 -8.828 1 96.56 154 ALA B O 1
ATOM 2884 N N . HIS B 1 155 ? -15.945 -7.328 -9.266 1 96.12 155 HIS B N 1
ATOM 2885 C CA . HIS B 1 155 ? -16.312 -8.148 -10.422 1 96.12 155 HIS B CA 1
ATOM 2886 C C . HIS B 1 155 ? -16.547 -9.594 -10.016 1 96.12 155 HIS B C 1
ATOM 2888 O O . HIS B 1 155 ? -16.734 -10.461 -10.875 1 96.12 155 HIS B O 1
ATOM 2894 N N . GLY B 1 156 ? -16.422 -9.906 -8.719 1 93.69 156 GLY B N 1
ATOM 2895 C CA . GLY B 1 156 ? -16.609 -11.266 -8.25 1 93.69 156 GLY B CA 1
ATOM 2896 C C . GLY B 1 156 ? -15.445 -12.18 -8.57 1 93.69 156 GLY B C 1
ATOM 2897 O O . GLY B 1 156 ? -15.609 -13.398 -8.68 1 93.69 156 GLY B O 1
ATOM 2898 N N . VAL B 1 157 ? -14.344 -11.625 -8.844 1 96.69 157 VAL B N 1
ATOM 2899 C CA . VAL B 1 157 ? -13.117 -12.367 -9.133 1 96.69 157 VAL B CA 1
ATOM 2900 C C . VAL B 1 157 ? -12.32 -12.555 -7.844 1 96.69 157 VAL B C 1
ATOM 2902 O O . VAL B 1 157 ? -12.219 -11.633 -7.023 1 96.69 157 VAL B O 1
ATOM 2905 N N . GLY B 1 158 ? -11.859 -13.773 -7.609 1 96.38 158 GLY B N 1
ATOM 2906 C CA . GLY B 1 158 ? -10.977 -14.039 -6.48 1 96.38 158 GLY B CA 1
ATOM 2907 C C . GLY B 1 158 ? -9.602 -13.414 -6.641 1 96.38 158 GLY B C 1
ATOM 2908 O O . GLY B 1 158 ? -9.086 -13.32 -7.754 1 96.38 158 GLY B O 1
ATOM 2909 N N . PHE B 1 159 ? -9.016 -13.086 -5.555 1 97.06 159 PHE B N 1
ATOM 2910 C CA . PHE B 1 159 ? -7.727 -12.406 -5.5 1 97.06 159 PHE B CA 1
ATOM 2911 C C . PHE B 1 159 ? -6.898 -12.906 -4.32 1 97.06 159 PHE B C 1
ATOM 2913 O O . PHE B 1 159 ? -7.398 -12.984 -3.195 1 97.06 159 PHE B O 1
ATOM 2920 N N . GLN B 1 160 ? -5.695 -13.242 -4.613 1 96.56 160 GLN B N 1
ATOM 2921 C CA . GLN B 1 160 ? -4.75 -13.633 -3.572 1 96.56 160 GLN B CA 1
ATOM 2922 C C . GLN B 1 160 ? -3.391 -12.969 -3.787 1 96.56 160 GLN B C 1
ATOM 2924 O O . GLN B 1 160 ? -2.773 -13.133 -4.84 1 96.56 160 GLN B O 1
ATOM 2929 N N . MET B 1 161 ? -2.963 -12.25 -2.74 1 96.62 161 MET B N 1
ATOM 2930 C CA . MET B 1 161 ? -1.609 -11.703 -2.775 1 96.62 161 MET B CA 1
ATOM 2931 C C . MET B 1 161 ? -0.571 -12.812 -2.715 1 96.62 161 MET B C 1
ATOM 2933 O O . MET B 1 161 ? -0.707 -13.758 -1.93 1 96.62 161 MET B O 1
ATOM 2937 N N . LEU B 1 162 ? 0.419 -12.711 -3.529 1 95.44 162 LEU B N 1
ATOM 2938 C CA . LEU B 1 162 ? 1.559 -13.617 -3.488 1 95.44 162 LEU B CA 1
ATOM 2939 C C . LEU B 1 162 ? 2.816 -12.898 -3.021 1 95.44 162 LEU B C 1
ATOM 2941 O O . LEU B 1 162 ? 3.643 -12.484 -3.84 1 95.44 162 LEU B O 1
ATOM 2945 N N . SER B 1 163 ? 3.027 -12.867 -1.767 1 91.38 163 SER B N 1
ATOM 2946 C CA . SER B 1 163 ? 4.09 -12.07 -1.153 1 91.38 163 SER B CA 1
ATOM 2947 C C . SER B 1 163 ? 5.465 -12.609 -1.532 1 91.38 163 SER B C 1
ATOM 2949 O O . SER B 1 163 ? 6.457 -11.875 -1.491 1 91.38 163 SER B O 1
ATOM 2951 N N . VAL B 1 164 ? 5.559 -13.844 -1.889 1 93.75 164 VAL B N 1
ATOM 2952 C CA . VAL B 1 164 ? 6.828 -14.414 -2.318 1 93.75 164 VAL B CA 1
ATOM 2953 C C . VAL B 1 164 ? 7.379 -13.617 -3.502 1 93.75 164 VAL B C 1
ATOM 2955 O O . VAL B 1 164 ? 8.594 -13.562 -3.709 1 93.75 164 VAL B O 1
ATOM 2958 N N . THR B 1 165 ? 6.477 -12.945 -4.223 1 97.25 165 THR B N 1
ATOM 2959 C CA . THR B 1 165 ? 6.867 -12.148 -5.383 1 97.25 165 THR B CA 1
ATOM 2960 C C . THR B 1 165 ? 7.785 -11 -4.969 1 97.25 165 THR B C 1
ATOM 2962 O O . THR B 1 165 ? 8.664 -10.602 -5.73 1 97.25 165 THR B O 1
ATOM 2965 N N . ASN B 1 166 ? 7.613 -10.5 -3.766 1 95.56 166 ASN B N 1
ATOM 2966 C CA . ASN B 1 166 ? 8.492 -9.445 -3.27 1 95.56 166 ASN B CA 1
ATOM 2967 C C . ASN B 1 166 ? 9.961 -9.867 -3.338 1 95.56 166 ASN B C 1
ATOM 2969 O O . ASN B 1 166 ? 10.812 -9.078 -3.752 1 95.56 166 ASN B O 1
ATOM 2973 N N . GLY B 1 167 ? 10.227 -11.102 -2.984 1 94.56 167 GLY B N 1
ATOM 2974 C CA . GLY B 1 167 ? 11.586 -11.609 -2.93 1 94.56 167 GLY B CA 1
ATOM 2975 C C . GLY B 1 167 ? 12.18 -11.883 -4.301 1 94.56 167 GLY B C 1
ATOM 2976 O O . GLY B 1 167 ? 13.398 -11.984 -4.449 1 94.56 167 GLY B O 1
ATOM 2977 N N . LEU B 1 168 ? 11.383 -11.914 -5.312 1 97.62 168 LEU B N 1
ATOM 2978 C CA . LEU B 1 168 ? 11.836 -12.258 -6.656 1 97.62 168 LEU B CA 1
ATOM 2979 C C . LEU B 1 168 ? 12.531 -11.07 -7.316 1 97.62 168 LEU B C 1
ATOM 2981 O O . LEU B 1 168 ? 13.195 -11.227 -8.344 1 97.62 168 LEU B O 1
ATOM 2985 N N . ALA B 1 169 ? 12.422 -9.914 -6.703 1 97.44 169 ALA B N 1
ATOM 2986 C CA . ALA B 1 169 ? 13.078 -8.727 -7.238 1 97.44 169 ALA B CA 1
ATOM 2987 C C . ALA B 1 169 ? 14.594 -8.898 -7.273 1 97.44 169 ALA B C 1
ATOM 2989 O O . ALA B 1 169 ? 15.281 -8.219 -8.023 1 97.44 169 ALA B O 1
ATOM 2990 N N . LYS B 1 170 ? 15.07 -9.82 -6.473 1 95.88 170 LYS B N 1
ATOM 2991 C CA . LYS B 1 170 ? 16.516 -10.062 -6.414 1 95.88 170 LYS B CA 1
ATOM 2992 C C . LYS B 1 170 ? 16.891 -11.32 -7.195 1 95.88 170 LYS B C 1
ATOM 2994 O O . LYS B 1 170 ? 18.062 -11.672 -7.293 1 95.88 170 LYS B O 1
ATOM 2999 N N . ASN B 1 171 ? 15.914 -12.062 -7.637 1 97.06 171 ASN B N 1
ATOM 3000 C CA . ASN B 1 171 ? 16.141 -13.281 -8.406 1 97.06 171 ASN B CA 1
ATOM 3001 C C . ASN B 1 171 ? 16.484 -12.961 -9.867 1 97.06 171 ASN B C 1
ATOM 3003 O O . ASN B 1 171 ? 15.609 -12.57 -10.633 1 97.06 171 ASN B O 1
ATOM 3007 N N . ALA B 1 172 ? 17.656 -13.227 -10.234 1 96.06 172 ALA B N 1
ATOM 3008 C CA . ALA B 1 172 ? 18.141 -12.844 -11.555 1 96.06 172 ALA B CA 1
ATOM 3009 C C . ALA B 1 172 ? 17.375 -13.562 -12.664 1 96.06 172 ALA B C 1
ATOM 3011 O O . ALA B 1 172 ? 17.062 -12.977 -13.695 1 96.06 172 ALA B O 1
ATOM 3012 N N . GLN B 1 173 ? 17.156 -14.812 -12.484 1 95.81 173 GLN B N 1
ATOM 3013 C CA . GLN B 1 173 ? 16.453 -15.586 -13.5 1 95.81 173 GLN B CA 1
ATOM 3014 C C . GLN B 1 173 ? 15.062 -15.016 -13.758 1 95.81 173 GLN B C 1
ATOM 3016 O O . GLN B 1 173 ? 14.695 -14.781 -14.914 1 95.81 173 GLN B O 1
ATOM 3021 N N . PHE B 1 174 ? 14.344 -14.758 -12.719 1 98.38 174 PHE B N 1
ATOM 3022 C CA . PHE B 1 174 ? 12.992 -14.234 -12.852 1 98.38 174 PHE B CA 1
ATOM 3023 C C . PHE B 1 174 ? 13.008 -12.852 -13.5 1 98.38 174 PHE B C 1
ATOM 3025 O O . PHE B 1 174 ? 12.281 -12.609 -14.461 1 98.38 174 PHE B O 1
ATOM 3032 N N . MET B 1 175 ? 13.859 -11.977 -12.992 1 98.38 175 MET B N 1
ATOM 3033 C CA . MET B 1 175 ? 13.898 -10.578 -13.414 1 98.38 175 MET B CA 1
ATOM 3034 C C . MET B 1 175 ? 14.383 -10.461 -14.852 1 98.38 175 MET B C 1
ATOM 3036 O O . MET B 1 175 ? 13.758 -9.789 -15.672 1 98.38 175 MET B O 1
ATOM 3040 N N . GLN B 1 176 ? 15.398 -11.164 -15.195 1 96.94 176 GLN B N 1
ATOM 3041 C CA . GLN B 1 176 ? 16.016 -10.984 -16.516 1 96.94 176 GLN B CA 1
ATOM 3042 C C . GLN B 1 176 ? 15.305 -11.836 -17.562 1 96.94 176 GLN B C 1
ATOM 3044 O O . GLN B 1 176 ? 15 -11.352 -18.656 1 96.94 176 GLN B O 1
ATOM 3049 N N . LEU B 1 177 ? 15.016 -13.047 -17.219 1 95.56 177 LEU B N 1
ATOM 3050 C CA . LEU B 1 177 ? 14.477 -13.969 -18.203 1 95.56 177 LEU B CA 1
ATOM 3051 C C . LEU B 1 177 ? 12.992 -13.711 -18.438 1 95.56 177 LEU B C 1
ATOM 3053 O O . LEU B 1 177 ? 12.516 -13.773 -19.578 1 95.56 177 LEU B O 1
ATOM 3057 N N . LEU B 1 178 ? 12.227 -13.461 -17.406 1 97.94 178 LEU B N 1
ATOM 3058 C CA . LEU B 1 178 ? 10.781 -13.383 -17.547 1 97.94 178 LEU B CA 1
ATOM 3059 C C . LEU B 1 178 ? 10.32 -11.93 -17.656 1 97.94 178 LEU B C 1
ATOM 3061 O O . LEU B 1 178 ? 9.43 -11.617 -18.438 1 97.94 178 LEU B O 1
ATOM 3065 N N . LEU B 1 179 ? 11 -10.992 -16.922 1 98.31 179 LEU B N 1
ATOM 3066 C CA . LEU B 1 179 ? 10.5 -9.625 -16.891 1 98.31 179 LEU B CA 1
ATOM 3067 C C . LEU B 1 179 ? 11.367 -8.703 -17.734 1 98.31 179 LEU B C 1
ATOM 3069 O O . LEU B 1 179 ? 10.969 -7.578 -18.047 1 98.31 179 LEU B O 1
ATOM 3073 N N . ASP B 1 180 ? 12.539 -9.156 -18.094 1 97.5 180 ASP B N 1
ATOM 3074 C CA . ASP B 1 180 ? 13.5 -8.328 -18.828 1 97.5 180 ASP B CA 1
ATOM 3075 C C . ASP B 1 180 ? 13.773 -7.023 -18.094 1 97.5 180 ASP B C 1
ATOM 3077 O O . ASP B 1 180 ? 13.688 -5.941 -18.672 1 97.5 180 ASP B O 1
ATOM 3081 N N . LEU B 1 181 ? 13.969 -7.094 -16.797 1 97.44 181 LEU B N 1
ATOM 3082 C CA . LEU B 1 181 ? 14.344 -5.984 -15.922 1 97.44 181 LEU B CA 1
ATOM 3083 C C . LEU B 1 181 ? 15.633 -6.293 -15.172 1 97.44 181 LEU B C 1
ATOM 3085 O O . LEU B 1 181 ? 15.898 -7.449 -14.836 1 97.44 181 LEU B O 1
ATOM 3089 N N . PRO B 1 182 ? 16.453 -5.246 -14.992 1 95.44 182 PRO B N 1
ATOM 3090 C CA . PRO B 1 182 ? 17.609 -5.488 -14.133 1 95.44 182 PRO B CA 1
ATOM 3091 C C . PRO B 1 182 ? 17.234 -5.816 -12.695 1 95.44 182 PRO B C 1
ATOM 3093 O O . PRO B 1 182 ? 16.297 -5.223 -12.148 1 95.44 182 PRO B O 1
ATOM 3096 N N . PRO B 1 183 ? 18 -6.711 -12.109 1 92 183 PRO B N 1
ATOM 3097 C CA . PRO B 1 183 ? 17.703 -7.047 -10.719 1 92 183 PRO B CA 1
ATOM 3098 C C . PRO B 1 183 ? 18.094 -5.93 -9.75 1 92 183 PRO B C 1
ATOM 3100 O O . PRO B 1 183 ? 18.906 -5.074 -10.078 1 92 183 PRO B O 1
ATOM 3103 N N . LYS B 1 184 ? 17.453 -5.715 -8.641 1 88.88 184 LYS B N 1
ATOM 3104 C CA . LYS B 1 184 ? 17.781 -4.93 -7.457 1 88.88 184 LYS B CA 1
ATOM 3105 C C . LYS B 1 184 ? 17.312 -3.486 -7.605 1 88.88 184 LYS B C 1
ATOM 3107 O O . LYS B 1 184 ? 17.281 -2.732 -6.633 1 88.88 184 LYS B O 1
ATOM 3112 N N . GLU B 1 185 ? 16.953 -3.09 -8.844 1 93.81 185 GLU B N 1
ATOM 3113 C CA . GLU B 1 185 ? 16.547 -1.703 -9.055 1 93.81 185 GLU B CA 1
ATOM 3114 C C . GLU B 1 185 ? 15.039 -1.548 -8.969 1 93.81 185 GLU B C 1
ATOM 3116 O O . GLU B 1 185 ? 14.516 -0.436 -9.078 1 93.81 185 GLU B O 1
ATOM 3121 N N . TRP B 1 186 ? 14.422 -2.699 -8.844 1 96.88 186 TRP B N 1
ATOM 3122 C CA . TRP B 1 186 ? 12.961 -2.713 -8.836 1 96.88 186 TRP B CA 1
ATOM 3123 C C . TRP B 1 186 ? 12.43 -3.395 -7.582 1 96.88 186 TRP B C 1
ATOM 3125 O O . TRP B 1 186 ? 13.078 -4.277 -7.02 1 96.88 186 TRP B O 1
ATOM 3135 N N . ALA B 1 187 ? 11.367 -2.922 -7.094 1 96.94 187 ALA B N 1
ATOM 3136 C CA . ALA B 1 187 ? 10.547 -3.693 -6.164 1 96.94 187 ALA B CA 1
ATOM 3137 C C . ALA B 1 187 ? 9.43 -4.434 -6.898 1 96.94 187 ALA B C 1
ATOM 3139 O O . ALA B 1 187 ? 8.977 -3.99 -7.957 1 96.94 187 ALA B O 1
ATOM 3140 N N . LEU B 1 188 ? 9.078 -5.535 -6.383 1 98.5 188 LEU B N 1
ATOM 3141 C CA . LEU B 1 188 ? 7.996 -6.32 -6.969 1 98.5 188 LEU B CA 1
ATOM 3142 C C . LEU B 1 188 ? 6.91 -6.605 -5.934 1 98.5 188 LEU B C 1
ATOM 3144 O O . LEU B 1 188 ? 7.191 -6.668 -4.734 1 98.5 188 LEU B O 1
ATOM 3148 N N . ASN B 1 189 ? 5.715 -6.691 -6.352 1 98.38 189 ASN B N 1
ATOM 3149 C CA . ASN B 1 189 ? 4.586 -7.336 -5.691 1 98.38 189 ASN B CA 1
ATOM 3150 C C . ASN B 1 189 ? 3.752 -8.156 -6.676 1 98.38 189 ASN B C 1
ATOM 3152 O O . ASN B 1 189 ? 3.867 -7.98 -7.887 1 98.38 189 ASN B O 1
ATOM 3156 N N . GLY B 1 190 ? 3.037 -9.133 -6.164 1 98.38 190 GLY B N 1
ATOM 3157 C CA . GLY B 1 190 ? 2.297 -9.977 -7.086 1 98.38 190 GLY B CA 1
ATOM 3158 C C . GLY B 1 190 ? 1.014 -10.523 -6.492 1 98.38 190 GLY B C 1
ATOM 3159 O O . GLY B 1 190 ? 0.811 -10.469 -5.277 1 98.38 190 GLY B O 1
ATOM 3160 N N . CYS B 1 191 ? 0.178 -11 -7.41 1 98.62 191 CYS B N 1
ATOM 3161 C CA . CYS B 1 191 ? -1.076 -11.648 -7.043 1 98.62 191 CYS B CA 1
ATOM 3162 C C . CYS B 1 191 ? -1.491 -12.672 -8.086 1 98.62 191 CYS B C 1
ATOM 3164 O O . CYS B 1 191 ? -0.972 -12.672 -9.203 1 98.62 191 CYS B O 1
ATOM 3166 N N . ILE B 1 192 ? -2.32 -13.562 -7.648 1 98.38 192 ILE B N 1
ATOM 3167 C CA . ILE B 1 192 ? -3.027 -14.43 -8.578 1 98.38 192 ILE B CA 1
ATOM 3168 C C . ILE B 1 192 ? -4.527 -14.148 -8.516 1 98.38 192 ILE B C 1
ATOM 3170 O O . ILE B 1 192 ? -5.059 -13.828 -7.445 1 98.38 192 ILE B O 1
ATOM 3174 N N . ILE B 1 193 ? -5.16 -14.273 -9.68 1 98.44 193 ILE B N 1
ATOM 3175 C CA . ILE B 1 193 ? -6.605 -14.086 -9.727 1 98.44 193 ILE B CA 1
ATOM 3176 C C . ILE B 1 193 ? -7.254 -15.242 -10.477 1 98.44 193 ILE B C 1
ATOM 3178 O O . ILE B 1 193 ? -6.633 -15.852 -11.352 1 98.44 193 ILE B O 1
ATOM 3182 N N . GLY B 1 194 ? -8.453 -15.508 -10.117 1 97.5 194 GLY B N 1
ATOM 3183 C CA . GLY B 1 194 ? -9.305 -16.516 -10.711 1 97.5 194 GLY B CA 1
ATOM 3184 C C . GLY B 1 194 ? -10.758 -16.406 -10.281 1 97.5 194 GLY B C 1
ATOM 3185 O O . GLY B 1 194 ? -11.078 -15.672 -9.352 1 97.5 194 GLY B O 1
ATOM 3186 N N . MET B 1 195 ? -11.562 -17.109 -11.055 1 95.75 195 MET B N 1
ATOM 3187 C CA . MET B 1 195 ? -12.953 -17.125 -10.617 1 95.75 195 MET B CA 1
ATOM 3188 C C . MET B 1 195 ? -13.094 -17.875 -9.289 1 95.75 195 MET B C 1
ATOM 3190 O O . MET B 1 195 ? -12.508 -18.938 -9.109 1 95.75 195 MET B O 1
ATOM 3194 N N . GLN B 1 196 ? -13.836 -17.234 -8.391 1 90.69 196 GLN B N 1
ATOM 3195 C CA . GLN B 1 196 ? -14 -17.812 -7.062 1 90.69 196 GLN B CA 1
ATOM 3196 C C . GLN B 1 196 ? -14.805 -19.109 -7.125 1 90.69 196 GLN B C 1
ATOM 3198 O O . GLN B 1 196 ? -15.852 -19.156 -7.777 1 90.69 196 GLN B O 1
ATOM 3203 N N . LYS B 1 197 ? -14.32 -20.141 -6.535 1 86.06 197 LYS B N 1
ATOM 3204 C CA . LYS B 1 197 ? -15.062 -21.391 -6.453 1 86.06 197 LYS B CA 1
ATOM 3205 C C . LYS B 1 197 ? -16.281 -21.25 -5.547 1 86.06 197 LYS B C 1
ATOM 3207 O O . LYS B 1 197 ? -17.375 -21.734 -5.883 1 86.06 197 LYS B O 1
ATOM 3212 N N . HIS B 1 198 ? -16.016 -20.641 -4.328 1 79.81 198 HIS B N 1
ATOM 3213 C CA . HIS B 1 198 ? -17.047 -20.359 -3.348 1 79.81 198 HIS B CA 1
ATOM 3214 C C . HIS B 1 198 ? -17 -18.906 -2.891 1 79.81 198 HIS B C 1
ATOM 3216 O O . HIS B 1 198 ? -15.922 -18.312 -2.826 1 79.81 198 HIS B O 1
ATOM 3222 N N . PRO B 1 199 ? -18.219 -18.344 -2.789 1 72.69 199 PRO B N 1
ATOM 3223 C CA . PRO B 1 199 ? -18.156 -17 -2.195 1 72.69 199 PRO B CA 1
ATOM 3224 C C . PRO B 1 199 ? -17.5 -17 -0.812 1 72.69 199 PRO B C 1
ATOM 3226 O O . PRO B 1 199 ? -17.578 -18 -0.089 1 72.69 199 PRO B O 1
ATOM 3229 N N . PRO B 1 200 ? -16.641 -15.992 -0.665 1 69.5 200 PRO B N 1
ATOM 3230 C CA . PRO B 1 200 ? -16.062 -15.945 0.679 1 69.5 200 PRO B CA 1
ATOM 3231 C C . PRO B 1 200 ? -17.109 -16.062 1.781 1 69.5 200 PRO B C 1
ATOM 3233 O O . PRO B 1 200 ? -18.219 -15.547 1.637 1 69.5 200 PRO B O 1
ATOM 3236 N N . LYS B 1 201 ? -16.797 -17.125 2.689 1 62.69 201 LYS B N 1
ATOM 3237 C CA . LYS B 1 201 ? -17.719 -17.328 3.803 1 62.69 201 LYS B CA 1
ATOM 3238 C C . LYS B 1 201 ? -17.5 -16.281 4.895 1 62.69 201 LYS B C 1
ATOM 3240 O O . LYS B 1 201 ? -16.375 -15.859 5.141 1 62.69 201 LYS B O 1
ATOM 3245 N N . GLY B 1 202 ? -18.609 -15.758 5.402 1 62.72 202 GLY B N 1
ATOM 3246 C CA . GLY B 1 202 ? -18.672 -15 6.645 1 62.72 202 GLY B CA 1
ATOM 3247 C C . GLY B 1 202 ? -18.438 -13.516 6.453 1 62.72 202 GLY B C 1
ATOM 3248 O O . GLY B 1 202 ? -18.188 -13.062 5.336 1 62.72 202 GLY B O 1
ATOM 3249 N N . LYS B 1 203 ? -18.984 -12.906 7.422 1 63.66 203 LYS B N 1
ATOM 3250 C CA . LYS B 1 203 ? -18.797 -11.453 7.473 1 63.66 203 LYS B CA 1
ATOM 3251 C C . LYS B 1 203 ? -17.547 -11.094 8.281 1 63.66 203 LYS B C 1
ATOM 3253 O O . LYS B 1 203 ? -17.188 -11.797 9.219 1 63.66 203 LYS B O 1
ATOM 3258 N N . ARG B 1 204 ? -16.578 -10.367 7.656 1 70.19 204 ARG B N 1
ATOM 3259 C CA . ARG B 1 204 ? -15.469 -9.859 8.445 1 70.19 204 ARG B CA 1
ATOM 3260 C C . ARG B 1 204 ? -15.867 -8.617 9.227 1 70.19 204 ARG B C 1
ATOM 3262 O O . ARG B 1 204 ? -15.359 -7.523 8.969 1 70.19 204 ARG B O 1
ATOM 3269 N N . GLU B 1 205 ? -16.859 -8.781 10.094 1 80.5 205 GLU B N 1
ATOM 3270 C CA . GLU B 1 205 ? -17.203 -7.586 10.867 1 80.5 205 GLU B CA 1
ATOM 3271 C C . GLU B 1 205 ? -16.094 -7.227 11.852 1 80.5 205 GLU B C 1
ATOM 3273 O O . GLU B 1 205 ? -15.523 -8.102 12.492 1 80.5 205 GLU B O 1
ATOM 3278 N N . ARG B 1 206 ? -15.734 -6.031 11.711 1 86.69 206 ARG B N 1
ATOM 3279 C CA . ARG B 1 206 ? -14.727 -5.484 12.617 1 86.69 206 ARG B CA 1
ATOM 3280 C C . ARG B 1 206 ? -15.312 -4.387 13.492 1 86.69 206 ARG B C 1
ATOM 3282 O O . ARG B 1 206 ? -16.094 -3.561 13.023 1 86.69 206 ARG B O 1
ATOM 3289 N N . GLU B 1 207 ? -15.062 -4.57 14.836 1 89.44 207 GLU B N 1
ATOM 3290 C CA . GLU B 1 207 ? -15.391 -3.453 15.711 1 89.44 207 GLU B CA 1
ATOM 3291 C C . GLU B 1 207 ? -14.438 -2.283 15.508 1 89.44 207 GLU B C 1
ATOM 3293 O O . GLU B 1 207 ? -13.453 -2.143 16.234 1 89.44 207 GLU B O 1
ATOM 3298 N N . THR B 1 208 ? -14.805 -1.464 14.641 1 90.19 208 THR B N 1
ATOM 3299 C CA . THR B 1 208 ? -13.898 -0.429 14.141 1 90.19 208 THR B CA 1
ATOM 3300 C C . THR B 1 208 ? -13.445 0.485 15.281 1 90.19 208 THR B C 1
ATOM 3302 O O . THR B 1 208 ? -12.328 1 15.258 1 90.19 208 THR B O 1
ATOM 3305 N N . GLU B 1 209 ? -14.281 0.6 16.266 1 90.12 209 GLU B N 1
ATOM 3306 C CA . GLU B 1 209 ? -13.992 1.517 17.375 1 90.12 209 GLU B CA 1
ATOM 3307 C C . GLU B 1 209 ? -12.766 1.066 18.156 1 90.12 209 GLU B C 1
ATOM 3309 O O . GLU B 1 209 ? -12.094 1.883 18.797 1 90.12 209 GLU B O 1
ATOM 3314 N N . HIS B 1 210 ? -12.508 -0.232 18.062 1 91.94 210 HIS B N 1
ATOM 3315 C CA . HIS B 1 210 ? -11.367 -0.773 18.797 1 91.94 210 HIS B CA 1
ATOM 3316 C C . HIS B 1 210 ? -10.055 -0.284 18.188 1 91.94 210 HIS B C 1
ATOM 3318 O O . HIS B 1 210 ? -9.023 -0.282 18.875 1 91.94 210 HIS B O 1
ATOM 3324 N N . PHE B 1 211 ? -10.133 0.188 16.984 1 95.62 211 PHE B N 1
ATOM 3325 C CA . PHE B 1 211 ? -8.906 0.536 16.281 1 95.62 211 PHE B CA 1
ATOM 3326 C C . PHE B 1 211 ? -8.688 2.045 16.266 1 95.62 211 PHE B C 1
ATOM 3328 O O . PHE B 1 211 ? -7.586 2.521 16 1 95.62 211 PHE B O 1
ATOM 3335 N N . ILE B 1 212 ? -9.734 2.779 16.531 1 96.94 212 ILE B N 1
ATOM 3336 C CA . ILE B 1 212 ? -9.742 4.219 16.297 1 96.94 212 ILE B CA 1
ATOM 3337 C C . ILE B 1 212 ? -9.547 4.953 17.625 1 96.94 212 ILE B C 1
ATOM 3339 O O . ILE B 1 212 ? -10.219 4.645 18.609 1 96.94 212 ILE B O 1
ATOM 3343 N N . ARG B 1 213 ? -8.656 5.887 17.656 1 97.19 213 ARG B N 1
ATOM 3344 C CA . ARG B 1 213 ? -8.414 6.711 18.828 1 97.19 213 ARG B CA 1
ATOM 3345 C C . ARG B 1 213 ? -8.336 8.188 18.469 1 97.19 213 ARG B C 1
ATOM 3347 O O . ARG B 1 213 ? -7.547 8.578 17.594 1 97.19 213 ARG B O 1
ATOM 3354 N N . TRP B 1 214 ? -9.086 9.039 19.047 1 97.12 214 TRP B N 1
ATOM 3355 C CA . TRP B 1 214 ? -8.953 10.484 18.969 1 97.12 214 TRP B CA 1
ATOM 3356 C C . TRP B 1 214 ? -7.828 10.977 19.875 1 97.12 214 TRP B C 1
ATOM 3358 O O . TRP B 1 214 ? -7.75 10.602 21.031 1 97.12 214 TRP B O 1
ATOM 3368 N N . VAL B 1 215 ? -6.965 11.742 19.203 1 97 215 VAL B N 1
ATOM 3369 C CA . VAL B 1 215 ? -5.883 12.312 20 1 97 215 VAL B CA 1
ATOM 3370 C C . VAL B 1 215 ? -6.258 13.719 20.453 1 97 215 VAL B C 1
ATOM 3372 O O . VAL B 1 215 ? -6.203 14.672 19.672 1 97 215 VAL B O 1
ATOM 3375 N N . GLY B 1 216 ? -6.812 13.953 21.438 1 81.31 216 GLY B N 1
ATOM 3376 C CA . GLY B 1 216 ? -7.355 15.188 22 1 81.31 216 GLY B CA 1
ATOM 3377 C C . GLY B 1 216 ? -6.938 15.422 23.438 1 81.31 216 GLY B C 1
ATOM 3378 O O . GLY B 1 216 ? -6.402 14.523 24.094 1 81.31 216 GLY B O 1
#

Sequence (432 aa):
MADSQQITALEEIIRSRRSCRNFCGQVPDEVLQKIVESAVYAPFAAGAGIPLKEGRRIFIFRQGTKPMDQARQIIEAQLRSGASKIGMAVRFLPFLRKKMGFFADRISTTAEKGIPGLTEASFYIVAAEKKGFPPIAEQALAHVMENMWLTATAHGVGFQMLSVTNGLAKNAQFMQLLLDLPPKEWALNGCIIGMQKHPPKGKRERETEHFIRWVGMADSQQITALEEIIRSRRSCRNFCGQVPDEVLQKIVESAVYAPFAAGAGIPLKEGRRIFIFRQGTKPMDQARQIIEAQLRSGASKIGMAVRFLPFLRKKMGFFADRISTTAEKGIPGLTEASFYIVAAEKKGFPPIAEQALAHVMENMWLTATAHGVGFQMLSVTNGLAKNAQFMQLLLDLPPKEWALNGCIIGMQKHPPKGKRERETEHFIRWVG

Nearest PDB structures (foldseek):
  3pxv-assembly2_C  TM=7.682E-01  e=1.612E-10  Desulfitobacterium hafniense DCB-2
  3gr3-assembly1_B  TM=6.617E-01  e=1.031E-09  Bartonella henselae str. Houston-1
  3kwk-assembly1_A-2  TM=7.648E-01  e=1.473E-08  Bacteroides thetaiotaomicron VPI-5482
  7dp2-assembly1_B  TM=6.668E-01  e=4.548E-09  Sphingopyxis sp.
  7dp1-assembly1_B  TM=6.416E-01  e=3.093E-08  Sphingopyxis sp.

Secondary structure (DSSP, 8-state):
---HHHHHHHHHHHHH------B-S---HHHHHHHHHHHHTS---GGGT--HHHHEEEEEEETTSHHHHHHHHHHHHHHHHHHHHHHHHHHH-HHHHHHHHHHHHHHHHHHHH--TTTTT-SEEEEEEEE--SS--HHHHHHHHHHHHHHHHHHTTEEEEE-THHHHGGG-HIIIIIII---TTSEEEEEEEEEEBSSPPPS-----GGGTEEEE-/---HHHHHHHHHHHHH------B-S---HHHHHHHHHHHHTS---GGGT--HHHHEEEEEEETTSHHHHHHHHHHHHHHHHHHHHHHHHHHH-HHHHHHHHHHHHHHHHHHHH--TTTTT-SEEEEEEEE--SS--HHHHHHHHHHHHHHHHHHTTEEEEE-THHHHGGG-HIIIIIII---TTSEEEEEEEEEEBSSPPPS-----GGGTEEEE-

Foldseek 3Di:
DDDPVVVVLLVVLVQQQDAFQAFDDADDPVLVVQLQVLLLPFDDPVVQVDDSVRFKDKDKDFAPDPLLVVVQVVLLVLLLVVLVVLVVCVVVPVVSCVVCVVVSVVSVVCSVVPRGCSNVFGIKMKMKGFAGPPGCQVVRNVSSQVSSSSSCSSVQKHKHWDASQQVCLQVQCCCCVNVVHDHPRMGMTIMTIHHHPDRDDDGPDDPVVVVDDDDD/DDDPVVVVLLVVLVQQQDAFQAFDDADDPVLVVQLQVLLLPFDDPVVLVDDSVRFKDKDKDFAPDPLLVVVQVVLLVLLLVVLVVLVVCVVVPVVSCVVCVVVSVVSVVCSVVPRGCSNVFGIKMKMKGFAGPPGCQVVRNVSSQVSSSSSCSSVQKHKHWDASQQVCLQVQCCCCVNVVHDHPRMGMTIMTIHHHPDRDDDGPDDPVVVVDDDDD